Protein AF-A0A8H3W0P3-F1 (afdb_monomer)

pLDDT: mean 70.9, std 20.85, range [24.17, 95.19]

Nearest PDB structures (foldseek):
  8gh6-assembly1_A  TM=4.380E-01  e=1.010E-03  Bombyx mori
  8ibz-assembly1_C  TM=4.970E-01  e=5.406E-03  Bombyx mori
  8c8j-assembly1_A  TM=5.035E-01  e=3.028E-02  Homo sapiens
  8ibx-assembly1_C  TM=4.268E-01  e=3.316E-02  Bombyx mori

Sequence (540 aa):
LDASGLVPFEQLGFRRKATTQALEFIINAIYRNWSVKSICFTVAALDMTGAFNRVVHYHLLCLLVEYGVPIWMIQFIWEFLSRRSTTVRLHGKLSKKFWIKIGVPQGSPLSPILFVSTWSSQVYRRLTRFTSLHGTEFSADKTQIIHLCQSRKAPPIVNVMPNVSGFPTEAKDDAIKTLAKVRQKMYQMRRVCGSTWGPDVLKLRHQYITSVRPIFAYACALWYVVRRTKGTRCKWSPCQALVNKLETEQTQCLKQFFGAYQRVSGDILCKEFFVEKLCVFLAGSHPLNVAYREAKALVWMVADDELQLRIRADPKLAKNPALRRLRRKQLIRDVVKKMSHFKSQDLWQKFVIRYLSQAAAFIENCPAIQGIWGQHNLKIWVDMPKAQSTILLHIRTGFSGLNATLHFMGLAPSHMCPCGKGAHNAKHLFLHCKLLEDARKHLRKALPELTFENLVNHRPRVAADFAIPYFGIPQFQWTTKHVLSPLFDDLQGEEEDGESSSPSWRTKEIFHLLLQAFYRLGLSLRSTVVSNSHDLDLAN

Mean predicted aligned error: 16.12 Å

Radius of gyration: 31.24 Å; Cα contacts (8 Å, |Δi|>4): 516; chains: 1; bounding box: 78×72×78 Å

InterPro domains:
  IPR000477 Reverse transcriptase domain [PF00078] (7-117)
  IPR043502 DNA/RNA polymerase superfamily [SSF56672] (28-127)

Secondary structure (DSSP, 8-state):
-TTTT-S-TT--TTSSS-HHHHHHHHHHHHHHHHHTT-----------TTGGGG--HHHHHHHHHHTT--HHHHHHHHHHHSS-EE--EETTEEPPPEE--S---TT-THHHHHHIIIIIHHHHHHHHHHHHHHTTSS-GGG-----------PPPP-SS----TT--SSHHHHHHHHHHHHHHHHHHHTTT--SSSSS-HHHHHHHIIIIIHHHHHHTTTGGG----SSS-----S--HHHHHHHHHHHHHHHHHHHT--TTS-HHHHHHHTT---HHHHHHHH-SS-SSHHHHHHHHHHHHHHHHHHHHHH-HHHHH-HHHHHHHHHHHHHHHHHHHHHHHHHHHHHHHHHHHHT-TT-SSTT-TTTSS-SSGGGGGGGTT--HHHHHHHHHHHHS--SSHHHHHHTT-SS--B-TTSSSB-SHHHHHHT-GGGHHHHHHHHHH-SS--HHHHHHH-HHHHHHHHHHHS--GGGHHHHHHS----GGGGS-------------SHHHHHHHHHHHHHHTT------------------

Organism: NCBI:txid702518

Structure (mmCIF, N/CA/C/O backbone):
data_AF-A0A8H3W0P3-F1
#
_entry.id   AF-A0A8H3W0P3-F1
#
loop_
_atom_site.group_PDB
_atom_site.id
_atom_site.type_symbol
_atom_site.label_atom_id
_atom_site.label_alt_id
_atom_site.label_comp_id
_atom_site.label_asym_id
_atom_site.label_entity_id
_atom_site.label_seq_id
_atom_site.pdbx_PDB_ins_code
_atom_site.Cartn_x
_atom_site.Cartn_y
_atom_site.Cartn_z
_atom_site.occupancy
_atom_site.B_iso_or_equiv
_atom_site.auth_seq_id
_atom_site.auth_comp_id
_atom_site.auth_asym_id
_atom_site.auth_atom_id
_atom_site.pdbx_PDB_model_num
ATOM 1 N N . LEU A 1 1 ? 22.477 -9.915 -32.423 1.00 56.34 1 LEU A N 1
ATOM 2 C CA . LEU A 1 1 ? 22.654 -8.579 -31.804 1.00 56.34 1 LEU A CA 1
ATOM 3 C C . LEU A 1 1 ? 23.505 -8.659 -30.538 1.00 56.34 1 LEU A C 1
ATOM 5 O O . LEU A 1 1 ? 24.618 -8.161 -30.574 1.00 56.34 1 LEU A O 1
ATOM 9 N N . ASP A 1 2 ? 23.043 -9.308 -29.458 1.00 52.16 2 ASP A N 1
ATOM 10 C CA . ASP A 1 2 ? 23.841 -9.426 -28.218 1.00 52.16 2 ASP A CA 1
ATOM 11 C C . ASP A 1 2 ? 25.056 -10.360 -28.372 1.00 52.16 2 ASP A C 1
ATOM 13 O O . ASP A 1 2 ? 26.161 -9.992 -27.992 1.00 52.16 2 ASP A O 1
ATOM 17 N N . ALA A 1 3 ? 24.871 -11.538 -28.980 1.00 53.22 3 ALA A N 1
ATOM 18 C CA . ALA A 1 3 ? 25.951 -12.506 -29.215 1.00 53.22 3 ALA A CA 1
ATOM 19 C C . ALA A 1 3 ? 26.972 -12.046 -30.273 1.00 53.22 3 ALA A C 1
ATOM 21 O O . ALA A 1 3 ? 28.084 -12.550 -30.315 1.00 53.22 3 ALA A O 1
ATOM 22 N N . SER A 1 4 ? 26.593 -11.081 -31.114 1.00 59.19 4 SER A N 1
ATOM 23 C CA . SER A 1 4 ? 27.417 -10.559 -32.206 1.00 59.19 4 SER A CA 1
ATOM 24 C C . SER A 1 4 ? 28.175 -9.275 -31.834 1.00 59.19 4 SER A C 1
ATOM 26 O O . SER A 1 4 ? 28.761 -8.649 -32.707 1.00 59.19 4 SER A O 1
ATOM 28 N N . GLY A 1 5 ? 28.130 -8.836 -30.565 1.00 60.81 5 GLY A N 1
ATOM 29 C CA . GLY A 1 5 ? 28.875 -7.660 -30.080 1.00 60.81 5 GLY A CA 1
ATOM 30 C C . GLY A 1 5 ? 28.454 -6.313 -30.689 1.00 60.81 5 GLY A C 1
ATOM 31 O O . GLY A 1 5 ? 29.123 -5.305 -30.490 1.00 60.81 5 GLY A O 1
ATOM 32 N N . LEU A 1 6 ? 27.341 -6.273 -31.427 1.00 63.44 6 LEU A N 1
ATOM 33 C CA . LEU A 1 6 ? 26.921 -5.106 -32.217 1.00 63.44 6 LEU A CA 1
ATOM 34 C C . LEU A 1 6 ? 26.381 -3.951 -31.366 1.00 63.44 6 LEU A C 1
ATOM 36 O O . LEU A 1 6 ? 26.361 -2.803 -31.806 1.00 63.44 6 LEU A O 1
ATOM 40 N N . VAL A 1 7 ? 25.921 -4.257 -30.153 1.00 64.62 7 VAL A N 1
ATOM 41 C CA . VAL A 1 7 ? 25.389 -3.279 -29.202 1.00 64.62 7 VAL A CA 1
ATOM 42 C C . VAL A 1 7 ? 26.340 -3.196 -28.004 1.00 64.62 7 VAL A C 1
ATOM 44 O O . VAL A 1 7 ? 26.587 -4.235 -27.382 1.00 64.62 7 VAL A O 1
ATOM 47 N N . PRO A 1 8 ? 26.824 -1.991 -27.635 1.00 65.25 8 PRO A N 1
ATOM 48 C CA . PRO A 1 8 ? 27.752 -1.805 -26.520 1.00 65.25 8 PRO A CA 1
ATOM 49 C C . PRO A 1 8 ? 27.249 -2.431 -25.220 1.00 65.25 8 PRO A C 1
ATOM 51 O O . PRO A 1 8 ? 26.039 -2.499 -24.964 1.00 65.25 8 PRO A O 1
ATOM 54 N N . PHE A 1 9 ? 28.162 -2.881 -24.363 1.00 64.56 9 PHE A N 1
ATOM 55 C CA . PHE A 1 9 ? 27.789 -3.480 -23.082 1.00 64.56 9 PHE A CA 1
ATOM 56 C C . PHE A 1 9 ? 27.084 -2.467 -22.159 1.00 64.56 9 PHE A C 1
ATOM 58 O O . PHE A 1 9 ? 26.163 -2.847 -21.423 1.00 64.56 9 PHE A O 1
ATOM 65 N N . GLU A 1 10 ? 27.458 -1.193 -22.276 1.00 65.06 10 GLU A N 1
ATOM 66 C CA . GLU A 1 10 ? 26.968 -0.028 -21.529 1.00 65.06 10 GLU A CA 1
ATOM 67 C C . GLU A 1 10 ? 25.587 0.456 -22.000 1.00 65.06 10 GLU A C 1
ATOM 69 O O . GLU A 1 10 ? 24.944 1.265 -21.330 1.00 65.06 10 GLU A O 1
ATOM 74 N N . GLN A 1 11 ? 25.079 -0.058 -23.127 1.00 67.88 11 GLN A N 1
ATOM 75 C CA . GLN A 1 11 ? 23.697 0.172 -23.538 1.00 67.88 11 GLN A CA 1
ATOM 76 C C . GLN A 1 11 ? 22.773 -0.703 -22.689 1.00 67.88 11 GLN A C 1
ATOM 78 O O . GLN A 1 11 ? 22.824 -1.934 -22.765 1.00 67.88 11 GLN A O 1
ATOM 83 N N . LEU A 1 12 ? 21.905 -0.066 -21.902 1.00 65.94 12 LEU A N 1
ATOM 84 C CA . LEU A 1 12 ? 21.043 -0.741 -20.922 1.00 65.94 12 LEU A CA 1
ATOM 85 C C . LEU A 1 12 ? 19.550 -0.626 -21.262 1.00 65.94 12 LEU A C 1
ATOM 87 O O . LEU A 1 12 ? 18.774 -1.517 -20.923 1.00 65.94 12 LEU A O 1
ATOM 91 N N . GLY A 1 13 ? 19.147 0.429 -21.977 1.00 65.38 13 GLY A N 1
ATOM 92 C CA . GLY A 1 13 ? 17.766 0.630 -22.420 1.00 65.38 13 GLY A CA 1
ATOM 93 C C . GLY A 1 13 ? 17.318 -0.395 -23.468 1.00 65.38 13 GLY A C 1
ATOM 94 O O . GLY A 1 13 ? 18.082 -0.731 -24.372 1.00 65.38 13 GLY A O 1
ATOM 95 N N . PHE A 1 14 ? 16.067 -0.860 -23.347 1.00 64.75 14 PHE A N 1
ATOM 96 C CA . PHE A 1 14 ? 15.405 -1.829 -24.241 1.00 64.75 14 PHE A CA 1
ATOM 97 C C . PHE A 1 14 ? 16.129 -3.180 -24.401 1.00 64.75 14 PHE A C 1
ATOM 99 O O . PHE A 1 14 ? 15.916 -3.895 -25.378 1.00 64.75 14 PHE A O 1
ATOM 106 N N . ARG A 1 15 ? 16.961 -3.556 -23.422 1.00 68.88 15 ARG A N 1
ATOM 107 C CA . ARG A 1 15 ? 17.619 -4.869 -23.339 1.00 68.88 15 ARG A CA 1
ATOM 108 C C . ARG A 1 15 ? 17.084 -5.672 -22.159 1.00 68.88 15 ARG A C 1
ATOM 110 O O . ARG A 1 15 ? 16.314 -5.177 -21.341 1.00 68.88 15 ARG A O 1
ATOM 117 N N . ARG A 1 16 ? 17.577 -6.905 -22.005 1.00 61.19 16 ARG A N 1
ATOM 118 C CA . ARG A 1 16 ? 17.401 -7.736 -20.795 1.00 61.19 16 ARG A CA 1
ATOM 119 C C . ARG A 1 16 ? 18.202 -7.204 -19.587 1.00 61.19 16 ARG A C 1
ATOM 121 O O . ARG A 1 16 ? 18.734 -7.983 -18.800 1.00 61.19 16 ARG A O 1
ATOM 128 N N . LYS A 1 17 ? 18.331 -5.883 -19.464 1.00 60.41 17 LYS A N 1
ATOM 129 C CA . LYS A 1 17 ? 19.032 -5.171 -18.394 1.00 60.41 17 LYS A CA 1
ATOM 130 C C . LYS A 1 17 ? 18.095 -4.094 -17.843 1.00 60.41 17 LYS A C 1
ATOM 132 O O . LYS A 1 17 ? 17.328 -3.494 -18.590 1.00 60.41 17 LYS A O 1
ATOM 137 N N . ALA A 1 18 ? 18.101 -3.903 -16.528 1.00 57.78 18 ALA A N 1
ATOM 138 C CA . ALA A 1 18 ? 17.155 -3.016 -15.850 1.00 57.78 18 ALA A CA 1
ATOM 139 C C . ALA A 1 18 ? 17.734 -1.607 -15.660 1.00 57.78 18 ALA A C 1
ATOM 141 O O . ALA A 1 18 ? 18.942 -1.444 -15.501 1.00 57.78 18 ALA A O 1
ATOM 142 N N . THR A 1 19 ? 16.875 -0.589 -15.569 1.00 57.88 19 THR A N 1
ATOM 143 C CA . THR A 1 19 ? 17.285 0.794 -15.252 1.00 57.88 19 THR A CA 1
ATOM 144 C C . THR A 1 19 ? 18.040 0.889 -13.923 1.00 57.88 19 THR A C 1
ATOM 146 O O . THR A 1 19 ? 18.930 1.716 -13.767 1.00 57.88 19 THR A O 1
ATOM 149 N N . THR A 1 20 ? 17.747 -0.003 -12.977 1.00 55.75 20 THR A N 1
ATOM 150 C CA . THR A 1 20 ? 18.475 -0.112 -11.707 1.00 55.75 20 THR A CA 1
ATOM 151 C C . THR A 1 20 ? 19.942 -0.500 -11.899 1.00 55.75 20 THR A C 1
ATOM 153 O O . THR A 1 20 ? 20.796 0.009 -11.183 1.00 55.75 20 THR A O 1
ATOM 156 N N . GLN A 1 21 ? 20.254 -1.329 -12.900 1.00 57.97 21 GLN A N 1
ATOM 157 C CA . GLN A 1 21 ? 21.635 -1.667 -13.255 1.00 57.97 21 GLN A CA 1
ATOM 158 C C . GLN A 1 21 ? 22.348 -0.465 -13.879 1.00 57.97 21 GLN A C 1
ATOM 160 O O . GLN A 1 21 ? 23.527 -0.261 -13.630 1.00 57.97 21 GLN A O 1
ATOM 165 N N . ALA A 1 22 ? 21.636 0.371 -14.642 1.00 61.34 22 ALA A N 1
ATOM 166 C CA . ALA A 1 22 ? 22.202 1.611 -15.179 1.00 61.34 22 ALA A CA 1
ATOM 167 C C . ALA A 1 22 ? 22.603 2.592 -14.091 1.00 61.34 22 ALA A C 1
ATOM 169 O O . ALA A 1 22 ? 23.697 3.150 -14.136 1.00 61.34 22 ALA A O 1
ATOM 170 N N . LEU A 1 23 ? 21.746 2.740 -13.082 1.00 58.00 23 LEU A N 1
ATOM 171 C CA . LEU A 1 23 ? 22.077 3.514 -11.895 1.00 58.00 23 LEU A CA 1
ATOM 172 C C . LEU A 1 23 ? 23.299 2.925 -11.183 1.00 58.00 23 LEU A C 1
ATOM 174 O O . LEU A 1 23 ? 24.206 3.671 -10.836 1.00 58.00 23 LEU A O 1
ATOM 178 N N . GLU A 1 24 ? 23.369 1.601 -11.025 1.00 58.00 24 GLU A N 1
ATOM 179 C CA . GLU A 1 24 ? 24.522 0.927 -10.417 1.00 58.00 24 GLU A CA 1
ATOM 180 C C . GLU A 1 24 ? 25.834 1.189 -11.177 1.00 58.00 24 GLU A C 1
ATOM 182 O O . GLU A 1 24 ? 26.846 1.479 -10.540 1.00 58.00 24 GLU A O 1
ATOM 187 N N . PHE A 1 25 ? 25.828 1.158 -12.515 1.00 63.66 25 PHE A N 1
ATOM 188 C CA . PHE A 1 25 ? 27.009 1.495 -13.322 1.00 63.66 25 PHE A CA 1
ATOM 189 C C . PHE A 1 25 ? 27.476 2.936 -13.084 1.00 63.66 25 PHE A C 1
ATOM 191 O O . PHE A 1 25 ? 28.648 3.139 -12.763 1.00 63.66 25 PHE A O 1
ATOM 198 N N . ILE A 1 26 ? 26.562 3.915 -13.153 1.00 63.56 26 ILE A N 1
ATOM 199 C CA . ILE A 1 26 ? 26.897 5.330 -12.913 1.00 63.56 26 ILE A CA 1
ATOM 200 C C . ILE A 1 26 ? 27.453 5.513 -11.492 1.00 63.56 26 ILE A C 1
ATOM 202 O O . ILE A 1 26 ? 28.501 6.127 -11.300 1.00 63.56 26 ILE A O 1
ATOM 206 N N . ILE A 1 27 ? 26.774 4.950 -10.490 1.00 60.16 27 ILE A N 1
ATOM 207 C CA . ILE A 1 27 ? 27.156 5.063 -9.077 1.00 60.16 27 ILE A CA 1
ATOM 208 C C . ILE A 1 27 ? 28.538 4.437 -8.831 1.00 60.16 27 ILE A C 1
ATOM 210 O O . ILE A 1 27 ? 29.383 5.045 -8.174 1.00 60.16 27 ILE A O 1
ATOM 214 N N . ASN A 1 28 ? 28.801 3.245 -9.374 1.00 61.91 28 ASN A N 1
ATOM 215 C CA . ASN A 1 28 ? 30.094 2.576 -9.223 1.00 61.91 28 ASN A CA 1
ATOM 216 C C . ASN A 1 28 ? 31.236 3.372 -9.869 1.00 61.91 28 ASN A C 1
ATOM 218 O O . ASN A 1 28 ? 32.323 3.445 -9.291 1.00 61.91 28 ASN A O 1
ATOM 222 N N . ALA A 1 29 ? 30.999 3.993 -11.028 1.00 62.44 29 ALA A N 1
ATOM 223 C CA . ALA A 1 29 ? 31.977 4.865 -11.676 1.00 62.44 29 ALA A CA 1
ATOM 224 C C . ALA A 1 29 ? 32.306 6.093 -10.813 1.00 62.44 29 ALA A C 1
ATOM 226 O O . ALA A 1 29 ? 33.480 6.405 -10.604 1.00 62.44 29 ALA A O 1
ATOM 227 N N . ILE A 1 30 ? 31.281 6.733 -10.238 1.00 61.00 30 ILE A N 1
ATOM 228 C CA . ILE A 1 30 ? 31.447 7.850 -9.297 1.00 61.00 30 ILE A CA 1
ATOM 229 C C . ILE A 1 30 ? 32.315 7.422 -8.104 1.00 61.00 30 ILE A C 1
ATOM 231 O O . ILE A 1 30 ? 33.280 8.106 -7.759 1.00 61.00 30 ILE A O 1
ATOM 235 N N . TYR A 1 31 ? 32.020 6.270 -7.494 1.00 56.25 31 TYR A N 1
ATOM 236 C CA . TYR A 1 31 ? 32.749 5.787 -6.319 1.00 56.25 31 TYR A CA 1
ATOM 237 C C . TYR A 1 31 ? 34.210 5.450 -6.590 1.00 56.25 31 TYR A C 1
ATOM 239 O O . TYR A 1 31 ? 35.070 5.817 -5.786 1.00 56.25 31 TYR A O 1
ATOM 247 N N . ARG A 1 32 ? 34.501 4.763 -7.702 1.00 60.97 32 ARG A N 1
ATOM 248 C CA . ARG A 1 32 ? 35.883 4.441 -8.086 1.00 60.97 32 ARG A CA 1
ATOM 249 C C . ARG A 1 32 ? 36.713 5.717 -8.186 1.00 60.97 32 ARG A C 1
ATOM 251 O O . ARG A 1 32 ? 37.762 5.805 -7.556 1.00 60.97 32 ARG A O 1
ATOM 258 N N . ASN A 1 33 ? 36.187 6.740 -8.853 1.00 55.22 33 ASN A N 1
ATOM 259 C CA . ASN A 1 33 ? 36.885 8.014 -9.015 1.00 55.22 33 ASN A CA 1
ATOM 260 C C . ASN A 1 33 ? 37.026 8.788 -7.693 1.00 55.22 33 ASN A C 1
ATOM 262 O O . ASN A 1 33 ? 38.101 9.305 -7.393 1.00 55.22 33 ASN A O 1
ATOM 266 N N . TRP A 1 34 ? 35.994 8.800 -6.841 1.00 56.41 34 TRP A N 1
ATOM 267 C CA . TRP A 1 34 ? 36.075 9.431 -5.516 1.00 56.41 34 TRP A CA 1
ATOM 268 C C . TRP A 1 34 ? 37.066 8.751 -4.568 1.00 56.41 34 TRP A C 1
ATOM 270 O O . TRP A 1 34 ? 37.661 9.428 -3.729 1.00 56.41 34 TRP A O 1
ATOM 280 N N . SER A 1 35 ? 37.255 7.434 -4.685 1.00 54.47 35 SER A N 1
ATOM 281 C CA . SER A 1 35 ? 38.181 6.684 -3.828 1.00 54.47 35 SER A CA 1
ATOM 282 C C . SER A 1 35 ? 39.658 7.010 -4.090 1.00 54.47 35 SER A C 1
ATOM 284 O O . SER A 1 35 ? 40.474 6.901 -3.179 1.00 54.47 35 SER A O 1
ATOM 286 N N . VAL A 1 36 ? 39.992 7.493 -5.292 1.00 53.72 36 VAL A N 1
ATOM 287 C CA . VAL A 1 36 ? 41.375 7.727 -5.750 1.00 53.72 36 VAL A CA 1
ATOM 288 C C . VAL A 1 36 ? 41.861 9.169 -5.471 1.00 53.72 36 VAL A C 1
ATOM 290 O O . VAL A 1 36 ? 42.890 9.594 -5.977 1.00 53.72 36 VAL A O 1
ATOM 293 N N . LYS A 1 37 ? 41.160 9.963 -4.640 1.00 48.56 37 LYS A N 1
ATOM 294 C CA . LYS A 1 37 ? 41.485 11.390 -4.360 1.00 48.56 37 LYS A CA 1
ATOM 295 C C . LYS A 1 37 ? 41.646 12.274 -5.620 1.00 48.56 37 LYS A C 1
ATOM 297 O O . LYS A 1 37 ? 42.208 13.362 -5.537 1.00 48.56 37 LYS A O 1
ATOM 302 N N . SER A 1 38 ? 41.125 11.854 -6.773 1.00 42.78 38 SER A N 1
ATOM 303 C CA . SER A 1 38 ? 41.258 12.578 -8.041 1.00 42.78 38 SER A CA 1
ATOM 304 C C . SER A 1 38 ? 39.951 13.290 -8.419 1.00 42.78 38 SER A C 1
ATOM 306 O O . SER A 1 38 ? 38.891 12.673 -8.389 1.00 42.78 38 SER A O 1
ATOM 308 N N . ILE A 1 39 ? 40.098 14.592 -8.703 1.00 52.25 39 ILE A N 1
ATOM 309 C CA . ILE A 1 39 ? 39.358 15.582 -9.525 1.00 52.25 39 ILE A CA 1
ATOM 310 C C . ILE A 1 39 ? 37.851 15.365 -9.815 1.00 52.25 39 ILE A C 1
ATOM 312 O O . ILE A 1 39 ? 37.359 14.264 -10.027 1.00 52.25 39 ILE A O 1
ATOM 316 N N . CYS A 1 40 ? 37.133 16.496 -9.851 1.00 46.03 40 CYS A N 1
ATOM 317 C CA . CYS A 1 40 ? 35.737 16.698 -10.257 1.00 46.03 40 CYS A CA 1
ATOM 318 C C . CYS A 1 40 ? 35.202 15.673 -11.283 1.00 46.03 40 CYS A C 1
ATOM 320 O O . CYS A 1 40 ? 35.793 15.466 -12.340 1.00 46.03 40 CYS A O 1
ATOM 322 N N . PHE A 1 41 ? 34.054 15.060 -10.973 1.00 47.25 41 PHE A N 1
ATOM 323 C CA . PHE A 1 41 ? 33.350 14.132 -11.860 1.00 47.25 41 PHE A CA 1
ATOM 324 C C . PHE A 1 41 ? 32.163 14.850 -12.507 1.00 47.25 41 PHE A C 1
ATOM 326 O O . PHE A 1 41 ? 31.196 15.185 -11.820 1.00 47.25 41 PHE A O 1
ATOM 333 N N . THR A 1 42 ? 32.232 15.061 -13.820 1.00 51.38 42 THR A N 1
ATOM 334 C CA . THR A 1 42 ? 31.176 15.714 -14.603 1.00 51.38 42 THR A CA 1
ATOM 335 C C . THR A 1 42 ? 30.408 14.672 -15.407 1.00 51.38 42 THR A C 1
ATOM 337 O O . THR A 1 42 ? 30.996 13.919 -16.179 1.00 51.38 42 THR A O 1
ATOM 340 N N . VAL A 1 43 ? 29.082 14.645 -15.255 1.00 54.34 43 VAL A N 1
ATOM 341 C CA . VAL A 1 43 ? 28.194 13.819 -16.085 1.00 54.34 43 VAL A CA 1
ATOM 342 C C . VAL A 1 43 ? 27.581 14.689 -17.172 1.00 54.34 43 VAL A C 1
ATOM 344 O O . VAL A 1 43 ? 26.820 15.607 -16.872 1.00 54.34 43 VAL A O 1
ATOM 347 N N . ALA A 1 44 ? 27.865 14.367 -18.432 1.00 54.72 44 ALA A N 1
ATOM 348 C CA . ALA A 1 44 ? 27.149 14.924 -19.573 1.00 54.72 44 ALA A CA 1
ATOM 349 C C . ALA A 1 44 ? 25.998 13.982 -19.951 1.00 54.72 44 ALA A C 1
ATOM 351 O O . ALA A 1 44 ? 26.219 12.886 -20.464 1.00 54.72 44 ALA A O 1
ATOM 352 N N . ALA A 1 45 ? 24.762 14.397 -19.674 1.00 55.69 45 ALA A N 1
ATOM 353 C CA . ALA A 1 45 ? 23.570 13.663 -20.082 1.00 55.69 45 ALA A CA 1
ATOM 354 C C . ALA A 1 45 ? 22.985 14.275 -21.357 1.00 55.69 45 ALA A C 1
ATOM 356 O O . ALA A 1 45 ? 22.657 15.460 -21.397 1.00 55.69 45 ALA A O 1
ATOM 357 N N . LEU A 1 46 ? 22.835 13.446 -22.385 1.00 60.03 46 LEU A N 1
ATOM 358 C CA . LEU A 1 46 ? 22.252 13.824 -23.667 1.00 60.03 46 LEU A CA 1
ATOM 359 C C . LEU A 1 46 ? 20.853 13.214 -23.768 1.00 60.03 46 LEU A C 1
ATOM 361 O O . LEU A 1 46 ? 20.710 11.996 -23.666 1.00 60.03 46 LEU A O 1
ATOM 365 N N . ASP A 1 47 ? 19.836 14.049 -23.985 1.00 56.84 47 ASP A N 1
ATOM 366 C CA . ASP A 1 47 ? 18.474 13.592 -24.269 1.00 56.84 47 ASP A CA 1
ATOM 367 C C . ASP A 1 47 ? 18.072 13.940 -25.703 1.00 56.84 47 ASP A C 1
ATOM 369 O O . ASP A 1 47 ? 18.323 15.038 -26.207 1.00 56.84 47 ASP A O 1
ATOM 373 N N . MET A 1 48 ? 17.416 12.990 -26.364 1.00 60.50 48 MET A N 1
ATOM 374 C CA . MET A 1 48 ? 16.873 13.189 -27.697 1.00 60.50 48 MET A CA 1
ATOM 375 C C . MET A 1 48 ? 15.394 13.516 -27.610 1.00 60.50 48 MET A C 1
ATOM 377 O O . MET A 1 48 ? 14.564 12.678 -27.245 1.00 60.50 48 MET A O 1
ATOM 381 N N . THR A 1 49 ? 15.016 14.689 -28.109 1.00 62.78 49 THR A N 1
ATOM 382 C CA . THR A 1 49 ? 13.599 14.944 -28.361 1.00 62.78 49 THR A CA 1
ATOM 383 C C . THR A 1 49 ? 13.085 13.934 -29.398 1.00 62.78 49 THR A C 1
ATOM 385 O O . THR A 1 49 ? 13.772 13.624 -30.371 1.00 62.78 49 THR A O 1
ATOM 388 N N . GLY A 1 50 ? 11.884 13.382 -29.203 1.00 64.00 50 GLY A N 1
ATOM 389 C CA . GLY A 1 50 ? 11.178 12.574 -30.211 1.00 64.00 50 GLY A CA 1
ATOM 390 C C . GLY A 1 50 ? 12.003 11.473 -30.899 1.00 64.00 50 GLY A C 1
ATOM 391 O O . GLY A 1 50 ? 11.902 11.337 -32.115 1.00 64.00 50 GLY A O 1
ATOM 392 N N . ALA A 1 51 ? 12.818 10.719 -30.152 1.00 67.62 51 ALA A N 1
ATOM 393 C CA . ALA A 1 51 ? 13.850 9.827 -30.694 1.00 67.62 51 ALA A CA 1
ATOM 394 C C . ALA A 1 51 ? 13.350 8.856 -31.787 1.00 67.62 51 ALA A C 1
ATOM 396 O O . ALA A 1 51 ? 13.911 8.803 -32.880 1.00 67.62 51 ALA A O 1
ATOM 397 N N . PHE A 1 52 ? 12.232 8.161 -31.546 1.00 72.69 52 PHE A N 1
ATOM 398 C CA . PHE A 1 52 ? 11.649 7.239 -32.528 1.00 72.69 52 PHE A CA 1
ATOM 399 C C . PHE A 1 52 ? 11.209 7.928 -33.827 1.00 72.69 52 PHE A C 1
ATOM 401 O O . PHE A 1 52 ? 11.260 7.304 -34.879 1.00 72.69 52 PHE A O 1
ATOM 408 N N . ASN A 1 53 ? 10.840 9.210 -33.789 1.00 78.19 53 ASN A N 1
ATOM 409 C CA . ASN A 1 53 ? 10.348 9.948 -34.959 1.00 78.19 53 ASN A CA 1
ATOM 410 C C . ASN A 1 53 ? 11.483 10.458 -35.863 1.00 78.19 53 ASN A C 1
ATOM 412 O O . ASN A 1 53 ? 11.212 10.970 -36.944 1.00 78.19 53 ASN A O 1
ATOM 416 N N . ARG A 1 54 ? 12.745 10.337 -35.428 1.00 75.44 54 ARG A N 1
ATOM 417 C CA . ARG A 1 54 ? 13.925 10.893 -36.112 1.00 75.44 54 ARG A CA 1
ATOM 418 C C . ARG A 1 54 ? 14.827 9.848 -36.771 1.00 75.44 54 ARG A C 1
ATOM 420 O O . ARG A 1 54 ? 15.855 10.199 -37.337 1.00 75.44 54 ARG A O 1
ATOM 427 N N . VAL A 1 55 ? 14.453 8.570 -36.719 1.00 77.69 55 VAL A N 1
ATOM 428 C CA . VAL A 1 55 ? 15.230 7.483 -37.333 1.00 77.69 55 VAL A CA 1
ATOM 429 C C . VAL A 1 55 ? 15.118 7.548 -38.858 1.00 77.69 55 VAL A C 1
ATOM 431 O O . VAL A 1 55 ? 14.043 7.327 -39.413 1.00 77.69 55 VAL A O 1
ATOM 434 N N . VAL A 1 56 ? 16.224 7.829 -39.543 1.00 83.19 56 VAL A N 1
ATOM 435 C CA . VAL A 1 56 ? 16.283 7.851 -41.013 1.00 83.19 56 VAL A CA 1
ATOM 436 C C . VAL A 1 56 ? 16.336 6.415 -41.545 1.00 83.19 56 VAL A C 1
ATOM 438 O O . VAL A 1 56 ? 17.247 5.666 -41.199 1.00 83.19 56 VAL A O 1
ATOM 441 N N . HIS A 1 57 ? 15.370 6.026 -42.387 1.00 85.12 57 HIS A N 1
ATOM 442 C CA . HIS A 1 57 ? 15.227 4.639 -42.864 1.00 85.12 57 HIS A CA 1
ATOM 443 C C . HIS A 1 57 ? 16.418 4.169 -43.697 1.00 85.12 57 HIS A C 1
ATOM 445 O O . HIS A 1 57 ? 16.897 3.064 -43.482 1.00 85.12 57 HIS A O 1
ATOM 451 N N . TYR A 1 58 ? 16.933 5.021 -44.586 1.00 84.19 58 TYR A N 1
ATOM 452 C CA . TYR A 1 58 ? 18.095 4.702 -45.420 1.00 84.19 58 TYR A CA 1
ATOM 453 C C . TYR A 1 58 ? 19.319 4.314 -44.577 1.00 84.19 58 TYR A C 1
ATOM 455 O O . TYR A 1 58 ? 19.847 3.216 -44.717 1.00 84.19 58 TYR A O 1
ATOM 463 N N . HIS A 1 59 ? 19.706 5.165 -43.619 1.00 81.44 59 HIS A N 1
ATOM 464 C CA . HIS A 1 59 ? 20.833 4.884 -42.724 1.00 81.44 59 HIS A CA 1
ATOM 465 C C . HIS A 1 59 ? 20.617 3.623 -41.878 1.00 81.44 59 HIS A C 1
ATOM 467 O O . HIS A 1 59 ? 21.565 2.881 -41.637 1.00 81.44 59 HIS A O 1
ATOM 473 N N . LEU A 1 60 ? 19.379 3.368 -41.438 1.00 82.69 60 LEU A N 1
ATOM 474 C CA . LEU A 1 60 ? 19.031 2.141 -40.720 1.00 82.69 60 LEU A CA 1
ATOM 475 C C . LEU A 1 60 ? 19.278 0.898 -41.581 1.00 82.69 60 LEU A C 1
ATOM 477 O O . LEU A 1 60 ? 19.886 -0.052 -41.097 1.00 82.69 60 LEU A O 1
ATOM 481 N N . LEU A 1 61 ? 18.846 0.903 -42.841 1.00 84.50 61 LEU A N 1
ATOM 482 C CA . LEU A 1 61 ? 19.046 -0.237 -43.733 1.00 84.50 61 LEU A CA 1
ATOM 483 C C . LEU A 1 61 ? 20.525 -0.468 -44.053 1.00 84.50 61 LEU A C 1
ATOM 485 O O . LEU A 1 61 ? 20.972 -1.607 -43.945 1.00 84.50 61 LEU A O 1
ATOM 489 N N . CYS A 1 62 ? 21.292 0.586 -44.357 1.00 83.25 62 CYS A N 1
ATOM 490 C CA . CYS A 1 62 ? 22.737 0.458 -44.589 1.00 83.25 62 CYS A CA 1
ATOM 491 C C . CYS A 1 62 ? 23.444 -0.178 -43.386 1.00 83.25 62 CYS A C 1
ATOM 493 O O . CYS A 1 62 ? 24.261 -1.079 -43.549 1.00 83.25 62 CYS A O 1
ATOM 495 N N . LEU A 1 63 ? 23.066 0.217 -42.167 1.00 79.56 63 LEU A N 1
ATOM 496 C CA . LEU A 1 63 ? 23.629 -0.361 -40.947 1.00 79.56 63 LEU A CA 1
ATOM 497 C C . LEU A 1 63 ? 23.287 -1.838 -40.765 1.00 79.56 63 LEU A C 1
ATOM 499 O O . LEU A 1 63 ? 24.126 -2.611 -40.315 1.00 79.56 63 LEU A O 1
ATOM 503 N N . LEU A 1 64 ? 22.068 -2.249 -41.112 1.00 81.88 64 LEU A N 1
ATOM 504 C CA . LEU A 1 64 ? 21.682 -3.658 -41.044 1.00 81.88 64 LEU A CA 1
ATOM 505 C C . LEU A 1 64 ? 22.467 -4.509 -42.052 1.00 81.88 64 LEU A C 1
ATOM 507 O O . LEU A 1 64 ? 22.843 -5.633 -41.715 1.00 81.88 64 LEU A O 1
ATOM 511 N N . VAL A 1 65 ? 22.763 -3.961 -43.237 1.00 84.25 65 VAL A N 1
ATOM 512 C CA . VAL A 1 65 ? 23.655 -4.593 -44.224 1.00 84.25 65 VAL A CA 1
ATOM 513 C C . VAL A 1 65 ? 25.070 -4.730 -43.657 1.00 84.25 65 VAL A C 1
ATOM 515 O O . VAL A 1 65 ? 25.617 -5.830 -43.661 1.00 84.25 65 VAL A O 1
ATOM 518 N N . GLU A 1 66 ? 25.637 -3.656 -43.092 1.00 80.50 66 GLU A N 1
ATOM 519 C CA . GLU A 1 66 ? 26.962 -3.679 -42.442 1.00 80.50 66 GLU A CA 1
ATOM 520 C C . GLU A 1 66 ? 27.043 -4.697 -41.293 1.00 80.50 66 GLU A C 1
ATOM 522 O O . GLU A 1 66 ? 28.102 -5.253 -41.010 1.00 80.50 66 GLU A O 1
ATOM 527 N N . TYR A 1 67 ? 25.923 -4.959 -40.620 1.00 76.12 67 TYR A N 1
ATOM 528 C CA . TYR A 1 67 ? 25.830 -5.938 -39.539 1.00 76.12 67 TYR A CA 1
ATOM 529 C C . TYR A 1 67 ? 25.662 -7.387 -40.006 1.00 76.12 67 TYR A C 1
ATOM 531 O O . TYR A 1 67 ? 25.549 -8.274 -39.156 1.00 76.12 67 TYR A O 1
ATOM 539 N N . GLY A 1 68 ? 25.640 -7.639 -41.317 1.00 81.25 68 GLY A N 1
ATOM 540 C CA . GLY A 1 68 ? 25.482 -8.981 -41.878 1.00 81.25 68 GLY A CA 1
ATOM 541 C C . GLY A 1 68 ? 24.083 -9.561 -41.667 1.00 81.25 68 GLY A C 1
ATOM 542 O O . GLY A 1 68 ? 23.920 -10.780 -41.610 1.00 81.25 68 GLY A O 1
ATOM 543 N N . VAL A 1 69 ? 23.064 -8.710 -41.502 1.00 83.06 69 VAL A N 1
ATOM 544 C CA . VAL A 1 69 ? 21.674 -9.171 -41.408 1.00 83.06 69 VAL A CA 1
ATOM 545 C C . VAL A 1 69 ? 21.248 -9.733 -42.772 1.00 83.06 69 VAL A C 1
ATOM 547 O O . VAL A 1 69 ? 21.509 -9.096 -43.793 1.00 83.06 69 VAL A O 1
ATOM 550 N N . PRO A 1 70 ? 20.576 -10.899 -42.829 1.00 89.25 70 PRO A N 1
ATOM 551 C CA . PRO A 1 70 ? 20.135 -11.477 -44.094 1.00 89.25 70 PRO A CA 1
ATOM 552 C C . PRO A 1 70 ? 19.258 -10.524 -44.917 1.00 89.25 70 PRO A C 1
ATOM 554 O O . PRO A 1 70 ? 18.364 -9.866 -44.378 1.00 89.25 70 PRO A O 1
ATOM 557 N N . ILE A 1 71 ? 19.461 -10.510 -46.238 1.00 86.75 71 ILE A N 1
ATOM 558 C CA . ILE A 1 71 ? 18.775 -9.605 -47.179 1.00 86.75 71 ILE A CA 1
ATOM 559 C C . ILE A 1 71 ? 17.247 -9.703 -47.071 1.00 86.75 71 ILE A C 1
ATOM 561 O O . ILE A 1 71 ? 16.570 -8.677 -47.059 1.00 86.75 71 ILE A O 1
ATOM 565 N N . TRP A 1 72 ? 16.698 -10.910 -46.907 1.00 88.12 72 TRP A N 1
ATOM 566 C CA . TRP A 1 72 ? 15.252 -11.114 -46.750 1.00 88.12 72 TRP A CA 1
ATOM 567 C C . TRP A 1 72 ? 14.683 -10.381 -45.520 1.00 88.12 72 TRP A C 1
ATOM 569 O O . TRP A 1 72 ? 13.581 -9.838 -45.559 1.00 88.12 72 TRP A O 1
ATOM 579 N N . MET A 1 73 ? 15.449 -10.302 -44.427 1.00 86.12 73 MET A N 1
ATOM 580 C CA . MET A 1 73 ? 15.032 -9.612 -43.204 1.00 86.12 73 MET A CA 1
ATOM 581 C C . MET A 1 73 ? 15.111 -8.093 -43.381 1.00 86.12 73 MET A C 1
ATOM 583 O O . MET A 1 73 ? 14.271 -7.359 -42.863 1.00 86.12 73 MET A O 1
ATOM 587 N N . ILE A 1 74 ? 16.093 -7.616 -44.146 1.00 86.50 74 ILE A N 1
ATOM 588 C CA . ILE A 1 74 ? 16.236 -6.200 -44.503 1.00 86.50 74 ILE A CA 1
ATOM 589 C C . ILE A 1 74 ? 15.071 -5.756 -45.397 1.00 86.50 74 ILE A C 1
ATOM 591 O O . ILE A 1 74 ? 14.492 -4.700 -45.149 1.00 86.50 74 ILE A O 1
ATOM 595 N N . GLN A 1 75 ? 14.675 -6.576 -46.375 1.00 86.50 75 GLN A N 1
ATOM 596 C CA . GLN A 1 75 ? 13.498 -6.332 -47.217 1.00 86.50 75 GLN A CA 1
ATOM 597 C C . GLN A 1 75 ? 12.215 -6.257 -46.383 1.00 86.50 75 GLN A C 1
ATOM 599 O O . GLN A 1 75 ? 11.449 -5.304 -46.519 1.00 86.50 75 GLN A O 1
ATOM 604 N N . PHE A 1 76 ? 12.032 -7.185 -45.441 1.00 89.31 76 PHE A N 1
ATOM 605 C CA . PHE A 1 76 ? 10.909 -7.141 -44.506 1.00 89.31 76 PHE A CA 1
ATOM 606 C C . PHE A 1 76 ? 10.892 -5.847 -43.671 1.00 89.31 76 PHE A C 1
ATOM 608 O O . PHE A 1 76 ? 9.855 -5.199 -43.526 1.00 89.31 76 PHE A O 1
ATOM 615 N N . ILE A 1 77 ? 12.046 -5.426 -43.140 1.00 87.38 77 ILE A N 1
ATOM 616 C CA . ILE A 1 77 ? 12.163 -4.176 -42.371 1.00 87.38 77 ILE A CA 1
ATOM 617 C C . ILE A 1 77 ? 11.875 -2.956 -43.258 1.00 87.38 77 ILE A C 1
ATOM 619 O O . ILE A 1 77 ? 11.230 -2.009 -42.804 1.00 87.38 77 ILE A O 1
ATOM 623 N N . TRP A 1 78 ? 12.315 -2.967 -44.516 1.00 87.44 78 TRP A N 1
ATOM 624 C CA . TRP A 1 78 ? 12.012 -1.908 -45.474 1.00 87.44 78 TRP A CA 1
ATOM 625 C C . TRP A 1 78 ? 10.511 -1.784 -45.723 1.00 87.44 78 TRP A C 1
ATOM 627 O O . TRP A 1 78 ? 9.986 -0.674 -45.628 1.00 87.44 78 TRP A O 1
ATOM 637 N N . GLU A 1 79 ? 9.808 -2.889 -45.972 1.00 85.75 79 GLU A N 1
ATOM 638 C CA . GLU A 1 79 ? 8.351 -2.884 -46.147 1.00 85.75 79 GLU A CA 1
ATOM 639 C C . GLU A 1 79 ? 7.618 -2.439 -44.880 1.00 85.75 79 GLU A C 1
ATOM 641 O O . GLU A 1 79 ? 6.672 -1.657 -44.956 1.00 85.75 79 GLU A O 1
ATOM 646 N N . PHE A 1 80 ? 8.102 -2.858 -43.709 1.00 86.75 80 PHE A N 1
ATOM 647 C CA . PHE A 1 80 ? 7.561 -2.446 -42.415 1.00 86.75 80 PHE A CA 1
ATOM 648 C C . PHE A 1 80 ? 7.673 -0.928 -42.168 1.00 86.75 80 PHE A C 1
ATOM 650 O O . PHE A 1 80 ? 6.809 -0.322 -41.524 1.00 86.75 80 PHE A O 1
ATOM 657 N N . LEU A 1 81 ? 8.746 -0.294 -42.648 1.00 84.00 81 LEU A N 1
ATOM 658 C CA . LEU A 1 81 ? 8.994 1.138 -42.451 1.00 84.00 81 LEU A CA 1
ATOM 659 C C . LEU A 1 81 ? 8.399 2.012 -43.558 1.00 84.00 81 LEU A C 1
ATOM 661 O O . LEU A 1 81 ? 7.984 3.146 -43.270 1.00 84.00 81 LEU A O 1
ATOM 665 N N . SER A 1 82 ? 8.344 1.474 -44.776 1.00 81.06 82 SER A N 1
ATOM 666 C CA . SER A 1 82 ? 7.869 2.128 -45.994 1.00 81.06 82 SER A CA 1
ATOM 667 C C . SER A 1 82 ? 6.345 2.129 -46.100 1.00 81.06 82 SER A C 1
ATOM 669 O O . SER A 1 82 ? 5.644 1.413 -45.396 1.00 81.06 82 SER A O 1
ATOM 671 N N . ARG A 1 83 ? 5.805 2.970 -46.992 1.00 79.88 83 ARG A N 1
ATOM 672 C CA . ARG A 1 83 ? 4.362 3.035 -47.318 1.00 79.88 83 ARG A CA 1
ATOM 673 C C . ARG A 1 83 ? 3.440 3.332 -46.125 1.00 79.88 83 ARG A C 1
ATOM 675 O O . ARG A 1 83 ? 2.252 3.018 -46.150 1.00 79.88 83 ARG A O 1
ATOM 682 N N . ARG A 1 84 ? 3.953 4.010 -45.097 1.00 78.44 84 ARG A N 1
ATOM 683 C CA . ARG A 1 84 ? 3.147 4.442 -43.950 1.00 78.44 84 ARG A CA 1
ATOM 684 C C . ARG A 1 84 ? 2.580 5.833 -44.166 1.00 78.44 84 ARG A C 1
ATOM 686 O O . ARG A 1 84 ? 3.285 6.762 -44.553 1.00 78.44 84 ARG A O 1
ATOM 693 N N . SER A 1 85 ? 1.307 5.986 -43.843 1.00 82.06 85 SER A N 1
ATOM 694 C CA . SER A 1 85 ? 0.586 7.252 -43.926 1.00 82.06 85 SER A CA 1
ATOM 695 C C . SER A 1 85 ? -0.263 7.458 -42.684 1.00 82.06 85 SER A C 1
ATOM 697 O O . SER A 1 85 ? -0.836 6.492 -42.180 1.00 82.06 85 SER A O 1
ATOM 699 N N . THR A 1 86 ? -0.399 8.698 -42.230 1.00 82.69 86 THR A N 1
ATOM 700 C CA . THR A 1 86 ? -1.214 9.044 -41.062 1.00 82.69 86 THR A CA 1
ATOM 701 C C . THR A 1 86 ? -2.159 10.200 -41.340 1.00 82.69 86 THR A C 1
ATOM 703 O O . THR A 1 86 ? -1.929 11.027 -42.222 1.00 82.69 86 THR A O 1
ATOM 706 N N . THR A 1 87 ? -3.222 10.250 -40.546 1.00 84.75 87 THR A N 1
ATOM 707 C CA . THR A 1 87 ? -4.202 11.335 -40.478 1.00 84.75 87 THR A CA 1
ATOM 708 C C . THR A 1 87 ? -4.365 11.732 -39.018 1.00 84.75 87 THR A C 1
ATOM 710 O O . THR A 1 87 ? -4.435 10.865 -38.145 1.00 84.75 87 THR A O 1
ATOM 713 N N . VAL A 1 88 ? -4.442 13.028 -38.736 1.00 84.88 88 VAL A N 1
ATOM 714 C CA . VAL A 1 88 ? -4.667 13.547 -37.382 1.00 84.88 88 VAL A CA 1
ATOM 715 C C . VAL A 1 88 ? -6.143 13.900 -37.238 1.00 84.88 88 VAL A C 1
ATOM 717 O O . VAL A 1 88 ? -6.704 14.561 -38.108 1.00 84.88 88 VAL A O 1
ATOM 720 N N . ARG A 1 89 ? -6.776 13.467 -36.144 1.00 88.75 89 ARG A N 1
ATOM 721 C CA . ARG A 1 89 ? -8.158 13.828 -35.805 1.00 88.75 89 ARG A CA 1
ATOM 722 C C . ARG A 1 89 ? -8.160 14.757 -34.595 1.00 88.75 89 ARG A C 1
ATOM 724 O O . ARG A 1 89 ? -7.763 14.339 -33.509 1.00 88.75 89 ARG A O 1
ATOM 731 N N . LEU A 1 90 ? -8.622 15.990 -34.784 1.00 84.50 90 LEU A N 1
ATOM 732 C CA . LEU A 1 90 ? -8.753 17.014 -33.742 1.00 84.50 90 LEU A CA 1
ATOM 733 C C . LEU A 1 90 ? -10.177 17.578 -33.787 1.00 84.50 90 LEU A C 1
ATOM 735 O O . LEU A 1 90 ? -10.636 17.994 -34.846 1.00 84.50 90 LEU A O 1
ATOM 739 N N . HIS A 1 91 ? -10.883 17.563 -32.651 1.00 82.50 91 HIS A N 1
ATOM 740 C CA . HIS A 1 91 ? -12.266 18.059 -32.526 1.00 82.50 91 HIS A CA 1
ATOM 741 C C . HIS A 1 91 ? -13.226 17.537 -33.617 1.00 82.50 91 HIS A C 1
ATOM 743 O O . HIS A 1 91 ? -13.990 18.294 -34.206 1.00 82.50 91 HIS A O 1
ATOM 749 N N . GLY A 1 92 ? -13.145 16.244 -33.950 1.00 83.31 92 GLY A N 1
ATOM 750 C CA . GLY A 1 92 ? -14.009 15.619 -34.963 1.00 83.31 92 GLY A CA 1
ATOM 751 C C . GLY A 1 92 ? -13.624 15.893 -36.423 1.00 83.31 92 GLY A C 1
ATOM 752 O O . GLY A 1 92 ? -14.154 15.229 -37.308 1.00 83.31 92 GLY A O 1
ATOM 753 N N . LYS A 1 93 ? -12.659 16.781 -36.696 1.00 80.06 93 LYS A N 1
ATOM 754 C CA . LYS A 1 93 ? -12.140 17.033 -38.049 1.00 80.06 93 LYS A CA 1
ATOM 755 C C . LYS A 1 93 ? -10.882 16.203 -38.312 1.00 80.06 93 LYS A C 1
ATOM 757 O O . LYS A 1 93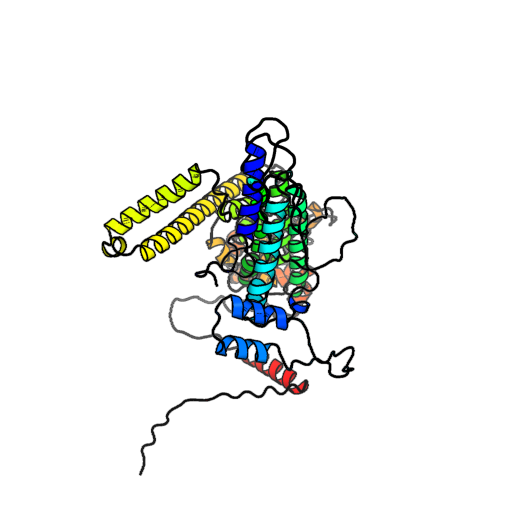 ? -9.991 16.118 -37.464 1.00 80.06 93 LYS A O 1
ATOM 762 N N . LEU A 1 94 ? -10.822 15.580 -39.487 1.00 89.69 94 LEU A N 1
ATOM 763 C CA . LEU A 1 94 ? -9.686 14.788 -39.965 1.00 89.69 94 LEU A CA 1
ATOM 764 C C . LEU A 1 94 ? -8.780 15.640 -40.858 1.00 89.69 94 LEU A C 1
ATOM 766 O O . LEU A 1 94 ? -9.257 16.371 -41.725 1.00 89.69 94 LEU A O 1
ATOM 770 N N . SER A 1 95 ? -7.467 15.533 -40.661 1.00 89.31 95 SER A N 1
ATOM 771 C CA . SER A 1 95 ? -6.482 16.124 -41.566 1.00 89.31 95 SER A CA 1
ATOM 772 C C . SER A 1 95 ? -6.419 15.360 -42.888 1.00 89.31 95 SER A C 1
ATOM 774 O O . SER A 1 95 ? -6.766 14.179 -42.964 1.00 89.31 95 SER A O 1
ATOM 776 N N . LYS A 1 96 ? -5.843 15.996 -43.913 1.00 86.06 96 LYS A N 1
ATOM 777 C CA . LYS A 1 96 ? -5.398 15.282 -45.115 1.00 86.06 96 LYS A CA 1
ATOM 778 C C . LYS A 1 96 ? -4.387 14.192 -44.732 1.00 86.06 96 LYS A C 1
ATOM 780 O O . LYS A 1 96 ? -3.623 14.344 -43.771 1.00 86.06 96 LYS A O 1
ATOM 785 N N . LYS A 1 97 ? -4.410 13.087 -45.477 1.00 86.56 97 LYS A N 1
ATOM 786 C CA . LYS A 1 97 ? -3.484 11.958 -45.333 1.00 86.56 97 LYS A CA 1
ATOM 787 C C . LYS A 1 97 ? -2.081 12.405 -45.744 1.00 86.56 97 LYS A C 1
ATOM 789 O O . LYS A 1 97 ? -1.912 12.931 -46.840 1.00 86.56 97 LYS A O 1
ATOM 794 N N . PHE A 1 98 ? -1.086 12.192 -44.886 1.00 84.19 98 PHE A N 1
ATOM 795 C CA . PHE A 1 98 ? 0.316 12.489 -45.195 1.00 84.19 98 PHE A CA 1
ATOM 796 C C . PHE A 1 98 ? 1.206 11.269 -44.959 1.00 84.19 98 PHE A C 1
ATOM 798 O O . PHE A 1 98 ? 0.917 10.424 -44.111 1.00 84.19 98 PHE A O 1
ATOM 805 N N . TRP A 1 99 ? 2.284 11.170 -45.733 1.00 82.94 99 TRP A N 1
ATOM 806 C CA . TRP A 1 99 ? 3.223 10.051 -45.690 1.00 82.94 99 TRP A CA 1
ATOM 807 C C . TRP A 1 99 ? 4.288 10.244 -44.609 1.00 82.94 99 TRP A C 1
ATOM 809 O O . TRP A 1 99 ? 4.841 11.334 -44.453 1.00 82.94 99 TRP A O 1
ATOM 819 N N . ILE A 1 100 ? 4.615 9.168 -43.895 1.00 80.38 100 ILE A N 1
ATOM 820 C CA . ILE A 1 100 ? 5.682 9.143 -42.895 1.00 80.38 100 ILE A CA 1
ATOM 821 C C . ILE A 1 100 ? 6.971 8.691 -43.576 1.00 80.38 100 ILE A C 1
ATOM 823 O O . ILE A 1 100 ? 7.153 7.508 -43.857 1.00 80.38 100 ILE A O 1
ATOM 827 N N . LYS A 1 101 ? 7.876 9.643 -43.811 1.00 77.94 101 LYS A N 1
ATOM 828 C CA . LYS A 1 101 ? 9.167 9.398 -44.476 1.00 77.94 101 LYS A CA 1
ATOM 829 C C . LYS A 1 101 ? 10.317 9.083 -43.511 1.00 77.94 101 LYS A C 1
ATOM 831 O O . LYS A 1 101 ? 11.363 8.619 -43.940 1.00 77.94 101 LYS A O 1
ATOM 836 N N . ILE A 1 102 ? 10.155 9.381 -42.220 1.00 81.19 102 ILE A N 1
ATOM 837 C CA . ILE A 1 102 ? 11.201 9.259 -41.194 1.00 81.19 102 ILE A CA 1
ATOM 838 C C . ILE A 1 102 ? 10.573 8.703 -39.913 1.00 81.19 102 ILE A C 1
ATOM 840 O O . ILE A 1 102 ? 9.411 8.970 -39.602 1.00 81.19 102 ILE A O 1
ATOM 844 N N . GLY A 1 103 ? 11.349 7.918 -39.172 1.00 79.88 103 GLY A N 1
ATOM 845 C CA . GLY A 1 103 ? 11.010 7.411 -37.852 1.00 79.88 103 GLY A CA 1
ATOM 846 C C . GLY A 1 103 ? 10.451 5.994 -37.857 1.00 79.88 103 GLY A C 1
ATOM 847 O O . GLY A 1 103 ? 9.959 5.501 -38.870 1.00 79.88 103 GLY A O 1
ATOM 848 N N . VAL A 1 104 ? 10.502 5.334 -36.707 1.00 83.44 104 VAL A N 1
ATOM 849 C CA . VAL A 1 104 ? 9.961 3.989 -36.478 1.00 83.44 104 VAL A CA 1
ATOM 850 C C . VAL A 1 104 ? 8.647 4.076 -35.684 1.00 83.44 104 VAL A C 1
ATOM 852 O O . VAL A 1 104 ? 8.481 4.983 -34.865 1.00 83.44 104 VAL A O 1
ATOM 855 N N . PRO A 1 105 ? 7.674 3.178 -35.917 1.00 80.50 105 PRO A N 1
ATOM 856 C CA . PRO A 1 105 ? 6.360 3.264 -35.279 1.00 80.50 105 PRO A CA 1
ATOM 857 C C . PRO A 1 105 ? 6.427 2.988 -33.768 1.00 80.50 105 PRO A C 1
ATOM 859 O O . PRO A 1 105 ? 6.925 1.949 -33.338 1.00 80.50 105 PRO A O 1
ATOM 862 N N . GLN A 1 106 ? 5.890 3.889 -32.944 1.00 75.31 106 GLN A N 1
ATOM 863 C CA . GLN A 1 106 ? 5.786 3.668 -31.497 1.00 75.31 106 GLN A CA 1
ATOM 864 C C . GLN A 1 106 ? 4.699 2.625 -31.199 1.00 75.31 106 GLN A C 1
ATOM 866 O O . GLN A 1 106 ? 3.586 2.735 -31.701 1.00 75.31 106 GLN A O 1
ATOM 871 N N . GLY A 1 107 ? 5.028 1.613 -30.392 1.00 73.19 107 GLY A N 1
ATOM 872 C CA . GLY A 1 107 ? 4.117 0.515 -30.041 1.00 73.19 107 GLY A CA 1
ATOM 873 C C . GLY A 1 107 ? 4.378 -0.803 -30.778 1.00 73.19 107 GLY A C 1
ATOM 874 O O . GLY A 1 107 ? 3.862 -1.829 -30.349 1.00 73.19 107 GLY A O 1
ATOM 875 N N . SER A 1 108 ? 5.222 -0.818 -31.819 1.00 81.88 108 SER A N 1
ATOM 876 C CA . SER A 1 108 ? 5.697 -2.080 -32.403 1.00 81.88 108 SER A CA 1
ATOM 877 C C . SER A 1 108 ? 6.834 -2.682 -31.562 1.00 81.88 108 SER A C 1
ATOM 879 O O . SER A 1 108 ? 7.761 -1.946 -31.206 1.00 81.88 108 SER A O 1
ATOM 881 N N . PRO A 1 109 ? 6.834 -4.004 -31.294 1.00 81.31 109 PRO A N 1
ATOM 882 C CA . PRO A 1 109 ? 7.941 -4.695 -30.626 1.00 81.31 109 PRO A CA 1
ATOM 883 C C . PRO A 1 109 ? 9.292 -4.567 -31.349 1.00 81.31 109 PRO A C 1
ATOM 885 O O . PRO A 1 109 ? 10.338 -4.635 -30.707 1.00 81.31 109 PRO A O 1
ATOM 888 N N . LEU A 1 110 ? 9.281 -4.358 -32.672 1.00 82.38 110 LEU A N 1
ATOM 889 C CA . LEU A 1 110 ? 10.492 -4.259 -33.492 1.00 82.38 110 LEU A CA 1
ATOM 890 C C . LEU A 1 110 ? 11.153 -2.872 -33.398 1.00 82.38 110 LEU A C 1
ATOM 892 O O . LEU A 1 110 ? 12.373 -2.749 -33.493 1.00 82.38 110 LEU A O 1
ATOM 896 N N . SER A 1 111 ? 10.372 -1.820 -33.155 1.00 82.94 111 SER A N 1
ATOM 897 C CA . SER A 1 111 ? 10.860 -0.435 -33.159 1.00 82.94 111 SER A CA 1
ATOM 898 C C . SER A 1 111 ? 11.943 -0.133 -32.114 1.00 82.94 111 SER A C 1
ATOM 900 O O . SER A 1 111 ? 12.923 0.522 -32.476 1.00 82.94 111 SER A O 1
ATOM 902 N N . PRO A 1 112 ? 11.853 -0.604 -30.850 1.00 79.75 112 PRO A N 1
ATOM 903 C CA . PRO A 1 112 ? 12.945 -0.466 -29.885 1.00 79.75 112 PRO A CA 1
ATOM 904 C C . PRO A 1 112 ? 14.244 -1.140 -30.334 1.00 79.75 112 PRO A C 1
ATOM 906 O O . PRO A 1 112 ? 15.322 -0.597 -30.103 1.00 79.75 112 PRO A O 1
ATOM 909 N N . ILE A 1 113 ? 14.147 -2.291 -31.004 1.00 79.88 113 ILE A N 1
ATOM 910 C CA . ILE A 1 113 ? 15.309 -3.052 -31.480 1.00 79.88 113 ILE A CA 1
ATOM 911 C C . ILE A 1 113 ? 15.996 -2.289 -32.614 1.00 79.88 113 ILE A C 1
ATOM 913 O O . ILE A 1 113 ? 17.203 -2.061 -32.551 1.00 79.88 113 ILE A O 1
ATOM 917 N N . LEU A 1 114 ? 15.221 -1.822 -33.600 1.00 79.81 114 LEU A N 1
ATOM 918 C CA . LEU A 1 114 ? 15.739 -1.024 -34.716 1.00 79.81 114 LEU A CA 1
ATOM 919 C C . LEU A 1 114 ? 16.380 0.275 -34.216 1.00 79.81 114 LEU A C 1
ATOM 921 O O . LEU A 1 114 ? 17.480 0.623 -34.647 1.00 79.81 114 LEU A O 1
ATOM 925 N N . PHE A 1 115 ? 15.745 0.948 -33.252 1.00 77.75 115 PHE A N 1
ATOM 926 C CA . PHE A 1 115 ? 16.282 2.164 -32.644 1.00 77.75 115 PHE A CA 1
ATOM 927 C C . PHE A 1 115 ? 17.622 1.915 -31.939 1.00 77.75 115 PHE A C 1
ATOM 929 O O . PHE A 1 115 ? 18.596 2.605 -32.224 1.00 77.75 115 PHE A O 1
ATOM 936 N N . VAL A 1 116 ? 17.710 0.908 -31.063 1.00 74.25 116 VAL A N 1
ATOM 937 C CA . VAL A 1 116 ? 18.962 0.603 -30.347 1.00 74.25 116 VAL A CA 1
ATOM 938 C C . VAL A 1 116 ? 20.060 0.147 -31.308 1.00 74.25 116 VAL A C 1
ATOM 940 O O . VAL A 1 116 ? 21.211 0.545 -31.146 1.00 74.25 116 VAL A O 1
ATOM 943 N N . SER A 1 117 ? 19.720 -0.647 -32.327 1.00 70.06 117 SER A N 1
ATOM 944 C CA . SER A 1 117 ? 20.699 -1.137 -33.305 1.00 70.06 117 SER A CA 1
ATOM 945 C C . SER A 1 117 ? 21.323 -0.029 -34.155 1.00 70.06 117 SER A C 1
ATOM 947 O O . SER A 1 117 ? 22.463 -0.169 -34.578 1.00 70.06 117 SER A O 1
ATOM 949 N N . THR A 1 118 ? 20.611 1.077 -34.379 1.00 68.00 118 THR A N 1
ATOM 950 C CA . THR A 1 118 ? 21.081 2.177 -35.234 1.00 68.00 118 THR A CA 1
ATOM 951 C C . THR A 1 118 ? 21.665 3.329 -34.459 1.00 68.00 118 THR A C 1
ATOM 953 O O . THR A 1 118 ? 22.732 3.831 -34.796 1.00 68.00 118 THR A O 1
ATOM 956 N N . TRP A 1 119 ? 20.948 3.773 -33.434 1.00 66.94 119 TRP A N 1
ATOM 957 C CA . TRP A 1 119 ? 21.311 4.965 -32.698 1.00 66.94 119 TRP A CA 1
ATOM 958 C C . TRP A 1 119 ? 22.430 4.678 -31.703 1.00 66.94 119 TRP A C 1
ATOM 960 O O . TRP A 1 119 ? 23.478 5.321 -31.750 1.00 66.94 119 TRP A O 1
ATOM 970 N N . SER A 1 120 ? 22.235 3.692 -30.821 1.00 63.28 120 SER A N 1
ATOM 971 C CA . SER A 1 120 ? 23.173 3.435 -29.725 1.00 63.28 120 SER A CA 1
ATOM 972 C C . SER A 1 120 ? 24.546 3.010 -30.224 1.00 63.28 120 SER A C 1
ATOM 974 O O . SER A 1 120 ? 25.542 3.451 -29.668 1.00 63.28 120 SER A O 1
ATOM 976 N N . SER A 1 121 ? 24.622 2.197 -31.277 1.00 64.69 121 SER A N 1
ATOM 977 C CA . SER A 1 121 ? 25.893 1.759 -31.865 1.00 64.69 121 SER A CA 1
ATOM 978 C C . SER A 1 121 ? 26.654 2.916 -32.524 1.00 64.69 121 SER A C 1
ATOM 980 O O . SER A 1 121 ? 27.850 3.068 -32.288 1.00 64.69 121 SER A O 1
ATOM 982 N N . GLN A 1 122 ? 25.977 3.765 -33.304 1.00 68.44 122 GLN A N 1
ATOM 983 C CA . GLN A 1 122 ? 26.595 4.886 -34.017 1.00 68.44 122 GLN A CA 1
ATOM 984 C C . GLN A 1 122 ? 27.029 6.004 -33.080 1.00 68.44 122 GLN A C 1
ATOM 986 O O . GLN A 1 122 ? 28.157 6.486 -33.172 1.00 68.44 122 GLN A O 1
ATOM 991 N N . VAL A 1 123 ? 26.154 6.405 -32.158 1.00 66.50 123 VAL A N 1
ATOM 992 C CA . VAL A 1 123 ? 26.479 7.445 -31.180 1.00 66.50 123 VAL A CA 1
ATOM 993 C C . VAL A 1 123 ? 27.582 6.972 -30.253 1.00 66.50 123 VAL A C 1
ATOM 995 O O . VAL A 1 123 ? 28.534 7.715 -30.051 1.00 66.50 123 VAL A O 1
ATOM 998 N N . TYR A 1 124 ? 27.516 5.733 -29.759 1.00 65.56 124 TYR A N 1
ATOM 999 C CA . TYR A 1 124 ? 28.597 5.185 -28.948 1.00 65.56 124 TYR A CA 1
ATOM 1000 C C . TYR A 1 124 ? 29.909 5.149 -29.734 1.00 65.56 124 TYR A C 1
ATOM 1002 O O . TYR A 1 124 ? 30.876 5.732 -29.276 1.00 65.56 124 TYR A O 1
ATOM 1010 N N . ARG A 1 125 ? 29.948 4.591 -30.954 1.00 68.12 125 ARG A N 1
ATOM 1011 C CA . ARG A 1 125 ? 31.174 4.558 -31.779 1.00 68.12 125 ARG A CA 1
ATOM 1012 C C . ARG A 1 125 ? 31.745 5.951 -32.049 1.00 68.12 125 ARG A C 1
ATOM 1014 O O . ARG A 1 125 ? 32.956 6.132 -31.966 1.00 68.12 125 ARG A O 1
ATOM 1021 N N . ARG A 1 126 ? 30.897 6.936 -32.363 1.00 70.56 126 ARG A N 1
ATOM 1022 C CA . ARG A 1 126 ? 31.330 8.323 -32.604 1.00 70.56 126 ARG A CA 1
ATOM 1023 C C . ARG A 1 126 ? 31.849 8.987 -31.336 1.00 70.56 126 ARG A C 1
ATOM 1025 O O . ARG A 1 126 ? 32.884 9.638 -31.397 1.00 70.56 126 ARG A O 1
ATOM 1032 N N . LEU A 1 127 ? 31.169 8.800 -30.208 1.00 65.06 127 LEU A N 1
ATOM 1033 C CA . LEU A 1 127 ? 31.607 9.338 -28.924 1.00 65.06 127 LEU A CA 1
ATOM 1034 C C . LEU A 1 127 ? 32.888 8.652 -28.439 1.00 65.06 127 LEU A C 1
ATOM 1036 O O . LEU A 1 127 ? 33.803 9.355 -28.041 1.00 65.06 127 LEU A O 1
ATOM 1040 N N . THR A 1 128 ? 33.010 7.326 -28.556 1.00 64.38 128 THR A N 1
ATOM 1041 C CA . THR A 1 128 ? 34.241 6.584 -28.239 1.00 64.38 128 THR A CA 1
ATOM 1042 C C . THR A 1 128 ? 35.400 7.054 -29.113 1.00 64.38 128 THR A C 1
ATOM 1044 O O . THR A 1 128 ? 36.481 7.327 -28.604 1.00 64.38 128 THR A O 1
ATOM 1047 N N . ARG A 1 129 ? 35.180 7.232 -30.422 1.00 67.25 129 ARG A N 1
ATOM 1048 C CA . ARG A 1 129 ? 36.205 7.759 -31.334 1.00 67.25 129 ARG A CA 1
ATOM 1049 C C . ARG A 1 129 ? 36.600 9.194 -30.979 1.00 67.25 129 ARG A C 1
ATOM 1051 O O . ARG A 1 129 ? 37.785 9.498 -30.970 1.00 67.25 129 ARG A O 1
ATOM 1058 N N . PHE A 1 130 ? 35.634 10.049 -30.645 1.00 64.62 130 PHE A N 1
ATOM 1059 C CA . PHE A 1 130 ? 35.893 11.407 -30.165 1.00 64.62 130 PHE A CA 1
ATOM 1060 C C . PHE A 1 130 ? 36.713 11.392 -28.868 1.00 64.62 130 PHE A C 1
ATOM 1062 O O . PHE A 1 130 ? 37.716 12.092 -28.777 1.00 64.62 130 PHE A O 1
ATOM 1069 N N . THR A 1 131 ? 36.362 10.540 -27.899 1.00 59.97 131 THR A N 1
ATOM 1070 C CA . THR A 1 131 ? 37.131 10.391 -26.655 1.00 59.97 131 THR A CA 1
ATOM 1071 C C . THR A 1 131 ? 38.511 9.789 -26.885 1.00 59.97 131 THR A C 1
ATOM 1073 O O . THR A 1 131 ? 39.435 10.154 -26.185 1.00 59.97 131 THR A O 1
ATOM 1076 N N . SER A 1 132 ? 38.710 8.906 -27.863 1.00 58.31 132 SER A N 1
ATOM 1077 C CA . SER A 1 132 ? 40.046 8.375 -28.167 1.00 58.31 132 SER A CA 1
ATOM 1078 C C . SER A 1 132 ? 40.939 9.400 -28.872 1.00 58.31 132 SER A C 1
ATOM 1080 O O . SER A 1 132 ? 42.147 9.378 -28.674 1.00 58.31 132 SER A O 1
ATOM 1082 N N . LEU A 1 133 ? 40.358 10.298 -29.676 1.00 59.31 133 LEU A N 1
ATOM 1083 C CA . LEU A 1 133 ? 41.092 11.329 -30.422 1.00 59.31 133 LEU A CA 1
ATOM 1084 C C . LEU A 1 133 ? 41.362 12.598 -29.600 1.00 59.31 133 LEU A C 1
ATOM 1086 O O . LEU A 1 133 ? 42.376 13.250 -29.813 1.00 59.31 133 LEU A O 1
ATOM 1090 N N . HIS A 1 134 ? 40.476 12.937 -28.661 1.00 54.94 134 HIS A N 1
ATOM 1091 C CA . HIS A 1 134 ? 40.576 14.140 -27.822 1.00 54.94 134 HIS A CA 1
ATOM 1092 C C . HIS A 1 134 ? 40.798 13.830 -26.325 1.00 54.94 134 HIS A C 1
ATOM 1094 O O . HIS A 1 134 ? 40.860 14.737 -25.500 1.00 54.94 134 HIS A O 1
ATOM 1100 N N . GLY A 1 135 ? 40.906 12.553 -25.939 1.00 43.69 135 GLY A N 1
ATOM 1101 C CA . GLY A 1 135 ? 40.974 12.102 -24.538 1.00 43.69 135 GLY A CA 1
ATOM 1102 C C . GLY A 1 135 ? 42.357 12.106 -23.894 1.00 43.69 135 GLY A C 1
ATOM 1103 O O . GLY A 1 135 ? 42.498 11.630 -22.769 1.00 43.69 135 GLY A O 1
ATOM 1104 N N . THR A 1 136 ? 43.380 12.658 -24.543 1.00 37.50 136 THR A N 1
ATOM 1105 C CA . THR A 1 136 ? 44.647 12.964 -23.861 1.00 37.50 136 THR A CA 1
ATOM 1106 C C . THR A 1 136 ? 44.491 14.107 -22.845 1.00 37.50 136 THR A C 1
ATOM 1108 O O . THR A 1 136 ? 45.205 14.110 -21.848 1.00 37.50 136 THR A O 1
ATOM 1111 N N . GLU A 1 137 ? 43.483 14.982 -22.983 1.00 39.44 137 GLU A N 1
ATOM 1112 C CA . GLU A 1 137 ? 43.058 15.923 -21.921 1.00 39.44 137 GLU A CA 1
ATOM 1113 C C . GLU A 1 137 ? 41.893 15.390 -21.057 1.00 39.44 137 GLU A C 1
ATOM 1115 O O . GLU A 1 137 ? 41.654 15.860 -19.945 1.00 39.44 137 GLU A O 1
ATOM 1120 N N . PHE A 1 138 ? 41.192 14.353 -21.526 1.00 37.53 138 PHE A N 1
ATOM 1121 C CA . PHE A 1 138 ? 40.073 13.694 -20.845 1.00 37.53 138 PHE A CA 1
ATOM 1122 C C . PHE A 1 138 ? 40.313 12.182 -20.756 1.00 37.53 138 PHE A C 1
ATOM 1124 O O . PHE A 1 138 ? 39.879 11.422 -21.615 1.00 37.53 138 PHE A O 1
ATOM 1131 N N . SER A 1 139 ? 40.996 11.748 -19.693 1.00 30.14 139 SER A N 1
ATOM 1132 C CA . SER A 1 139 ? 41.352 10.345 -19.422 1.00 30.14 139 SER A CA 1
ATOM 1133 C C . SER A 1 139 ? 40.237 9.349 -19.798 1.00 30.14 139 SER A C 1
ATOM 1135 O O . SER A 1 139 ? 39.146 9.350 -19.215 1.00 30.14 139 SER A O 1
ATOM 1137 N N . ALA A 1 140 ? 40.536 8.485 -20.772 1.00 30.50 140 ALA A N 1
ATOM 1138 C CA . ALA A 1 140 ? 39.630 7.470 -21.313 1.00 30.50 140 ALA A CA 1
ATOM 1139 C C . ALA A 1 140 ? 39.172 6.439 -20.259 1.00 30.50 140 ALA A C 1
ATOM 1141 O O . ALA A 1 140 ? 38.059 5.926 -20.336 1.00 30.50 140 ALA A O 1
ATOM 1142 N N . ASP A 1 141 ? 39.965 6.221 -19.206 1.00 34.62 141 ASP A N 1
ATOM 1143 C CA . ASP A 1 141 ? 39.604 5.355 -18.073 1.00 34.62 141 ASP A CA 1
ATOM 1144 C C . ASP A 1 141 ? 38.488 5.950 -17.187 1.00 34.62 141 ASP A C 1
ATOM 1146 O O . ASP A 1 141 ? 37.906 5.257 -16.346 1.00 34.62 141 ASP A O 1
ATOM 1150 N N . LYS A 1 142 ? 38.177 7.244 -17.359 1.00 33.06 142 LYS A N 1
ATOM 1151 C CA . LYS A 1 142 ? 37.249 8.014 -16.511 1.00 33.06 142 LYS A CA 1
ATOM 1152 C C . LYS A 1 142 ? 35.919 8.350 -17.190 1.00 33.06 142 LYS A C 1
ATOM 1154 O O . LYS A 1 142 ? 35.018 8.858 -16.521 1.00 33.06 142 LYS A O 1
ATOM 1159 N N . THR A 1 143 ? 35.761 8.064 -18.481 1.00 36.03 143 THR A N 1
ATOM 1160 C CA . THR A 1 143 ? 34.573 8.432 -19.267 1.00 36.03 143 THR A CA 1
ATOM 1161 C C . THR A 1 143 ? 33.697 7.210 -19.556 1.00 36.03 143 THR A C 1
ATOM 1163 O O . THR A 1 143 ? 33.983 6.395 -20.423 1.00 36.03 143 THR A O 1
ATOM 1166 N N . GLN A 1 144 ? 32.584 7.078 -18.824 1.00 41.28 144 GLN A N 1
ATOM 1167 C CA . GLN A 1 144 ? 31.550 6.075 -19.106 1.00 41.28 144 GLN A CA 1
ATOM 1168 C C . GLN A 1 144 ? 30.333 6.745 -19.746 1.00 41.28 144 GLN A C 1
ATOM 1170 O O . GLN A 1 144 ? 29.694 7.603 -19.138 1.00 41.28 144 GLN A O 1
ATOM 1175 N N . ILE A 1 145 ? 29.998 6.341 -20.973 1.00 42.88 145 ILE A N 1
ATOM 1176 C CA . ILE A 1 145 ? 28.822 6.834 -21.697 1.00 42.88 145 ILE A CA 1
ATOM 1177 C C . ILE A 1 145 ? 27.630 5.957 -21.323 1.00 42.88 145 ILE A C 1
ATOM 1179 O O . ILE A 1 145 ? 27.592 4.772 -21.654 1.00 42.88 145 ILE A O 1
ATOM 1183 N N . ILE A 1 146 ? 26.644 6.537 -20.640 1.00 42.72 146 ILE A N 1
ATOM 1184 C CA . ILE A 1 146 ? 25.454 5.815 -20.184 1.00 42.72 146 ILE A CA 1
ATOM 1185 C C . ILE A 1 146 ? 24.221 6.487 -20.782 1.00 42.72 146 ILE A C 1
ATOM 1187 O O . ILE A 1 146 ? 23.901 7.631 -20.473 1.00 42.72 146 ILE A O 1
ATOM 1191 N N . HIS A 1 147 ? 23.534 5.770 -21.671 1.00 39.03 147 HIS A N 1
ATOM 1192 C CA . HIS A 1 147 ? 22.367 6.276 -22.389 1.00 39.03 147 HIS A CA 1
ATOM 1193 C C . HIS A 1 147 ? 21.065 5.860 -21.687 1.00 39.03 147 HIS A C 1
ATOM 1195 O O . HIS A 1 147 ? 20.716 4.675 -21.637 1.00 39.03 147 HIS A O 1
ATOM 1201 N N . LEU A 1 148 ? 20.320 6.843 -21.174 1.00 34.22 148 LEU A N 1
ATOM 1202 C CA . LEU A 1 148 ? 19.017 6.672 -20.528 1.00 34.22 148 LEU A CA 1
ATOM 1203 C C . LEU A 1 148 ? 17.984 7.563 -21.230 1.00 34.22 148 LEU A C 1
ATOM 1205 O O . LEU A 1 148 ? 18.054 8.780 -21.127 1.00 34.22 148 LEU A O 1
ATOM 1209 N N . CYS A 1 149 ? 17.006 6.978 -21.927 1.00 31.23 149 CYS A N 1
ATOM 1210 C CA . CYS A 1 149 ? 15.904 7.757 -22.500 1.00 31.23 149 CYS A CA 1
ATOM 1211 C C . CYS A 1 149 ? 14.836 8.055 -21.441 1.00 31.23 149 CYS A C 1
ATOM 1213 O O . CYS A 1 149 ? 14.230 7.121 -20.906 1.00 31.23 149 CYS A O 1
ATOM 1215 N N . GLN A 1 150 ? 14.504 9.331 -21.226 1.00 33.41 150 GLN A N 1
ATOM 1216 C CA . GLN A 1 150 ? 13.219 9.717 -20.638 1.00 33.41 150 GLN A CA 1
ATOM 1217 C C . GLN A 1 150 ? 12.690 11.020 -21.256 1.00 33.41 150 GLN A C 1
ATOM 1219 O O . GLN A 1 150 ? 13.431 11.953 -21.502 1.00 33.41 150 GLN A O 1
ATOM 1224 N N . SER A 1 151 ? 11.378 11.077 -21.501 1.00 31.86 151 SER A N 1
ATOM 1225 C CA . SER A 1 151 ? 10.707 12.156 -22.236 1.00 31.86 151 SER A CA 1
ATOM 1226 C C . SER A 1 151 ? 10.280 13.366 -21.375 1.00 31.86 151 SER A C 1
ATOM 1228 O O . SER A 1 151 ? 9.644 13.190 -20.336 1.00 31.86 151 SER A O 1
ATOM 1230 N N . ARG A 1 152 ? 10.416 14.556 -22.000 1.00 31.61 152 ARG A N 1
ATOM 1231 C CA . ARG A 1 152 ? 9.806 15.904 -21.784 1.00 31.61 152 ARG A CA 1
ATOM 1232 C C . ARG A 1 152 ? 10.549 16.897 -20.866 1.00 31.61 152 ARG A C 1
ATOM 1234 O O . ARG A 1 152 ? 10.257 16.971 -19.678 1.00 31.61 152 ARG A O 1
ATOM 1241 N N . LYS A 1 153 ? 11.319 17.818 -21.461 1.00 32.34 153 LYS A N 1
ATOM 1242 C CA . LYS A 1 153 ? 11.005 19.229 -21.830 1.00 32.34 153 LYS A CA 1
ATOM 1243 C C . LYS A 1 153 ? 12.253 19.816 -22.531 1.00 32.34 153 LYS A C 1
ATOM 1245 O O . LYS A 1 153 ? 13.351 19.340 -22.283 1.00 32.34 153 LYS A O 1
ATOM 1250 N N . ALA A 1 154 ? 12.077 20.769 -23.449 1.00 33.00 154 ALA A N 1
ATOM 1251 C CA . ALA A 1 154 ? 13.157 21.329 -24.279 1.00 33.00 154 ALA A CA 1
ATOM 1252 C C . ALA A 1 154 ? 14.230 22.071 -23.446 1.00 33.00 154 ALA A C 1
ATOM 1254 O O . ALA A 1 154 ? 13.850 22.715 -22.465 1.00 33.00 154 ALA A O 1
ATOM 1255 N N . PRO A 1 155 ? 15.526 22.032 -23.818 1.00 32.09 155 PRO A N 1
ATOM 1256 C CA . PRO A 1 155 ? 16.555 22.793 -23.119 1.00 32.09 155 PRO A CA 1
ATOM 1257 C C . PRO A 1 155 ? 16.759 24.176 -23.764 1.00 32.09 155 PRO A C 1
ATOM 1259 O O . PRO A 1 155 ? 16.737 24.279 -24.992 1.00 32.09 155 PRO A O 1
ATOM 1262 N N . PRO A 1 156 ? 17.041 25.232 -22.984 1.00 33.53 156 PRO A N 1
ATOM 1263 C CA . PRO A 1 156 ? 17.935 26.284 -23.425 1.00 33.53 156 PRO A CA 1
ATOM 1264 C C . PRO A 1 156 ? 19.388 25.866 -23.148 1.00 33.53 156 PRO A C 1
ATOM 1266 O O . PRO A 1 156 ? 19.693 25.196 -22.159 1.00 33.53 156 PRO A O 1
ATOM 1269 N N . ILE A 1 157 ? 20.280 26.256 -24.050 1.00 39.72 157 ILE A N 1
ATOM 1270 C CA . ILE A 1 157 ? 21.731 26.140 -23.904 1.00 39.72 157 ILE A CA 1
ATOM 1271 C C . ILE A 1 157 ? 22.168 27.122 -22.812 1.00 39.72 157 ILE A C 1
ATOM 1273 O O . ILE A 1 157 ? 22.011 28.322 -23.010 1.00 39.72 157 ILE A O 1
ATOM 1277 N N . VAL A 1 158 ? 22.717 26.641 -21.690 1.00 26.95 158 VAL A N 1
ATOM 1278 C CA . VAL A 1 158 ? 23.467 27.456 -20.712 1.00 26.95 158 VAL A CA 1
ATOM 1279 C C . VAL A 1 158 ? 24.516 26.576 -20.018 1.00 26.95 158 VAL A C 1
ATOM 1281 O O . VAL A 1 158 ? 24.227 25.437 -19.661 1.00 26.95 158 VAL A O 1
ATOM 1284 N N . ASN A 1 159 ? 25.713 27.133 -19.799 1.00 28.84 159 ASN A N 1
ATOM 1285 C CA . ASN A 1 159 ? 26.866 26.604 -19.046 1.00 28.84 159 ASN A CA 1
ATOM 1286 C C . ASN A 1 159 ? 26.604 26.376 -17.538 1.00 28.84 159 ASN A C 1
ATOM 1288 O O . ASN A 1 159 ? 27.444 26.652 -16.686 1.00 28.84 159 ASN A O 1
ATOM 1292 N N . VAL A 1 160 ? 25.435 25.854 -17.185 1.00 28.52 160 VAL A N 1
ATOM 1293 C CA . VAL A 1 160 ? 25.077 25.433 -15.832 1.00 28.52 160 VAL A CA 1
ATOM 1294 C C . VAL A 1 160 ? 24.540 24.018 -15.949 1.00 28.52 160 VAL A C 1
ATOM 1296 O O . VAL A 1 160 ? 23.684 23.747 -16.786 1.00 28.52 160 VAL A O 1
ATOM 1299 N N . MET A 1 161 ? 25.080 23.126 -15.117 1.00 26.83 161 MET A N 1
ATOM 1300 C CA . MET A 1 161 ? 24.690 21.726 -14.952 1.00 26.83 161 MET A CA 1
ATOM 1301 C C . MET A 1 161 ? 23.205 21.489 -15.304 1.00 26.83 161 MET A C 1
ATOM 1303 O O . MET A 1 161 ? 22.325 21.876 -14.527 1.00 26.83 161 MET A O 1
ATOM 1307 N N . PRO A 1 162 ? 22.890 20.877 -16.464 1.00 26.95 162 PRO A N 1
ATOM 1308 C CA . PRO A 1 162 ? 21.514 20.587 -16.821 1.00 26.95 162 PRO A CA 1
ATOM 1309 C C . PRO A 1 162 ? 20.971 19.566 -15.826 1.00 26.95 162 PRO A C 1
ATOM 1311 O O . PRO A 1 162 ? 21.529 18.482 -15.655 1.00 26.95 162 PRO A O 1
ATOM 1314 N N . ASN A 1 163 ? 19.887 19.928 -15.144 1.00 31.98 163 ASN A N 1
ATOM 1315 C CA . ASN A 1 163 ? 19.172 19.065 -14.213 1.00 31.98 163 ASN A CA 1
ATOM 1316 C C . ASN A 1 163 ? 18.627 17.862 -14.994 1.00 31.98 163 ASN A C 1
ATOM 1318 O O . ASN A 1 163 ? 17.547 17.921 -15.584 1.00 31.98 163 ASN A O 1
ATOM 1322 N N . VAL A 1 164 ? 19.389 16.769 -15.025 1.00 33.59 164 VAL A N 1
ATOM 1323 C CA . VAL A 1 164 ? 18.924 15.492 -15.557 1.00 33.59 164 VAL A CA 1
ATOM 1324 C C . VAL A 1 164 ? 17.683 15.122 -14.758 1.00 33.59 164 VAL A C 1
ATOM 1326 O O . VAL A 1 164 ? 17.725 14.952 -13.533 1.00 33.59 164 VAL A O 1
ATOM 1329 N N . SER A 1 165 ? 16.535 15.020 -15.420 1.00 36.62 165 SER A N 1
ATOM 1330 C CA . SER A 1 165 ? 15.322 14.529 -14.780 1.00 36.62 165 SER A CA 1
ATOM 1331 C C . SER A 1 165 ? 15.549 13.081 -14.331 1.00 36.62 165 SER A C 1
ATOM 1333 O O . SER A 1 165 ? 15.347 12.149 -15.098 1.00 36.62 165 SER A O 1
ATOM 1335 N N . GLY A 1 166 ? 15.997 12.904 -13.086 1.00 38.78 166 GLY A N 1
ATOM 1336 C CA . GLY A 1 166 ? 16.233 11.599 -12.467 1.00 38.78 166 GLY A CA 1
ATOM 1337 C C . GLY A 1 166 ? 17.649 11.354 -11.944 1.00 38.78 166 GLY A C 1
ATOM 1338 O O . GLY A 1 166 ? 17.901 10.244 -11.495 1.00 38.78 166 GLY A O 1
ATOM 1339 N N . PHE A 1 167 ? 18.553 12.340 -11.989 1.00 34.44 167 PHE A N 1
ATOM 1340 C CA . PHE A 1 167 ? 19.811 12.279 -11.244 1.00 34.44 167 PHE A CA 1
ATOM 1341 C C . PHE A 1 167 ? 19.869 13.461 -10.274 1.00 34.44 167 PHE A C 1
ATOM 1343 O O . PHE A 1 167 ? 19.819 14.608 -10.722 1.00 34.44 167 PHE A O 1
ATOM 1350 N N . PRO A 1 168 ? 19.909 13.229 -8.960 1.00 39.72 168 PRO A N 1
ATOM 1351 C CA . PRO A 1 168 ? 19.990 14.286 -7.987 1.00 39.72 168 PRO A CA 1
ATOM 1352 C C . PRO A 1 168 ? 21.460 14.463 -7.590 1.00 39.72 168 PRO A C 1
ATOM 1354 O O . PRO A 1 168 ? 22.208 13.504 -7.392 1.00 39.72 168 PRO A O 1
ATOM 1357 N N . THR A 1 169 ? 21.890 15.706 -7.450 1.00 40.19 169 THR A N 1
ATOM 1358 C CA . THR A 1 169 ? 23.197 16.034 -6.868 1.00 40.19 169 THR A CA 1
ATOM 1359 C C . THR A 1 169 ? 23.271 15.661 -5.385 1.00 40.19 169 THR A C 1
ATOM 1361 O O . THR A 1 169 ? 24.359 15.447 -4.855 1.00 40.19 169 THR A O 1
ATOM 1364 N N . GLU A 1 170 ? 22.115 15.488 -4.732 1.00 46.53 170 GLU A N 1
ATOM 1365 C CA . GLU A 1 170 ? 21.978 15.014 -3.356 1.00 46.53 170 GLU A CA 1
ATOM 1366 C C . GLU A 1 170 ? 20.826 14.008 -3.217 1.00 46.53 170 GLU A C 1
ATOM 1368 O O . GLU A 1 170 ? 19.743 14.223 -3.748 1.00 46.53 170 GLU A O 1
ATOM 1373 N N . ALA A 1 171 ? 20.968 12.958 -2.399 1.00 49.12 171 ALA A N 1
ATOM 1374 C CA . ALA A 1 171 ? 19.905 11.965 -2.144 1.00 49.12 171 ALA A CA 1
ATOM 1375 C C . ALA A 1 171 ? 18.525 12.560 -1.743 1.00 49.12 171 ALA A C 1
ATOM 1377 O O . ALA A 1 171 ? 17.504 11.870 -1.810 1.00 49.12 171 ALA A O 1
ATOM 1378 N N . LYS A 1 172 ? 18.477 13.837 -1.334 1.00 54.19 172 LYS A N 1
ATOM 1379 C CA . LYS A 1 172 ? 17.257 14.594 -1.025 1.00 54.19 172 LYS A CA 1
ATOM 1380 C C . LYS A 1 172 ? 16.409 14.942 -2.259 1.00 54.19 172 LYS A C 1
ATOM 1382 O O . LYS A 1 172 ? 15.186 14.845 -2.159 1.00 54.19 172 LYS A O 1
ATOM 1387 N N . ASP A 1 173 ? 16.997 15.290 -3.404 1.00 58.53 173 ASP A N 1
ATOM 1388 C CA . ASP A 1 173 ? 16.213 15.788 -4.553 1.00 58.53 173 ASP A CA 1
ATOM 1389 C C . ASP A 1 173 ? 15.457 14.666 -5.277 1.00 58.53 173 ASP A C 1
ATOM 1391 O O . ASP A 1 173 ? 14.336 14.853 -5.759 1.00 58.53 173 ASP A O 1
ATOM 1395 N N . ASP A 1 174 ? 16.003 13.450 -5.276 1.00 64.06 174 ASP A N 1
ATOM 1396 C CA . ASP A 1 174 ? 15.299 12.282 -5.816 1.00 64.06 174 ASP A CA 1
ATOM 1397 C C . ASP A 1 174 ? 14.171 11.795 -4.937 1.00 64.06 174 ASP A C 1
ATOM 1399 O O . ASP A 1 174 ? 13.166 11.285 -5.442 1.00 64.06 174 ASP A O 1
ATOM 1403 N N . ALA A 1 175 ? 14.320 11.937 -3.623 1.00 66.19 175 ALA A N 1
ATOM 1404 C CA . ALA A 1 175 ? 13.224 11.665 -2.719 1.00 66.19 175 ALA A CA 1
ATOM 1405 C C . ALA A 1 175 ? 12.033 12.560 -3.067 1.00 66.19 175 ALA A C 1
ATOM 1407 O O . ALA A 1 175 ? 10.921 12.061 -3.199 1.00 66.19 175 ALA A O 1
ATOM 1408 N N . ILE A 1 176 ? 12.265 13.850 -3.331 1.00 72.62 176 ILE A N 1
ATOM 1409 C CA . ILE A 1 176 ? 11.212 14.791 -3.737 1.00 72.62 176 ILE A CA 1
ATOM 1410 C C . ILE A 1 176 ? 10.561 14.353 -5.058 1.00 72.62 176 ILE A C 1
ATOM 1412 O O .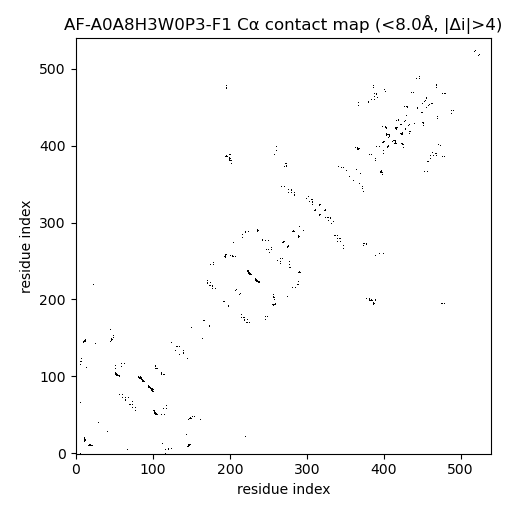 ILE A 1 176 ? 9.334 14.265 -5.132 1.00 72.62 176 ILE A O 1
ATOM 1416 N N . LYS A 1 177 ? 11.351 14.004 -6.083 1.00 75.31 177 LYS A N 1
ATOM 1417 C CA . LYS A 1 177 ? 10.824 13.517 -7.376 1.00 75.31 177 LYS A CA 1
ATOM 1418 C C . LYS A 1 177 ? 10.025 12.215 -7.221 1.00 75.31 177 LYS A C 1
ATOM 1420 O O . LYS A 1 177 ? 8.969 12.050 -7.835 1.00 75.31 177 LYS A O 1
ATOM 1425 N N . THR A 1 178 ? 10.504 11.293 -6.389 1.00 80.00 178 THR A N 1
ATOM 1426 C CA . THR A 1 178 ? 9.826 10.018 -6.108 1.00 80.00 178 THR A CA 1
ATOM 1427 C C . THR A 1 178 ? 8.508 10.256 -5.382 1.00 80.00 178 THR A C 1
ATOM 1429 O O . THR A 1 178 ? 7.475 9.729 -5.793 1.00 80.00 178 THR A O 1
ATOM 1432 N N . LEU A 1 179 ? 8.513 11.118 -4.367 1.00 84.25 179 LEU A N 1
ATOM 1433 C CA . LEU A 1 179 ? 7.311 11.505 -3.637 1.00 84.25 179 LEU A CA 1
ATOM 1434 C C . LEU A 1 179 ? 6.302 12.229 -4.534 1.00 84.25 179 LEU A C 1
ATOM 1436 O O . LEU A 1 179 ? 5.107 11.966 -4.430 1.00 84.25 179 LEU A O 1
ATOM 1440 N N . ALA A 1 180 ? 6.748 13.061 -5.477 1.00 85.00 180 ALA A N 1
ATOM 1441 C CA . ALA A 1 180 ? 5.862 13.671 -6.467 1.00 85.00 180 ALA A CA 1
ATOM 1442 C C . ALA A 1 180 ? 5.157 12.613 -7.338 1.00 85.00 180 ALA A C 1
ATOM 1444 O O . ALA A 1 180 ? 3.943 12.687 -7.535 1.00 85.00 180 ALA A O 1
ATOM 1445 N N . LYS A 1 181 ? 5.883 11.581 -7.794 1.00 86.44 181 LYS A N 1
ATOM 1446 C CA . LYS A 1 181 ? 5.295 10.451 -8.540 1.00 86.44 181 LYS A CA 1
ATOM 1447 C C . LYS A 1 181 ? 4.311 9.650 -7.688 1.00 86.44 181 LYS A C 1
ATOM 1449 O O . LYS A 1 181 ? 3.243 9.286 -8.180 1.00 86.44 181 LYS A O 1
ATOM 1454 N N . VAL A 1 182 ? 4.640 9.401 -6.418 1.00 88.19 182 VAL A N 1
ATOM 1455 C CA . VAL A 1 182 ? 3.727 8.742 -5.470 1.00 88.19 182 VAL A CA 1
ATOM 1456 C C . VAL A 1 182 ? 2.454 9.567 -5.318 1.00 88.19 182 VAL A C 1
ATOM 1458 O O . VAL A 1 182 ? 1.367 9.039 -5.525 1.00 88.19 182 VAL A O 1
ATOM 1461 N N . ARG A 1 183 ? 2.562 10.869 -5.047 1.00 89.94 183 ARG A N 1
ATOM 1462 C CA . ARG A 1 183 ? 1.405 11.765 -4.898 1.00 89.94 183 ARG A CA 1
ATOM 1463 C C . ARG A 1 183 ? 0.552 11.823 -6.166 1.00 89.94 183 ARG A C 1
ATOM 1465 O O . ARG A 1 183 ? -0.672 11.763 -6.074 1.00 89.94 183 ARG A O 1
ATOM 1472 N N . GLN A 1 184 ? 1.170 11.848 -7.348 1.00 90.25 184 GLN A N 1
ATOM 1473 C CA . GLN A 1 184 ? 0.450 11.764 -8.621 1.00 90.25 184 GLN A CA 1
ATOM 1474 C C . GLN A 1 184 ? -0.301 10.432 -8.763 1.00 90.25 184 GLN A C 1
ATOM 1476 O O . GLN A 1 184 ? -1.469 10.419 -9.159 1.00 90.25 184 GLN A O 1
ATOM 1481 N N . LYS A 1 185 ? 0.334 9.310 -8.402 1.00 89.94 185 LYS A N 1
ATOM 1482 C CA . LYS A 1 185 ? -0.324 8.000 -8.392 1.00 89.94 185 LYS A CA 1
ATOM 1483 C C . LYS A 1 185 ? -1.494 7.988 -7.407 1.00 89.94 185 LYS A C 1
ATOM 1485 O O . LYS A 1 185 ? -2.584 7.569 -7.776 1.00 89.94 185 LYS A O 1
ATOM 1490 N N . MET A 1 186 ? -1.307 8.516 -6.201 1.00 90.62 186 MET A N 1
ATOM 1491 C CA . MET A 1 186 ? -2.350 8.624 -5.177 1.00 90.62 186 MET A CA 1
ATOM 1492 C C . MET A 1 186 ? -3.529 9.489 -5.621 1.00 90.62 186 MET A C 1
ATOM 1494 O O . MET A 1 186 ? -4.673 9.148 -5.324 1.00 90.62 186 MET A O 1
ATOM 1498 N N . TYR A 1 187 ? -3.276 10.568 -6.365 1.00 90.62 187 TYR A N 1
ATOM 1499 C CA . TYR A 1 187 ? -4.324 11.394 -6.962 1.00 90.62 187 TYR A CA 1
ATOM 1500 C C . TYR A 1 187 ? -5.175 10.595 -7.959 1.00 90.62 187 TYR A C 1
ATOM 1502 O O . TYR A 1 187 ? -6.400 10.665 -7.914 1.00 90.62 187 TYR A O 1
ATOM 1510 N N . GLN A 1 188 ? -4.550 9.771 -8.806 1.00 88.94 188 GLN A N 1
ATOM 1511 C CA . GLN A 1 188 ? -5.281 8.870 -9.707 1.00 88.94 188 GLN A CA 1
ATOM 1512 C C . GLN A 1 188 ? -6.099 7.831 -8.928 1.00 88.94 188 GLN A C 1
ATOM 1514 O O . GLN A 1 188 ? -7.235 7.543 -9.297 1.00 88.94 188 GLN A O 1
ATOM 1519 N N . MET A 1 189 ? -5.553 7.300 -7.830 1.00 87.81 189 MET A N 1
ATOM 1520 C CA . MET A 1 189 ? -6.233 6.296 -7.002 1.00 87.81 189 MET A CA 1
ATOM 1521 C C . MET A 1 189 ? -7.492 6.838 -6.306 1.00 87.81 189 MET A C 1
ATOM 1523 O O . MET A 1 189 ? -8.414 6.063 -6.073 1.00 87.81 189 MET A O 1
ATOM 1527 N N . ARG A 1 190 ? -7.606 8.156 -6.059 1.00 88.44 190 ARG A N 1
ATOM 1528 C CA . ARG A 1 190 ? -8.846 8.772 -5.524 1.00 88.44 190 ARG A CA 1
ATOM 1529 C C . ARG A 1 190 ? -10.069 8.552 -6.414 1.00 88.44 190 ARG A C 1
ATOM 1531 O O . ARG A 1 190 ? -11.190 8.651 -5.939 1.00 88.44 190 ARG A O 1
ATOM 1538 N N . ARG A 1 191 ? -9.860 8.271 -7.703 1.00 87.12 191 ARG A N 1
ATOM 1539 C CA . ARG A 1 191 ? -10.941 7.970 -8.653 1.00 87.12 191 ARG A CA 1
ATOM 1540 C C . ARG A 1 191 ? -11.408 6.516 -8.590 1.00 87.12 191 ARG A C 1
ATOM 1542 O O . ARG A 1 191 ? -12.428 6.196 -9.181 1.00 87.12 191 ARG A O 1
ATOM 1549 N N . VAL A 1 192 ? -10.654 5.645 -7.920 1.00 85.50 192 VAL A N 1
ATOM 1550 C CA . VAL A 1 192 ? -10.923 4.200 -7.835 1.00 85.50 192 VAL A CA 1
ATOM 1551 C C . VAL A 1 192 ? -11.452 3.813 -6.456 1.00 85.50 192 VAL A C 1
ATOM 1553 O O . VAL A 1 192 ? -12.223 2.866 -6.335 1.00 85.50 192 VAL A O 1
ATOM 1556 N N . CYS A 1 193 ? -11.050 4.541 -5.415 1.00 87.19 193 CYS A N 1
ATOM 1557 C CA . CYS A 1 193 ? -11.527 4.316 -4.061 1.00 87.19 193 CYS A CA 1
ATOM 1558 C C . CYS A 1 193 ? -11.745 5.633 -3.314 1.00 87.19 193 CYS A C 1
ATOM 1560 O O . CYS A 1 193 ? -10.893 6.530 -3.334 1.00 87.19 193 CYS A O 1
ATOM 1562 N N . GLY A 1 194 ? -12.867 5.703 -2.606 1.00 86.50 194 GLY A N 1
ATOM 1563 C CA . GLY A 1 194 ? -13.164 6.724 -1.615 1.00 86.50 194 GLY A CA 1
ATOM 1564 C C . GLY A 1 194 ? -13.077 6.178 -0.194 1.00 86.50 194 GLY A C 1
ATOM 1565 O O . GLY A 1 194 ? -12.577 5.081 0.065 1.00 86.50 194 GLY A O 1
ATOM 1566 N N . SER A 1 195 ? -13.585 6.963 0.752 1.00 83.56 195 SER A N 1
ATOM 1567 C CA . SER A 1 195 ? -13.597 6.576 2.160 1.00 83.56 195 SER A CA 1
ATOM 1568 C C . SER A 1 195 ? -14.635 5.485 2.455 1.00 83.56 195 SER A C 1
ATOM 1570 O O . SER A 1 195 ? -14.355 4.599 3.255 1.00 83.56 195 SER A O 1
ATOM 1572 N N . THR A 1 196 ? -15.789 5.489 1.781 1.00 85.56 196 THR A N 1
ATOM 1573 C CA . THR A 1 196 ? -16.886 4.516 1.981 1.00 85.56 196 THR A CA 1
ATOM 1574 C C . THR A 1 196 ? -17.193 3.643 0.765 1.00 85.56 196 THR A C 1
ATOM 1576 O O . THR A 1 196 ? -17.868 2.629 0.901 1.00 85.56 196 THR A O 1
ATOM 1579 N N . TRP A 1 197 ? -16.661 3.975 -0.411 1.00 87.94 197 TRP A N 1
ATOM 1580 C CA . TRP A 1 197 ? -16.884 3.240 -1.658 1.00 87.94 197 TRP A CA 1
ATOM 1581 C C . TRP A 1 197 ? -15.559 2.801 -2.284 1.00 87.94 197 TRP A C 1
ATOM 1583 O O . TRP A 1 197 ? -14.521 3.440 -2.095 1.00 87.94 197 TRP A O 1
ATOM 1593 N N . GLY A 1 198 ? -15.592 1.708 -3.039 1.00 88.62 198 GLY A N 1
ATOM 1594 C CA . GLY A 1 198 ? -14.418 1.133 -3.687 1.00 88.62 198 GLY A CA 1
ATOM 1595 C C . GLY A 1 198 ? -14.289 -0.370 -3.429 1.00 88.62 198 GLY A C 1
ATOM 1596 O O . GLY A 1 198 ? -15.225 -0.988 -2.920 1.00 88.62 198 GLY A O 1
ATOM 1597 N N . PRO A 1 199 ? -13.139 -0.959 -3.793 1.00 90.12 199 PRO A N 1
ATOM 1598 C CA . PRO A 1 199 ? -12.886 -2.377 -3.589 1.00 90.12 199 PRO A CA 1
ATOM 1599 C C . PRO A 1 199 ? -12.735 -2.737 -2.105 1.00 90.12 199 PRO A C 1
ATOM 1601 O O . PRO A 1 199 ? -12.524 -1.869 -1.253 1.00 90.12 199 PRO A O 1
ATOM 1604 N N . ASP A 1 200 ? -12.801 -4.038 -1.820 1.00 89.69 200 ASP A N 1
ATOM 1605 C CA . ASP A 1 200 ? -12.485 -4.592 -0.503 1.00 89.69 200 ASP A CA 1
ATOM 1606 C C . ASP A 1 200 ? -11.043 -4.259 -0.059 1.00 89.69 200 ASP A C 1
ATOM 1608 O O . ASP A 1 200 ? -10.166 -3.873 -0.846 1.00 89.69 200 ASP A O 1
ATOM 1612 N N . VAL A 1 201 ? -10.792 -4.398 1.243 1.00 91.38 201 VAL A N 1
ATOM 1613 C CA . VAL A 1 201 ? -9.496 -4.091 1.870 1.00 91.38 201 VAL A CA 1
ATOM 1614 C C . VAL A 1 201 ? -8.359 -4.922 1.276 1.00 91.38 201 VAL A C 1
ATOM 1616 O O . VAL A 1 201 ? -7.253 -4.405 1.102 1.00 91.38 201 VAL A O 1
ATOM 1619 N N . LEU A 1 202 ? -8.603 -6.189 0.937 1.00 92.62 202 LEU A N 1
ATOM 1620 C CA . LEU A 1 202 ? -7.570 -7.094 0.430 1.00 92.62 202 LEU A CA 1
ATOM 1621 C C . LEU A 1 202 ? -7.112 -6.695 -0.981 1.00 92.62 202 LEU A C 1
ATOM 1623 O O . LEU A 1 202 ? -5.905 -6.642 -1.248 1.00 92.62 202 LEU A O 1
ATOM 1627 N N . LYS A 1 203 ? -8.044 -6.320 -1.859 1.00 92.88 203 LYS A N 1
ATOM 1628 C CA . LYS A 1 203 ? -7.782 -5.769 -3.194 1.00 92.88 203 LYS A CA 1
ATOM 1629 C C . LYS A 1 203 ? -7.115 -4.403 -3.103 1.00 92.88 203 LYS A C 1
ATOM 1631 O O . LYS A 1 203 ? -6.139 -4.167 -3.815 1.00 92.88 203 LYS A O 1
ATOM 1636 N N . LEU A 1 204 ? -7.555 -3.531 -2.192 1.00 91.81 204 LEU A N 1
ATOM 1637 C CA . LEU A 1 204 ? -6.907 -2.235 -1.942 1.00 91.81 204 LEU A CA 1
ATOM 1638 C C . LEU A 1 204 ? -5.457 -2.402 -1.479 1.00 91.81 204 LEU A C 1
ATOM 1640 O O . LEU A 1 204 ? -4.547 -1.753 -2.006 1.00 91.81 204 LEU A O 1
ATOM 1644 N N . ARG A 1 205 ? -5.216 -3.320 -0.540 1.00 94.00 205 ARG A N 1
ATOM 1645 C CA . ARG A 1 205 ? -3.874 -3.699 -0.089 1.00 94.00 205 ARG A CA 1
ATOM 1646 C C . ARG A 1 205 ? -3.031 -4.207 -1.256 1.00 94.00 205 ARG A C 1
ATOM 1648 O O . ARG A 1 205 ? -1.894 -3.764 -1.429 1.00 94.00 205 ARG A O 1
ATOM 1655 N N . HIS A 1 206 ? -3.576 -5.112 -2.064 1.00 92.81 206 HIS A N 1
ATOM 1656 C CA . HIS A 1 206 ? -2.892 -5.639 -3.240 1.00 92.81 206 HIS A CA 1
ATOM 1657 C C . HIS A 1 206 ? -2.535 -4.523 -4.235 1.00 92.81 206 HIS A C 1
ATOM 1659 O O . HIS A 1 206 ? -1.402 -4.455 -4.712 1.00 92.81 206 HIS A O 1
ATOM 1665 N N . GLN A 1 207 ? -3.447 -3.583 -4.480 1.00 91.56 207 GLN A N 1
ATOM 1666 C CA . GLN A 1 207 ? -3.225 -2.431 -5.351 1.00 91.56 207 GLN A CA 1
ATOM 1667 C C . GLN A 1 207 ? -2.146 -1.484 -4.808 1.00 91.56 207 GLN A C 1
ATOM 1669 O O . GLN A 1 207 ? -1.305 -1.009 -5.576 1.00 91.56 207 GLN A O 1
ATOM 1674 N N . TYR A 1 208 ? -2.098 -1.243 -3.495 1.00 92.75 208 TYR A N 1
ATOM 1675 C CA . TYR A 1 208 ? -1.007 -0.487 -2.874 1.00 92.75 208 TYR A CA 1
ATOM 1676 C C . TYR A 1 208 ? 0.349 -1.181 -3.092 1.00 92.75 208 TYR A C 1
ATOM 1678 O O . TYR A 1 208 ? 1.305 -0.550 -3.556 1.00 92.75 208 TYR A O 1
ATOM 1686 N N . ILE A 1 209 ? 0.425 -2.486 -2.810 1.00 91.19 209 ILE A N 1
ATOM 1687 C CA . ILE A 1 209 ? 1.658 -3.282 -2.933 1.00 91.19 209 ILE A CA 1
ATOM 1688 C C . ILE A 1 209 ? 2.150 -3.346 -4.383 1.00 91.19 209 ILE A C 1
ATOM 1690 O O . ILE A 1 209 ? 3.354 -3.283 -4.617 1.00 91.19 209 ILE A O 1
ATOM 1694 N N . THR A 1 210 ? 1.246 -3.454 -5.352 1.00 89.50 210 THR A N 1
ATOM 1695 C CA . THR A 1 210 ? 1.604 -3.648 -6.767 1.00 89.50 210 THR A CA 1
ATOM 1696 C C . THR A 1 210 ? 1.811 -2.349 -7.535 1.00 89.50 210 THR A C 1
ATOM 1698 O O . THR A 1 210 ? 2.561 -2.341 -8.505 1.00 89.50 210 THR A O 1
ATOM 1701 N N . SER A 1 211 ? 1.174 -1.245 -7.131 1.00 88.50 211 SER A N 1
ATOM 1702 C CA . SER A 1 211 ? 1.162 -0.017 -7.940 1.00 88.50 211 SER A CA 1
ATOM 1703 C C . SER A 1 211 ? 1.792 1.205 -7.274 1.00 88.50 211 SER A C 1
ATOM 1705 O O . SER A 1 211 ? 2.287 2.080 -7.984 1.00 88.50 211 SER A O 1
ATOM 1707 N N . VAL A 1 212 ? 1.798 1.276 -5.939 1.00 90.69 212 VAL A N 1
ATOM 1708 C CA . VAL A 1 212 ? 2.348 2.418 -5.187 1.00 90.69 212 VAL A CA 1
ATOM 1709 C C . VAL A 1 212 ? 3.708 2.062 -4.594 1.00 90.69 212 VAL A C 1
ATOM 1711 O O . VAL A 1 212 ? 4.681 2.789 -4.791 1.00 90.69 212 VAL A O 1
ATOM 1714 N N . ARG A 1 213 ? 3.809 0.914 -3.916 1.00 88.69 213 ARG A N 1
ATOM 1715 C CA . ARG A 1 213 ? 5.050 0.453 -3.277 1.00 88.69 213 ARG A CA 1
ATOM 1716 C C . ARG A 1 213 ? 6.253 0.361 -4.239 1.00 88.69 213 ARG A C 1
ATOM 1718 O O . ARG A 1 213 ? 7.336 0.782 -3.834 1.00 88.69 213 ARG A O 1
ATOM 1725 N N . PRO A 1 214 ? 6.117 -0.079 -5.507 1.00 85.75 214 PRO A N 1
ATOM 1726 C CA . PRO A 1 214 ? 7.252 -0.118 -6.430 1.00 85.75 214 PRO A CA 1
ATOM 1727 C C . PRO A 1 214 ? 7.796 1.269 -6.783 1.00 85.75 214 PRO A C 1
ATOM 1729 O O . PRO A 1 214 ? 8.983 1.402 -7.061 1.00 85.75 214 PRO A O 1
ATOM 1732 N N . ILE A 1 215 ? 6.961 2.316 -6.726 1.00 85.19 215 ILE A N 1
ATOM 1733 C CA . ILE A 1 215 ? 7.405 3.698 -6.956 1.00 85.19 215 ILE A CA 1
ATOM 1734 C C . ILE A 1 215 ? 8.367 4.117 -5.842 1.00 85.19 215 ILE A C 1
ATOM 1736 O O . ILE A 1 215 ? 9.416 4.686 -6.132 1.00 85.19 215 ILE A O 1
ATOM 1740 N N . PHE A 1 216 ? 8.061 3.768 -4.588 1.00 82.94 216 PHE A N 1
ATOM 1741 C CA . PHE A 1 216 ? 8.974 3.989 -3.467 1.00 82.94 216 PHE A CA 1
ATOM 1742 C C . PHE A 1 216 ? 10.290 3.212 -3.618 1.00 82.94 216 PHE A C 1
ATOM 1744 O O . PHE A 1 216 ? 11.340 3.724 -3.246 1.00 82.94 216 PHE A O 1
ATOM 1751 N N . ALA A 1 217 ? 10.260 2.001 -4.180 1.00 77.44 217 ALA A N 1
ATOM 1752 C CA . ALA A 1 217 ? 11.472 1.220 -4.435 1.00 77.44 217 ALA A CA 1
ATOM 1753 C C . ALA A 1 217 ? 12.281 1.698 -5.651 1.00 77.44 217 ALA A C 1
ATOM 1755 O O . ALA A 1 217 ? 13.429 1.301 -5.792 1.00 77.44 217 ALA A O 1
ATOM 1756 N N . TYR A 1 218 ? 11.741 2.541 -6.532 1.00 71.06 218 TYR A N 1
ATOM 1757 C CA . TYR A 1 218 ? 12.416 2.871 -7.792 1.00 71.06 218 TYR A CA 1
ATOM 1758 C C . TYR A 1 218 ? 13.794 3.532 -7.593 1.00 71.06 218 TYR A C 1
ATOM 1760 O O . TYR A 1 218 ? 14.742 3.196 -8.297 1.00 71.06 218 TYR A O 1
ATOM 1768 N N . ALA A 1 219 ? 13.914 4.442 -6.619 1.00 61.72 219 ALA A N 1
ATOM 1769 C CA . ALA A 1 219 ? 15.143 5.194 -6.334 1.00 61.72 219 ALA A CA 1
ATOM 1770 C C . ALA A 1 219 ? 15.898 4.688 -5.091 1.00 61.72 219 ALA A C 1
ATOM 1772 O O . ALA A 1 219 ? 16.798 5.362 -4.588 1.00 61.72 219 ALA A O 1
ATOM 1773 N N . CYS A 1 220 ? 15.565 3.490 -4.595 1.00 65.75 220 CYS A N 1
ATOM 1774 C CA . CYS A 1 220 ? 16.120 2.968 -3.348 1.00 65.75 220 CYS A CA 1
ATOM 1775 C C . CYS A 1 220 ? 17.656 2.896 -3.345 1.00 65.75 220 CYS A C 1
ATOM 1777 O O . CYS A 1 220 ? 18.256 3.062 -2.293 1.00 65.75 220 CYS A O 1
ATOM 1779 N N . ALA A 1 221 ? 18.297 2.708 -4.504 1.00 59.81 221 ALA A N 1
ATOM 1780 C CA . ALA A 1 221 ? 19.757 2.619 -4.631 1.00 59.81 221 ALA A CA 1
ATOM 1781 C C . ALA A 1 221 ? 20.499 3.903 -4.331 1.00 59.81 221 ALA A C 1
ATOM 1783 O O . ALA A 1 221 ? 21.567 3.877 -3.722 1.00 59.81 221 ALA A O 1
ATOM 1784 N N . LEU A 1 222 ? 19.908 5.024 -4.710 1.00 60.69 222 LEU A N 1
ATOM 1785 C CA . LEU A 1 222 ? 20.531 6.328 -4.562 1.00 60.69 222 LEU A CA 1
ATOM 1786 C C . LEU A 1 222 ? 20.472 6.798 -3.105 1.00 60.69 222 LEU A C 1
ATOM 1788 O O . LEU A 1 222 ? 21.332 7.542 -2.648 1.00 60.69 222 LEU A O 1
ATOM 1792 N N . TRP A 1 223 ? 19.499 6.315 -2.331 1.00 64.88 223 TRP A N 1
ATOM 1793 C CA . TRP A 1 223 ? 19.283 6.765 -0.955 1.00 64.88 223 TRP A CA 1
ATOM 1794 C C . TRP A 1 223 ? 20.279 6.2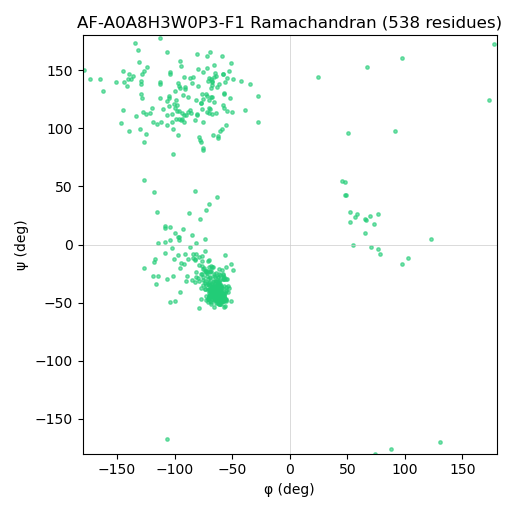16 0.063 1.00 64.88 223 TRP A C 1
ATOM 1796 O O . TRP A 1 223 ? 20.405 6.791 1.141 1.00 64.88 223 TRP A O 1
ATOM 1806 N N . TYR A 1 224 ? 20.994 5.141 -0.261 1.00 59.53 224 TYR A N 1
ATOM 1807 C CA . TYR A 1 224 ? 22.023 4.559 0.610 1.00 59.53 224 TYR A CA 1
ATOM 1808 C C . TYR A 1 224 ? 23.436 5.046 0.257 1.00 59.53 224 TYR A C 1
ATOM 1810 O O . TYR A 1 224 ? 24.414 4.615 0.865 1.00 59.53 224 TYR A O 1
ATOM 1818 N N . VAL A 1 225 ? 23.536 5.961 -0.711 1.00 52.06 225 VAL A N 1
ATOM 1819 C CA . VAL A 1 225 ? 24.768 6.598 -1.172 1.00 52.06 225 VAL A CA 1
ATOM 1820 C C . VAL A 1 225 ? 24.832 7.990 -0.545 1.00 52.06 225 VAL A C 1
ATOM 1822 O O . VAL A 1 225 ? 24.171 8.920 -1.000 1.00 52.06 225 VAL A O 1
ATOM 1825 N N . VAL A 1 226 ? 25.599 8.148 0.538 1.00 50.88 226 VAL A N 1
ATOM 1826 C CA . VAL A 1 226 ? 25.819 9.459 1.174 1.00 50.88 226 VAL A CA 1
ATOM 1827 C C . VAL A 1 226 ? 27.316 9.718 1.322 1.00 50.88 226 VAL A C 1
ATOM 1829 O O . VAL A 1 226 ? 28.001 9.048 2.097 1.00 50.88 226 VAL A O 1
ATOM 1832 N N . ARG A 1 227 ? 27.818 10.732 0.607 1.00 41.91 227 ARG A N 1
ATOM 1833 C CA . ARG A 1 227 ? 29.153 11.305 0.820 1.00 41.91 227 ARG A CA 1
ATOM 1834 C C . ARG A 1 227 ? 29.115 12.179 2.075 1.00 41.91 227 ARG A C 1
ATOM 1836 O O . ARG A 1 227 ? 28.308 13.101 2.154 1.00 41.91 227 ARG A O 1
ATOM 1843 N N . ARG A 1 228 ? 29.998 11.933 3.047 1.00 44.88 228 ARG A N 1
ATOM 1844 C CA . ARG A 1 228 ? 30.306 12.928 4.085 1.00 44.88 228 ARG A CA 1
ATOM 1845 C C . ARG A 1 228 ? 31.481 13.780 3.626 1.00 44.88 228 ARG A C 1
ATOM 1847 O O . ARG A 1 228 ? 32.485 13.265 3.151 1.00 44.88 228 ARG A O 1
ATOM 1854 N N . THR A 1 229 ? 31.352 15.090 3.784 1.00 42.84 229 THR A N 1
ATOM 1855 C CA . THR A 1 229 ? 32.322 16.105 3.351 1.00 42.84 229 THR A CA 1
ATOM 1856 C C . THR A 1 229 ? 33.594 16.187 4.199 1.00 42.84 229 THR A C 1
ATOM 1858 O O . THR A 1 229 ? 34.431 17.032 3.917 1.00 42.84 229 THR A O 1
ATOM 1861 N N . LYS A 1 230 ? 33.812 15.316 5.192 1.00 40.03 230 LYS A N 1
ATOM 1862 C CA . LYS A 1 230 ? 35.061 15.288 5.974 1.00 40.03 230 LYS A CA 1
ATOM 1863 C C . LYS A 1 230 ? 35.419 13.858 6.391 1.00 40.03 230 LYS A C 1
ATOM 1865 O O . LYS A 1 230 ? 34.768 13.298 7.271 1.00 40.03 230 LYS A O 1
ATOM 1870 N N . GLY A 1 231 ? 36.416 13.270 5.722 1.00 44.34 231 GLY A N 1
ATOM 1871 C CA . GLY A 1 231 ? 37.289 12.179 6.200 1.00 44.34 231 GLY A CA 1
ATOM 1872 C C . GLY A 1 231 ? 36.692 10.863 6.725 1.00 44.34 231 GLY A C 1
ATOM 1873 O O . GLY A 1 231 ? 37.454 9.986 7.111 1.00 44.34 231 GLY A O 1
ATOM 1874 N N . THR A 1 232 ? 35.373 10.674 6.765 1.00 44.00 232 THR A N 1
ATOM 1875 C CA . THR A 1 232 ? 34.741 9.519 7.425 1.00 44.00 232 THR A CA 1
ATOM 1876 C C . THR A 1 232 ? 34.059 8.585 6.427 1.00 44.00 232 THR A C 1
ATOM 1878 O O . THR A 1 232 ? 33.442 9.028 5.458 1.00 44.00 232 THR A O 1
ATOM 1881 N N . ARG A 1 233 ? 34.210 7.273 6.679 1.00 48.25 233 ARG A N 1
ATOM 1882 C CA . ARG A 1 233 ? 33.719 6.140 5.870 1.00 48.25 233 ARG A CA 1
ATOM 1883 C C . ARG A 1 233 ? 32.289 6.363 5.356 1.00 48.25 233 ARG A C 1
ATOM 1885 O O . ARG A 1 233 ? 31.427 6.847 6.090 1.00 48.25 233 ARG A O 1
ATOM 1892 N N . CYS A 1 234 ? 32.034 5.944 4.114 1.00 49.62 234 CYS A N 1
ATOM 1893 C CA . CYS A 1 234 ? 30.696 5.923 3.516 1.00 49.62 234 CYS A CA 1
ATOM 1894 C C . CYS A 1 234 ? 29.714 5.187 4.444 1.00 49.62 234 CYS A C 1
ATOM 1896 O O . CYS A 1 234 ? 29.975 4.050 4.845 1.00 49.62 234 CYS A O 1
ATOM 1898 N N . LYS A 1 235 ? 28.595 5.831 4.799 1.00 46.94 235 LYS A N 1
ATOM 1899 C CA . LYS A 1 235 ? 27.549 5.212 5.620 1.00 46.94 235 LYS A CA 1
ATOM 1900 C C 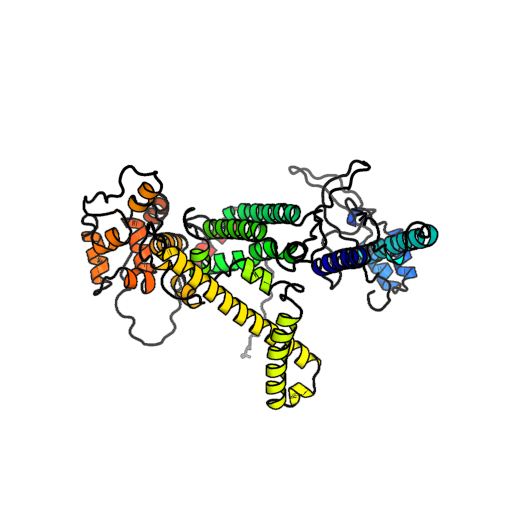. LYS A 1 235 ? 26.518 4.560 4.699 1.00 46.94 235 LYS A C 1
ATOM 1902 O O . LYS A 1 235 ? 25.775 5.258 4.020 1.00 46.94 235 LYS A O 1
ATOM 1907 N N . TRP A 1 236 ? 26.460 3.232 4.715 1.00 54.94 236 TRP A N 1
ATOM 1908 C CA . TRP A 1 236 ? 25.576 2.398 3.885 1.00 54.94 236 TRP A CA 1
ATOM 1909 C C . TRP A 1 236 ? 24.160 2.278 4.468 1.00 54.94 236 TRP A C 1
ATOM 1911 O O . TRP A 1 236 ? 23.606 1.191 4.602 1.00 54.94 236 TRP A O 1
ATOM 1921 N N . SER A 1 237 ? 23.584 3.401 4.891 1.00 56.53 237 SER A N 1
ATOM 1922 C CA . SER A 1 237 ? 22.227 3.470 5.440 1.00 56.53 237 SER A CA 1
ATOM 1923 C C . SER A 1 237 ? 21.552 4.739 4.936 1.00 56.53 237 SER A C 1
ATOM 1925 O O . SER A 1 237 ? 22.223 5.778 4.910 1.00 56.53 237 SER A O 1
ATOM 1927 N N . PRO A 1 238 ? 20.246 4.720 4.627 1.00 64.19 238 PRO A N 1
ATOM 1928 C CA . PRO A 1 238 ? 19.566 5.930 4.229 1.00 64.19 238 PRO A CA 1
ATOM 1929 C C . PRO A 1 238 ? 19.543 6.911 5.400 1.00 64.19 238 PRO A C 1
ATOM 1931 O O . PRO A 1 238 ? 19.505 6.522 6.570 1.00 64.19 238 PRO A O 1
ATOM 1934 N N . CYS A 1 239 ? 19.590 8.206 5.093 1.00 69.81 239 CYS A N 1
ATOM 1935 C CA . CYS A 1 239 ? 19.458 9.237 6.117 1.00 69.81 239 CYS A CA 1
ATOM 1936 C C . CYS A 1 239 ? 18.131 9.042 6.871 1.00 69.81 239 CYS A C 1
ATOM 1938 O O . CYS A 1 239 ? 17.078 8.949 6.240 1.00 69.81 239 CYS A O 1
ATOM 1940 N N . GLN A 1 240 ? 18.154 9.028 8.208 1.00 75.62 240 GLN A N 1
ATOM 1941 C CA . GLN A 1 240 ? 16.939 8.821 9.008 1.00 75.62 240 GLN A CA 1
ATOM 1942 C C . GLN A 1 240 ? 15.856 9.864 8.689 1.00 75.62 240 GLN A C 1
ATOM 1944 O O . GLN A 1 240 ? 14.679 9.532 8.620 1.00 75.62 240 GLN A O 1
ATOM 1949 N N . ALA A 1 241 ? 16.248 11.111 8.403 1.00 78.62 241 ALA A N 1
ATOM 1950 C CA . ALA A 1 241 ? 15.315 12.159 7.993 1.00 78.62 241 ALA A CA 1
ATOM 1951 C C . ALA A 1 241 ? 14.594 11.828 6.673 1.00 78.62 241 ALA A C 1
ATOM 1953 O O . ALA A 1 241 ? 13.421 12.158 6.507 1.00 78.62 241 ALA A O 1
ATOM 1954 N N . LEU A 1 242 ? 15.277 11.161 5.738 1.00 79.38 242 LEU A N 1
ATOM 1955 C CA . LEU A 1 242 ? 14.675 10.690 4.494 1.00 79.38 242 LEU A CA 1
ATOM 1956 C C . LEU A 1 242 ? 13.720 9.521 4.757 1.00 79.38 242 LEU A C 1
ATOM 1958 O O . LEU A 1 242 ? 12.589 9.554 4.282 1.00 79.38 242 LEU A O 1
ATOM 1962 N N . VAL A 1 243 ? 14.140 8.532 5.551 1.00 80.69 243 VAL A N 1
ATOM 1963 C CA . VAL A 1 243 ? 13.279 7.402 5.940 1.00 80.69 243 VAL A CA 1
ATOM 1964 C C . VAL A 1 243 ? 11.990 7.908 6.585 1.00 80.69 243 VAL A C 1
ATOM 1966 O O . VAL A 1 243 ? 10.908 7.539 6.142 1.00 80.69 243 VAL A O 1
ATOM 1969 N N . ASN A 1 244 ? 12.094 8.840 7.534 1.00 85.50 244 ASN A N 1
ATOM 1970 C CA . ASN A 1 244 ? 10.938 9.432 8.206 1.00 85.50 244 ASN A CA 1
ATOM 1971 C C . ASN A 1 244 ? 9.994 10.141 7.218 1.00 85.50 244 ASN A C 1
ATOM 1973 O O . ASN A 1 244 ? 8.775 9.992 7.313 1.00 85.50 244 ASN A O 1
ATOM 1977 N N . LYS A 1 245 ? 10.532 10.884 6.236 1.00 87.31 245 LYS A N 1
ATOM 1978 C CA . LYS A 1 245 ? 9.721 11.521 5.181 1.00 87.31 245 LYS A CA 1
ATOM 1979 C C . LYS A 1 245 ? 8.982 10.489 4.332 1.00 87.31 245 LYS A C 1
ATOM 1981 O O . LYS A 1 245 ? 7.792 10.646 4.075 1.00 87.31 245 LYS A O 1
ATOM 1986 N N . LEU A 1 246 ? 9.666 9.427 3.915 1.00 87.50 246 LEU A N 1
ATOM 1987 C CA . LEU A 1 246 ? 9.059 8.378 3.100 1.00 87.50 246 LEU A CA 1
ATOM 1988 C C . LEU A 1 246 ? 7.993 7.589 3.878 1.00 87.50 246 LEU A C 1
ATOM 1990 O O . LEU A 1 246 ? 6.937 7.285 3.328 1.00 87.50 246 LEU A O 1
ATOM 1994 N N . GLU A 1 247 ? 8.232 7.295 5.156 1.00 90.06 247 GLU A N 1
ATOM 1995 C CA . GLU A 1 247 ? 7.260 6.623 6.028 1.00 90.06 247 GLU A CA 1
ATOM 1996 C C . GLU A 1 247 ? 6.037 7.499 6.328 1.00 90.06 247 GLU A C 1
ATOM 1998 O O . GLU A 1 247 ? 4.911 6.998 6.394 1.00 90.06 247 GLU A O 1
ATOM 2003 N N . THR A 1 248 ? 6.228 8.816 6.437 1.00 92.12 248 THR A N 1
ATOM 2004 C CA . THR A 1 248 ? 5.120 9.777 6.550 1.00 92.12 248 THR A CA 1
ATOM 2005 C C . THR A 1 248 ? 4.224 9.707 5.313 1.00 92.12 248 THR A C 1
ATOM 2007 O O . THR A 1 248 ? 3.001 9.623 5.423 1.00 92.12 248 THR A O 1
ATOM 2010 N N . GLU A 1 249 ? 4.821 9.656 4.124 1.00 91.75 249 GLU A N 1
ATOM 2011 C CA . GLU A 1 249 ? 4.087 9.559 2.858 1.00 91.75 249 GLU A CA 1
ATOM 2012 C C . GLU A 1 249 ? 3.432 8.184 2.679 1.00 91.75 249 GLU A C 1
ATOM 2014 O O . GLU A 1 249 ? 2.279 8.110 2.255 1.00 91.75 249 GLU A O 1
ATOM 2019 N N . GLN A 1 250 ? 4.097 7.094 3.081 1.00 94.25 250 GLN A N 1
ATOM 2020 C CA . GLN A 1 250 ? 3.472 5.768 3.167 1.00 94.25 250 GLN A CA 1
ATOM 2021 C C . GLN A 1 250 ? 2.230 5.816 4.063 1.00 94.25 250 GLN A C 1
ATOM 2023 O O . GLN A 1 250 ? 1.172 5.334 3.663 1.00 94.25 250 GLN A O 1
ATOM 2028 N N . THR A 1 251 ? 2.337 6.430 5.241 1.00 94.94 251 THR A N 1
ATOM 2029 C CA . THR A 1 251 ? 1.222 6.562 6.186 1.00 9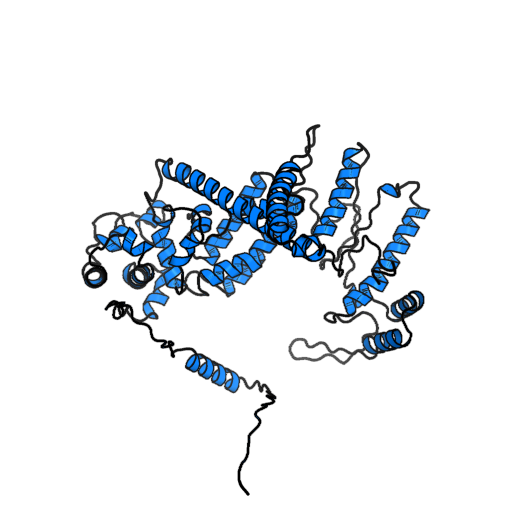4.94 251 THR A CA 1
ATOM 2030 C C . THR A 1 251 ? 0.052 7.315 5.556 1.00 94.94 251 THR A C 1
ATOM 2032 O O . THR A 1 251 ? -1.088 6.867 5.656 1.00 94.94 251 THR A O 1
ATOM 2035 N N . GLN A 1 252 ? 0.321 8.416 4.850 1.00 93.56 252 GLN A N 1
ATOM 2036 C CA . GLN A 1 252 ? -0.706 9.160 4.114 1.00 93.56 252 GLN A CA 1
ATOM 2037 C C . GLN A 1 252 ? -1.361 8.318 3.012 1.00 93.56 252 GLN A C 1
ATOM 2039 O O . GLN A 1 252 ? -2.583 8.347 2.849 1.00 93.56 252 GLN A O 1
ATOM 2044 N N . CYS A 1 253 ? -0.576 7.507 2.299 1.00 93.75 253 CYS A N 1
ATOM 2045 C CA . CYS A 1 253 ? -1.110 6.599 1.290 1.00 93.75 253 CYS A CA 1
ATOM 2046 C C . CYS A 1 253 ? -2.069 5.568 1.901 1.00 93.75 253 CYS A C 1
ATOM 2048 O O . CYS A 1 253 ? -3.179 5.386 1.399 1.00 93.75 253 CYS A O 1
ATOM 2050 N N . LEU A 1 254 ? -1.660 4.920 2.997 1.00 94.38 254 LEU A N 1
ATOM 2051 C CA . LEU A 1 254 ? -2.471 3.911 3.684 1.00 94.38 254 LEU A CA 1
ATOM 2052 C C . LEU A 1 254 ? -3.752 4.528 4.259 1.00 94.38 254 LEU A C 1
ATOM 2054 O O . LEU A 1 254 ? -4.828 3.959 4.087 1.00 94.38 254 LEU A O 1
ATOM 2058 N N . LYS A 1 255 ? -3.668 5.724 4.854 1.00 94.44 255 LYS A N 1
ATOM 2059 C CA . LYS A 1 255 ? -4.845 6.467 5.332 1.00 94.44 255 LYS A CA 1
ATOM 2060 C C . LYS A 1 255 ? -5.860 6.699 4.221 1.00 94.44 255 LYS A C 1
ATOM 2062 O O . LYS A 1 255 ? -7.037 6.410 4.410 1.00 94.44 255 LYS A O 1
ATOM 2067 N N . GLN A 1 256 ? -5.405 7.149 3.050 1.00 91.62 256 GLN A N 1
ATOM 2068 C CA . GLN A 1 256 ? -6.289 7.393 1.912 1.00 91.62 256 GLN A CA 1
ATOM 2069 C C . GLN A 1 256 ? -6.918 6.097 1.374 1.00 91.62 256 GLN A C 1
ATOM 2071 O O . GLN A 1 256 ? -8.117 6.073 1.122 1.00 91.62 256 GLN A O 1
ATOM 2076 N N . PHE A 1 257 ? -6.131 5.029 1.204 1.00 90.62 257 PHE A N 1
ATOM 2077 C CA . PHE A 1 257 ? -6.634 3.751 0.681 1.00 90.62 257 PHE A CA 1
ATOM 2078 C C . PHE A 1 257 ? -7.660 3.128 1.622 1.00 90.62 257 PHE A C 1
ATOM 2080 O O . PHE A 1 257 ? -8.727 2.700 1.187 1.00 90.62 257 PHE A O 1
ATOM 2087 N N . PHE A 1 258 ? -7.359 3.082 2.918 1.00 92.00 258 PHE A N 1
ATOM 2088 C CA . PHE A 1 258 ? -8.191 2.380 3.891 1.00 92.00 258 PHE A CA 1
ATOM 2089 C C . PHE A 1 258 ? -9.272 3.260 4.525 1.00 92.00 258 PHE A C 1
ATOM 2091 O O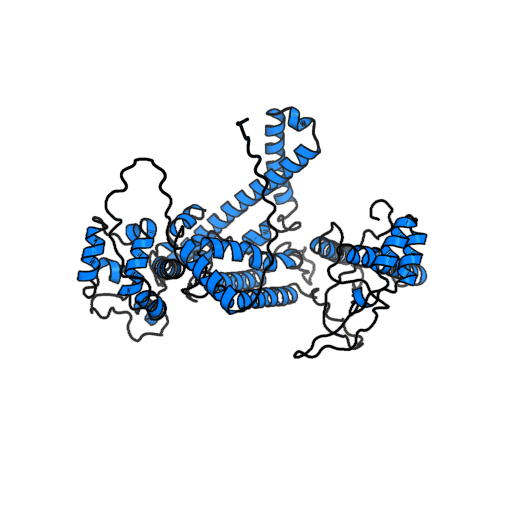 . PHE A 1 258 ? -10.181 2.721 5.140 1.00 92.00 258 PHE A O 1
ATOM 2098 N N . GLY A 1 259 ? -9.261 4.574 4.284 1.00 90.81 259 GLY A N 1
ATOM 2099 C CA . GLY A 1 259 ? -10.250 5.505 4.834 1.00 90.81 259 GLY A CA 1
ATOM 2100 C C . GLY A 1 259 ? -10.007 5.838 6.308 1.00 90.81 259 GLY A C 1
ATOM 2101 O O . GLY A 1 259 ? -10.950 6.161 7.025 1.00 90.81 259 GLY A O 1
ATOM 2102 N N . ALA A 1 260 ? -8.761 5.738 6.777 1.00 92.50 260 ALA A N 1
ATOM 2103 C CA . ALA A 1 260 ? -8.402 6.007 8.167 1.00 92.50 260 ALA A CA 1
ATOM 2104 C C . ALA A 1 260 ? -8.275 7.512 8.453 1.00 92.50 260 ALA A C 1
ATOM 2106 O O . ALA A 1 260 ? -7.879 8.296 7.586 1.00 92.50 260 ALA A O 1
ATOM 2107 N N . TYR A 1 261 ? -8.535 7.910 9.699 1.00 90.44 261 TYR A N 1
ATOM 2108 C CA . TYR A 1 261 ? -8.362 9.293 10.143 1.00 90.44 261 TYR A CA 1
ATOM 2109 C C . TYR A 1 261 ? -6.896 9.748 10.130 1.00 90.44 261 TYR A C 1
ATOM 2111 O O . TYR A 1 261 ? -5.955 8.971 10.307 1.00 90.44 261 TYR A O 1
ATOM 2119 N N . GLN A 1 262 ? -6.700 11.062 9.993 1.00 89.44 262 GLN A N 1
ATOM 2120 C CA . GLN A 1 262 ? -5.375 11.677 9.896 1.00 89.44 262 GLN A CA 1
ATOM 2121 C C . GLN A 1 262 ? -4.512 11.522 11.154 1.00 89.44 262 GLN A C 1
ATOM 2123 O O . GLN A 1 262 ? -3.289 11.516 11.033 1.00 89.44 262 GLN A O 1
ATOM 2128 N N . ARG A 1 263 ? -5.103 11.329 12.338 1.00 88.69 263 ARG A N 1
ATOM 2129 C CA . ARG A 1 263 ? -4.347 11.079 13.579 1.00 88.69 263 ARG A CA 1
ATOM 2130 C C . ARG A 1 263 ? -3.938 9.619 13.794 1.00 88.69 263 ARG A C 1
ATOM 2132 O O . ARG A 1 263 ? -3.089 9.363 14.639 1.00 88.69 263 ARG A O 1
ATOM 2139 N N . VAL A 1 264 ? -4.474 8.672 13.018 1.00 90.25 264 VAL A N 1
ATOM 2140 C CA . VAL A 1 264 ? -4.118 7.251 13.164 1.00 90.25 264 VAL A CA 1
ATOM 2141 C C . VAL A 1 264 ? -2.628 7.049 12.863 1.00 90.25 264 VAL A C 1
ATOM 2143 O O . VAL A 1 264 ? -2.103 7.594 11.886 1.00 90.25 264 VAL A O 1
ATOM 2146 N N . SER A 1 265 ? -1.933 6.272 13.695 1.00 91.00 265 SER A N 1
ATOM 2147 C CA . SER A 1 265 ? -0.518 5.956 13.483 1.00 91.00 265 SER A CA 1
ATOM 2148 C C . SER A 1 265 ? -0.322 5.070 12.250 1.00 91.00 265 SER A C 1
ATOM 2150 O O . SER A 1 265 ? -1.081 4.127 12.020 1.00 91.00 265 SER A O 1
ATOM 2152 N N . GLY A 1 266 ? 0.736 5.340 11.480 1.00 92.19 266 GLY A N 1
ATOM 2153 C CA . GLY A 1 266 ? 1.144 4.482 10.368 1.00 92.19 266 GLY A CA 1
ATOM 2154 C C . GLY A 1 266 ? 1.497 3.065 10.817 1.00 92.19 266 GLY A C 1
ATOM 2155 O O . GLY A 1 266 ? 1.163 2.119 10.115 1.00 92.19 266 GLY A O 1
ATOM 2156 N N . ASP A 1 267 ? 2.089 2.906 12.005 1.00 92.75 267 ASP A N 1
ATOM 2157 C CA . ASP A 1 267 ? 2.416 1.603 12.600 1.00 92.75 267 ASP A CA 1
ATOM 2158 C C . ASP A 1 267 ? 1.186 0.703 12.753 1.00 92.75 267 ASP A C 1
ATOM 2160 O O . ASP A 1 267 ? 1.224 -0.465 12.367 1.00 92.75 267 ASP A O 1
ATOM 2164 N N . ILE A 1 268 ? 0.079 1.268 13.247 1.00 93.38 268 ILE A N 1
ATOM 2165 C CA . ILE A 1 268 ? -1.180 0.540 13.439 1.00 93.38 268 ILE A CA 1
ATOM 2166 C C . ILE A 1 268 ? -1.736 0.090 12.086 1.00 93.38 268 ILE A C 1
ATOM 2168 O O . ILE A 1 268 ? -2.087 -1.074 11.920 1.00 93.38 268 ILE A O 1
ATOM 2172 N N . LEU A 1 269 ? -1.755 0.981 11.087 1.00 95.00 269 LEU A N 1
ATOM 2173 C CA . LEU A 1 269 ? -2.227 0.644 9.737 1.00 95.00 269 LEU A CA 1
ATOM 2174 C C . LEU A 1 269 ? -1.344 -0.422 9.077 1.00 95.00 269 LEU A C 1
ATOM 2176 O O . LEU A 1 269 ? -1.850 -1.350 8.450 1.00 95.00 269 LEU A O 1
ATOM 2180 N N . CYS A 1 270 ? -0.026 -0.311 9.233 1.00 95.19 270 CYS A N 1
ATOM 2181 C CA . CYS A 1 270 ? 0.917 -1.317 8.764 1.00 95.19 270 CYS A CA 1
ATOM 2182 C C . CYS A 1 270 ? 0.602 -2.689 9.381 1.00 95.19 270 CYS A C 1
ATOM 2184 O O . CYS A 1 270 ? 0.567 -3.675 8.643 1.00 95.19 270 CYS A O 1
ATOM 2186 N N . LYS A 1 271 ? 0.316 -2.756 10.691 1.00 94.69 271 LYS A N 1
ATOM 2187 C CA . LYS A 1 271 ? -0.009 -4.008 11.397 1.00 94.69 271 LYS A CA 1
ATOM 2188 C C . LYS A 1 271 ? -1.351 -4.585 10.974 1.00 94.69 271 LYS A C 1
ATOM 2190 O O . LYS A 1 271 ? -1.409 -5.761 10.613 1.00 94.69 271 LYS A O 1
ATOM 2195 N N . GLU A 1 272 ? -2.400 -3.768 10.970 1.00 93.25 272 GLU A N 1
ATOM 2196 C CA . GLU A 1 272 ? -3.765 -4.195 10.640 1.00 93.25 272 GLU A CA 1
ATOM 2197 C C . GLU A 1 272 ? -3.861 -4.740 9.211 1.00 93.25 272 GLU A C 1
ATOM 2199 O O . GLU A 1 272 ? -4.504 -5.760 8.974 1.00 93.25 272 GLU A O 1
ATOM 2204 N N . PHE A 1 273 ? -3.154 -4.116 8.263 1.00 94.62 273 PHE A N 1
ATOM 2205 C CA . PHE A 1 273 ? -3.177 -4.521 6.856 1.00 94.62 273 PHE A CA 1
ATOM 2206 C C . PHE A 1 273 ? -1.978 -5.371 6.437 1.00 94.62 273 PHE A C 1
ATOM 2208 O O . PHE A 1 273 ? -1.793 -5.611 5.242 1.00 94.62 273 PHE A O 1
ATOM 2215 N N . PHE A 1 274 ? -1.148 -5.829 7.378 1.00 94.50 274 PHE A N 1
ATOM 2216 C CA . PHE A 1 274 ? 0.053 -6.621 7.099 1.00 94.50 274 PHE A CA 1
ATOM 2217 C C . PHE A 1 274 ? 0.883 -6.024 5.938 1.00 94.50 274 PHE A C 1
ATOM 2219 O O . PHE A 1 274 ? 1.132 -6.649 4.894 1.00 94.50 274 PHE A O 1
ATOM 2226 N N . VAL A 1 275 ? 1.229 -4.744 6.088 1.00 93.75 275 VAL A N 1
ATOM 2227 C CA . VAL A 1 275 ? 1.998 -3.929 5.142 1.00 93.75 275 VAL A CA 1
ATOM 2228 C C . VAL A 1 275 ? 3.275 -3.473 5.831 1.00 93.75 275 VAL A C 1
ATOM 2230 O O . VAL A 1 275 ? 3.243 -2.575 6.657 1.00 93.75 275 VAL A O 1
ATOM 2233 N N . GLU A 1 276 ? 4.410 -4.070 5.471 1.00 91.06 276 GLU A N 1
ATOM 2234 C CA . GLU A 1 276 ? 5.708 -3.713 6.054 1.00 91.06 276 GLU A CA 1
ATOM 2235 C C . GLU A 1 276 ? 5.999 -2.211 5.930 1.00 91.06 276 GLU A C 1
ATOM 2237 O O . GLU A 1 276 ? 5.696 -1.567 4.911 1.00 91.06 276 GLU A O 1
ATOM 2242 N N . LYS A 1 277 ? 6.645 -1.665 6.964 1.00 90.44 277 LYS A N 1
ATOM 2243 C CA . LYS A 1 277 ? 7.200 -0.316 6.904 1.00 90.44 277 LYS A CA 1
ATOM 2244 C C . LYS A 1 277 ? 8.190 -0.195 5.761 1.00 90.44 277 LYS A C 1
ATOM 2246 O O . LYS A 1 277 ? 8.936 -1.130 5.453 1.00 90.44 277 LYS A O 1
ATOM 2251 N N . LEU A 1 278 ? 8.233 0.991 5.167 1.00 87.56 278 LEU A N 1
ATOM 2252 C CA . LEU A 1 278 ? 9.086 1.228 4.018 1.00 87.56 278 LEU A CA 1
ATOM 2253 C C . LEU A 1 278 ? 10.573 1.023 4.345 1.00 87.56 278 LEU A C 1
ATOM 2255 O O . LEU A 1 278 ? 11.290 0.503 3.500 1.00 87.56 278 LEU A O 1
ATOM 2259 N N . CYS A 1 279 ? 11.037 1.328 5.561 1.00 82.31 279 CYS A N 1
ATOM 2260 C CA . CYS A 1 279 ? 12.418 1.036 5.959 1.00 82.31 279 CYS A CA 1
ATOM 2261 C C . CYS A 1 279 ? 12.767 -0.464 5.889 1.00 82.31 279 CYS A C 1
ATOM 2263 O O . CYS A 1 279 ? 13.831 -0.820 5.385 1.00 82.31 279 CYS A O 1
ATOM 2265 N N . VAL A 1 280 ? 11.858 -1.340 6.332 1.00 83.94 280 VAL A N 1
ATOM 2266 C CA . VAL A 1 280 ? 12.033 -2.800 6.294 1.00 83.94 280 VAL A CA 1
ATOM 2267 C C . VAL A 1 280 ? 11.972 -3.293 4.852 1.00 83.94 280 VAL A C 1
ATOM 2269 O O . VAL A 1 280 ? 12.837 -4.043 4.402 1.00 83.94 280 VAL A O 1
ATOM 2272 N N . PHE A 1 281 ? 10.989 -2.805 4.095 1.00 83.19 281 PHE A N 1
ATOM 2273 C CA . PHE A 1 281 ? 10.816 -3.170 2.695 1.00 83.19 281 PHE A CA 1
ATOM 2274 C C . PHE A 1 281 ? 12.002 -2.738 1.820 1.00 83.19 281 PHE A C 1
ATOM 2276 O O . PHE A 1 281 ? 12.473 -3.525 1.001 1.00 83.19 281 PHE A O 1
ATOM 2283 N N . LEU A 1 282 ? 12.508 -1.512 1.984 1.00 76.69 282 LEU A N 1
ATOM 2284 C CA . LEU A 1 282 ? 13.653 -1.003 1.222 1.00 76.69 282 LEU A CA 1
ATOM 2285 C C . LEU A 1 282 ? 14.943 -1.738 1.582 1.00 76.69 282 LEU A C 1
ATOM 2287 O O . LEU A 1 282 ? 15.741 -2.005 0.687 1.00 76.69 282 LEU A O 1
ATOM 2291 N N . ALA A 1 283 ? 15.114 -2.126 2.850 1.00 69.50 283 ALA A N 1
ATOM 2292 C CA . ALA A 1 283 ? 16.213 -2.995 3.254 1.00 69.50 283 ALA A CA 1
ATOM 2293 C C . ALA A 1 283 ? 16.121 -4.376 2.576 1.00 69.50 283 ALA A C 1
ATOM 2295 O O . ALA A 1 283 ? 17.119 -4.882 2.082 1.00 69.50 283 ALA A O 1
ATOM 2296 N N . GLY A 1 284 ? 14.928 -4.969 2.467 1.00 64.44 284 GLY A N 1
ATOM 2297 C CA . GLY A 1 284 ? 14.753 -6.263 1.792 1.00 64.44 284 GLY A CA 1
ATOM 2298 C C . GLY A 1 284 ? 14.805 -6.213 0.256 1.00 64.44 284 GLY A C 1
ATOM 2299 O O . GLY A 1 284 ? 15.164 -7.202 -0.380 1.00 64.44 284 GLY A O 1
ATOM 2300 N N . SER A 1 285 ? 14.442 -5.082 -0.357 1.00 60.91 285 SER A N 1
ATOM 2301 C CA . SER A 1 285 ? 14.255 -4.957 -1.817 1.00 60.91 285 SER A CA 1
ATOM 2302 C C . SER A 1 285 ? 15.517 -4.579 -2.588 1.00 60.91 285 SER A C 1
ATOM 2304 O O . SER A 1 285 ? 15.529 -4.620 -3.819 1.00 60.91 285 SER A O 1
ATOM 2306 N N . HIS A 1 286 ? 16.573 -4.161 -1.896 1.00 55.56 286 HIS A N 1
ATOM 2307 C CA . HIS A 1 286 ? 17.723 -3.556 -2.543 1.00 55.56 286 HIS A CA 1
ATOM 2308 C C . HIS A 1 286 ? 18.779 -4.589 -2.988 1.00 55.56 286 HIS A C 1
ATOM 2310 O O . HIS A 1 286 ? 19.319 -5.298 -2.138 1.00 55.56 286 HIS A O 1
ATOM 2316 N N . PRO A 1 287 ? 19.216 -4.601 -4.264 1.00 46.34 287 PRO A N 1
ATOM 2317 C CA . PRO A 1 287 ? 20.324 -5.455 -4.726 1.00 46.34 287 PRO A CA 1
ATOM 2318 C C . PRO A 1 287 ? 21.668 -5.186 -4.013 1.00 46.34 287 PRO A C 1
ATOM 2320 O O . PRO A 1 287 ? 22.449 -6.103 -3.777 1.00 46.34 287 PRO A O 1
ATOM 2323 N N . LEU A 1 288 ? 21.912 -3.922 -3.649 1.00 42.41 288 LEU A N 1
ATOM 2324 C CA . LEU A 1 288 ? 23.062 -3.407 -2.874 1.00 42.41 288 LEU A CA 1
ATOM 2325 C C . LEU A 1 288 ? 22.820 -3.214 -1.350 1.00 42.41 288 LEU A C 1
ATOM 2327 O O . LEU A 1 288 ? 23.788 -2.948 -0.658 1.00 42.41 288 LEU A O 1
ATOM 2331 N N . ASN A 1 289 ? 21.585 -3.329 -0.816 1.00 41.38 289 ASN A N 1
ATOM 2332 C CA . ASN A 1 289 ? 21.285 -3.179 0.632 1.00 41.38 289 ASN A CA 1
ATOM 2333 C C . ASN A 1 289 ? 20.726 -4.450 1.236 1.00 41.38 289 ASN A C 1
ATOM 2335 O O . ASN A 1 289 ? 19.902 -4.444 2.140 1.00 41.38 289 ASN A O 1
ATOM 2339 N N . VAL A 1 290 ? 21.383 -5.536 0.881 1.00 42.75 290 VAL A N 1
ATOM 2340 C CA . VAL A 1 290 ? 22.026 -6.218 1.984 1.00 42.75 290 VAL A CA 1
ATOM 2341 C C . VAL A 1 290 ? 22.833 -5.185 2.785 1.00 42.75 290 VAL A C 1
ATOM 2343 O O . VAL A 1 290 ? 23.798 -4.623 2.275 1.00 42.75 290 VAL A O 1
ATOM 2346 N N . ALA A 1 291 ? 22.447 -4.917 4.024 1.00 39.50 291 ALA A N 1
ATOM 2347 C CA . ALA A 1 291 ? 23.357 -4.283 4.957 1.00 39.50 291 ALA A CA 1
ATOM 2348 C C . ALA A 1 291 ? 24.637 -5.135 5.039 1.00 39.50 291 ALA A C 1
ATOM 2350 O O . ALA A 1 291 ? 24.652 -6.184 5.675 1.00 39.50 291 ALA A O 1
ATOM 2351 N N . TYR A 1 292 ? 25.686 -4.651 4.369 1.00 42.94 292 TYR A N 1
ATOM 2352 C CA . TYR A 1 292 ? 27.068 -5.111 4.443 1.00 42.94 292 TYR A CA 1
ATOM 2353 C C . TYR A 1 292 ? 27.313 -6.525 3.890 1.00 42.94 292 TYR A C 1
ATOM 2355 O O . TYR A 1 292 ? 26.448 -7.393 3.898 1.00 42.94 292 TYR A O 1
ATOM 2363 N N . ARG A 1 293 ? 28.524 -6.816 3.412 1.00 42.22 293 ARG A N 1
ATOM 2364 C CA . ARG A 1 293 ? 28.911 -8.182 3.010 1.00 42.22 293 ARG A CA 1
ATOM 2365 C C . ARG A 1 293 ? 28.585 -9.237 4.078 1.00 42.22 293 ARG A C 1
ATOM 2367 O O . ARG A 1 293 ? 28.410 -10.382 3.704 1.00 42.22 293 ARG A O 1
ATOM 2374 N N . GLU A 1 294 ? 28.431 -8.841 5.341 1.00 41.03 294 GLU A N 1
ATOM 2375 C CA . GLU A 1 294 ? 28.042 -9.664 6.489 1.00 41.03 294 GLU A CA 1
ATOM 2376 C C . GLU A 1 294 ? 26.602 -10.177 6.444 1.00 41.03 294 GLU A C 1
ATOM 2378 O O . GLU A 1 294 ? 26.425 -11.382 6.539 1.00 41.03 294 GLU A O 1
ATOM 2383 N N . ALA A 1 295 ? 25.563 -9.355 6.227 1.00 46.50 295 ALA A N 1
ATOM 2384 C CA . ALA A 1 295 ? 24.213 -9.922 6.107 1.00 46.50 295 ALA A CA 1
ATOM 2385 C C . ALA A 1 295 ? 24.043 -10.673 4.777 1.00 46.50 295 ALA A C 1
ATOM 2387 O O . ALA A 1 295 ? 23.217 -11.574 4.685 1.00 46.50 295 ALA A O 1
ATOM 2388 N N . LYS A 1 296 ? 24.855 -10.367 3.748 1.00 54.25 296 LYS A N 1
ATOM 2389 C CA . LYS A 1 296 ? 24.863 -11.128 2.487 1.00 54.25 296 LYS A CA 1
ATOM 2390 C C . LYS A 1 296 ? 25.525 -12.460 2.746 1.00 54.25 296 LYS A C 1
ATOM 2392 O O . LYS A 1 296 ? 24.959 -13.457 2.346 1.00 54.25 296 LYS A O 1
ATOM 2397 N N . ALA A 1 297 ? 26.674 -12.469 3.413 1.00 60.56 297 ALA A N 1
ATOM 2398 C CA . ALA A 1 297 ? 27.362 -13.675 3.830 1.00 60.56 297 ALA A CA 1
ATOM 2399 C C . ALA A 1 297 ? 26.442 -14.506 4.712 1.00 60.56 297 ALA A C 1
ATOM 2401 O O . ALA A 1 297 ? 26.221 -15.642 4.363 1.00 60.56 297 ALA A O 1
ATOM 2402 N N . LEU A 1 298 ? 25.784 -13.940 5.723 1.00 62.50 298 LEU A N 1
ATOM 2403 C CA . LEU A 1 298 ? 24.837 -14.657 6.580 1.00 62.50 298 LEU A CA 1
ATOM 2404 C C . LEU A 1 298 ? 23.632 -15.199 5.805 1.00 62.50 298 LEU A C 1
ATOM 2406 O O . LEU A 1 298 ? 23.341 -16.382 5.897 1.00 62.50 298 LEU A O 1
ATOM 2410 N N . VAL A 1 299 ? 22.946 -14.383 4.998 1.00 65.44 299 VAL A N 1
ATOM 2411 C CA . VAL A 1 299 ? 21.799 -14.849 4.193 1.00 65.44 299 VAL A CA 1
ATOM 2412 C C . VAL A 1 299 ? 22.239 -15.896 3.174 1.00 65.44 299 VAL A C 1
ATOM 2414 O O . VAL A 1 299 ? 21.519 -16.863 2.946 1.00 65.44 299 VAL A O 1
ATOM 2417 N N . TRP A 1 300 ? 23.406 -15.715 2.553 1.00 69.12 300 TRP A N 1
ATOM 2418 C CA . TRP A 1 300 ? 23.963 -16.678 1.610 1.00 69.12 300 TRP A CA 1
ATOM 2419 C C . TRP A 1 300 ? 24.448 -17.938 2.301 1.00 69.12 300 TRP A C 1
ATOM 2421 O O . TRP A 1 300 ? 24.224 -18.986 1.729 1.00 69.12 300 TRP A O 1
ATOM 2431 N N . MET A 1 301 ? 25.060 -17.853 3.480 1.00 73.00 301 MET A N 1
ATOM 2432 C CA . MET A 1 301 ? 25.528 -18.977 4.289 1.00 73.00 301 MET A CA 1
ATOM 2433 C C . MET A 1 301 ? 24.331 -19.784 4.754 1.00 73.00 301 MET A C 1
ATOM 2435 O O . MET A 1 301 ? 24.230 -20.936 4.384 1.00 73.00 301 MET A O 1
ATOM 2439 N N . VAL A 1 302 ? 23.345 -19.159 5.403 1.00 75.19 302 VAL A N 1
ATOM 2440 C CA . VAL A 1 302 ? 22.111 -19.835 5.834 1.00 75.19 302 VAL A CA 1
ATOM 2441 C C . VAL A 1 302 ? 21.382 -20.468 4.645 1.00 75.19 302 VAL A C 1
ATOM 2443 O O . VAL A 1 302 ? 20.917 -21.600 4.730 1.00 75.19 302 VAL A O 1
ATOM 2446 N N . ALA A 1 303 ? 21.285 -19.762 3.513 1.00 77.56 303 ALA A N 1
ATOM 2447 C CA . ALA A 1 303 ? 20.679 -20.325 2.309 1.00 77.56 303 ALA A CA 1
ATOM 2448 C C . ALA A 1 303 ? 21.550 -21.401 1.639 1.00 77.56 303 ALA A C 1
ATOM 2450 O O . ALA A 1 303 ? 20.999 -22.236 0.925 1.00 77.56 303 ALA A O 1
ATOM 2451 N N . ASP A 1 304 ? 22.875 -21.365 1.801 1.00 79.94 304 ASP A N 1
ATOM 2452 C CA . ASP A 1 304 ? 23.787 -22.384 1.284 1.00 79.94 304 ASP A CA 1
ATOM 2453 C C . ASP A 1 304 ? 23.754 -23.626 2.159 1.00 79.94 304 ASP A C 1
ATOM 2455 O O . ASP A 1 304 ? 23.548 -24.699 1.619 1.00 79.94 304 ASP A O 1
ATOM 2459 N N . ASP A 1 305 ? 23.827 -23.489 3.479 1.00 81.25 305 ASP A N 1
ATOM 2460 C CA . ASP A 1 305 ? 23.701 -24.579 4.447 1.00 81.25 305 ASP A CA 1
ATOM 2461 C C . ASP A 1 305 ? 22.382 -25.334 4.236 1.00 81.25 305 ASP A C 1
ATOM 2463 O O . ASP A 1 305 ? 22.371 -26.552 4.054 1.00 81.25 305 ASP A O 1
ATOM 2467 N N . GLU A 1 306 ? 21.267 -24.606 4.125 1.00 80.94 306 GLU A N 1
ATOM 2468 C CA . GLU A 1 306 ? 19.949 -25.171 3.807 1.00 80.94 306 GLU A CA 1
ATOM 2469 C C . GLU A 1 306 ? 19.924 -25.846 2.420 1.00 80.94 306 GLU A C 1
ATOM 2471 O O . GLU A 1 306 ? 19.281 -26.880 2.222 1.00 80.94 306 GLU A O 1
ATOM 2476 N N . LEU A 1 307 ? 20.639 -25.290 1.438 1.00 80.75 307 LEU A N 1
ATOM 2477 C CA . LEU A 1 307 ? 20.780 -25.900 0.116 1.00 80.75 307 LEU A CA 1
ATOM 2478 C C . LEU A 1 307 ? 21.627 -27.178 0.172 1.00 80.75 307 LEU A C 1
ATOM 2480 O O . LEU A 1 307 ? 21.270 -28.145 -0.497 1.00 80.75 307 LEU A O 1
ATOM 2484 N N . GLN A 1 308 ? 22.699 -27.212 0.968 1.00 82.25 308 GLN A N 1
ATOM 2485 C CA . GLN A 1 308 ? 23.546 -28.390 1.165 1.00 82.25 308 GLN A CA 1
ATOM 2486 C C . GLN A 1 308 ? 22.766 -29.512 1.848 1.00 82.25 308 GLN A C 1
ATOM 2488 O O . GLN A 1 308 ? 22.836 -30.656 1.401 1.00 82.25 308 GLN A O 1
ATOM 2493 N N . LEU A 1 309 ? 21.960 -29.199 2.867 1.00 84.25 309 LEU A N 1
ATOM 2494 C CA . LEU A 1 309 ? 21.067 -30.173 3.505 1.00 84.25 309 LEU A CA 1
ATOM 2495 C C . LEU A 1 309 ? 20.091 -30.790 2.492 1.00 84.25 309 LEU A C 1
ATOM 2497 O O . LEU A 1 309 ? 19.917 -32.007 2.458 1.00 84.25 309 LEU A O 1
ATOM 2501 N N . ARG A 1 310 ? 19.516 -29.979 1.597 1.00 81.62 310 ARG A N 1
ATOM 2502 C CA . ARG A 1 310 ? 18.624 -30.480 0.535 1.00 81.62 310 ARG A CA 1
ATOM 2503 C C . ARG A 1 310 ? 19.344 -31.278 -0.546 1.00 81.62 310 ARG A C 1
ATOM 2505 O O . ARG A 1 310 ? 18.757 -32.212 -1.076 1.00 81.62 310 ARG A O 1
ATOM 2512 N N . ILE A 1 311 ? 20.589 -30.934 -0.874 1.00 81.94 311 ILE A N 1
ATOM 2513 C CA . ILE A 1 311 ? 21.427 -31.721 -1.793 1.00 81.94 311 ILE A CA 1
ATOM 2514 C C . ILE A 1 311 ? 21.738 -33.096 -1.189 1.00 81.94 311 ILE A C 1
ATOM 2516 O O . ILE A 1 311 ? 21.708 -34.089 -1.910 1.00 81.94 311 ILE A O 1
ATOM 2520 N N . ARG A 1 312 ? 21.992 -33.166 0.125 1.00 83.06 312 ARG A N 1
ATOM 2521 C CA . ARG A 1 312 ? 22.173 -34.441 0.841 1.00 83.06 312 ARG A CA 1
ATOM 2522 C C . ARG A 1 312 ? 20.896 -35.289 0.834 1.00 83.06 312 ARG A C 1
ATOM 2524 O O . ARG A 1 312 ? 20.994 -36.504 0.741 1.00 83.06 312 ARG A O 1
ATOM 2531 N N . ALA A 1 313 ? 19.722 -34.656 0.897 1.00 82.44 313 ALA A N 1
ATOM 2532 C CA . ALA A 1 313 ? 18.426 -35.337 0.865 1.00 82.44 313 ALA A CA 1
ATOM 2533 C C . ALA A 1 313 ? 17.971 -35.766 -0.549 1.00 82.44 313 ALA A C 1
ATOM 2535 O O . ALA A 1 313 ? 17.290 -36.778 -0.683 1.00 82.44 313 ALA A O 1
ATOM 2536 N N . ASP A 1 314 ? 18.331 -35.021 -1.603 1.00 80.31 314 ASP A N 1
ATOM 2537 C CA . ASP A 1 314 ? 18.001 -35.337 -3.003 1.00 80.31 314 ASP A CA 1
ATOM 2538 C C . ASP A 1 314 ? 19.251 -35.278 -3.913 1.00 80.31 314 ASP A C 1
ATOM 2540 O O . ASP A 1 314 ? 19.631 -34.202 -4.403 1.00 80.31 314 ASP A O 1
ATOM 2544 N N . PRO A 1 315 ? 19.861 -36.437 -4.232 1.00 72.75 315 PRO A N 1
ATOM 2545 C CA . PRO A 1 315 ? 21.045 -36.525 -5.087 1.00 72.75 315 PRO A CA 1
ATOM 2546 C C . PRO A 1 315 ? 20.829 -36.014 -6.520 1.00 72.75 315 PRO A C 1
ATOM 2548 O O . PRO A 1 315 ? 21.795 -35.659 -7.206 1.00 72.75 315 PRO A O 1
ATOM 2551 N N . LYS A 1 316 ? 19.580 -35.943 -7.009 1.00 71.81 316 LYS A N 1
ATOM 2552 C CA . LYS A 1 316 ? 19.278 -35.412 -8.352 1.00 71.81 316 LYS A CA 1
ATOM 2553 C C . LYS A 1 316 ? 19.530 -33.904 -8.420 1.00 71.81 316 LYS A C 1
ATOM 2555 O O . LYS A 1 316 ? 19.898 -33.388 -9.479 1.00 71.81 316 LYS A O 1
ATOM 2560 N N . LEU A 1 317 ? 19.412 -33.202 -7.290 1.00 67.81 317 LEU A N 1
ATOM 2561 C CA . LEU A 1 317 ? 19.658 -31.764 -7.185 1.00 67.81 317 LEU A CA 1
ATOM 2562 C C . LEU A 1 317 ? 21.147 -31.409 -7.348 1.00 67.81 317 LEU A C 1
ATOM 2564 O O . LEU A 1 317 ? 21.468 -30.334 -7.862 1.00 67.81 317 LEU A O 1
ATOM 2568 N N . ALA A 1 318 ? 22.052 -32.323 -6.976 1.00 69.81 318 ALA A N 1
ATOM 2569 C CA . ALA A 1 318 ? 23.497 -32.156 -7.150 1.00 69.81 318 ALA A CA 1
ATOM 2570 C C . ALA A 1 318 ? 23.899 -32.091 -8.634 1.00 69.81 318 ALA A C 1
ATOM 2572 O O . ALA A 1 318 ? 24.777 -31.313 -9.013 1.00 69.81 318 ALA A O 1
ATOM 2573 N N . LYS A 1 319 ? 23.224 -32.883 -9.478 1.00 76.62 319 LYS A N 1
ATOM 2574 C CA . LYS A 1 319 ? 23.582 -33.086 -10.890 1.00 76.62 319 LYS A CA 1
ATOM 2575 C C . LYS A 1 319 ? 23.149 -31.940 -11.814 1.00 76.62 319 LYS A C 1
ATOM 2577 O O . LYS A 1 319 ? 23.686 -31.826 -12.910 1.00 76.62 319 LYS A O 1
ATOM 2582 N N . ASN A 1 320 ? 22.217 -31.069 -11.400 1.00 82.31 320 ASN A N 1
ATOM 2583 C CA . ASN A 1 320 ? 21.676 -30.002 -12.254 1.00 82.31 320 ASN A CA 1
ATOM 2584 C C . ASN A 1 320 ? 22.024 -28.575 -11.748 1.00 82.31 320 ASN A C 1
ATOM 2586 O O . ASN A 1 320 ? 21.384 -28.055 -10.823 1.00 82.31 320 ASN A O 1
ATOM 2590 N N . PRO A 1 321 ? 22.989 -27.872 -12.383 1.00 79.38 321 PRO A N 1
ATOM 2591 C CA . PRO A 1 321 ? 23.414 -26.530 -11.975 1.00 79.38 321 PRO A CA 1
ATOM 2592 C C . PRO A 1 321 ? 22.316 -25.458 -12.051 1.00 79.38 321 PRO A C 1
ATOM 2594 O O . PRO A 1 321 ? 22.287 -24.545 -11.217 1.00 79.38 321 PRO A O 1
ATOM 2597 N N . ALA A 1 322 ? 21.406 -25.553 -13.025 1.00 77.69 322 ALA A N 1
ATOM 2598 C CA . ALA A 1 322 ? 20.330 -24.580 -13.209 1.00 77.69 322 ALA A CA 1
ATOM 2599 C C . ALA A 1 322 ? 19.288 -24.682 -12.085 1.00 77.69 322 ALA A C 1
ATOM 2601 O O . ALA A 1 322 ? 18.900 -23.665 -11.498 1.00 77.69 322 ALA A O 1
ATOM 2602 N N . LEU A 1 323 ? 18.907 -25.911 -11.728 1.00 78.12 323 LEU A N 1
ATOM 2603 C CA . LEU A 1 323 ? 17.991 -26.212 -10.623 1.00 78.12 323 LEU A CA 1
ATOM 2604 C C . LEU A 1 323 ? 18.552 -25.738 -9.277 1.00 78.12 323 LEU A C 1
ATOM 2606 O O . LEU A 1 323 ? 17.850 -25.066 -8.519 1.00 78.12 323 LEU A O 1
ATOM 2610 N N . ARG A 1 324 ? 19.846 -25.965 -9.025 1.00 77.25 324 ARG A N 1
ATOM 2611 C CA . ARG A 1 324 ? 20.551 -25.448 -7.840 1.00 77.25 324 ARG A CA 1
ATOM 2612 C C . ARG A 1 324 ? 20.499 -23.920 -7.753 1.00 77.25 324 ARG A C 1
ATOM 2614 O O . ARG A 1 324 ? 20.194 -23.367 -6.696 1.00 77.25 324 ARG A O 1
ATOM 2621 N N . ARG A 1 325 ? 20.730 -23.215 -8.868 1.00 75.69 325 ARG A N 1
ATOM 2622 C CA . ARG A 1 325 ? 20.650 -21.742 -8.914 1.00 75.69 325 ARG A CA 1
ATOM 2623 C C . ARG A 1 325 ? 19.235 -21.234 -8.628 1.00 75.69 325 ARG A C 1
ATOM 2625 O O . ARG A 1 325 ? 19.084 -20.229 -7.932 1.00 75.69 325 ARG A O 1
ATOM 2632 N N . LEU A 1 326 ? 18.210 -21.905 -9.154 1.00 78.62 326 LEU A N 1
ATOM 2633 C CA . LEU A 1 326 ? 16.806 -21.569 -8.898 1.00 78.62 326 LEU A CA 1
ATOM 2634 C C . LEU A 1 326 ? 16.431 -21.785 -7.426 1.00 78.62 326 LEU A C 1
ATOM 2636 O O . LEU A 1 326 ? 15.883 -20.872 -6.805 1.00 78.62 326 LEU A O 1
ATOM 2640 N N . ARG A 1 327 ? 16.795 -22.938 -6.851 1.00 79.12 327 ARG A N 1
ATOM 2641 C CA . ARG A 1 327 ? 16.556 -23.258 -5.435 1.00 79.12 327 ARG A CA 1
ATOM 2642 C C . ARG A 1 327 ? 17.268 -22.286 -4.501 1.00 79.12 327 ARG A C 1
ATOM 2644 O O . ARG A 1 327 ? 16.627 -21.737 -3.613 1.00 79.12 327 ARG A O 1
ATOM 2651 N N . ARG A 1 328 ? 18.537 -21.958 -4.762 1.00 77.50 328 ARG A N 1
ATOM 2652 C CA . ARG A 1 328 ? 19.277 -20.950 -3.983 1.00 77.50 328 ARG A CA 1
ATOM 2653 C C . ARG A 1 328 ? 18.580 -19.588 -3.995 1.00 77.50 328 ARG A C 1
ATOM 2655 O O . ARG A 1 328 ? 18.411 -18.966 -2.955 1.00 77.50 328 ARG A O 1
ATOM 2662 N N . LYS A 1 329 ? 18.106 -19.137 -5.164 1.00 75.06 329 LYS A N 1
ATOM 2663 C CA . LYS A 1 329 ? 17.320 -17.893 -5.279 1.00 75.06 329 LYS A CA 1
ATOM 2664 C C . LYS A 1 329 ? 15.991 -17.952 -4.522 1.00 75.06 329 LYS A C 1
ATOM 2666 O O . LYS A 1 329 ? 15.485 -16.908 -4.119 1.00 75.06 329 LYS A O 1
ATOM 2671 N N . GLN A 1 330 ? 15.374 -19.124 -4.401 1.00 78.56 330 GLN A N 1
ATOM 2672 C CA . GLN A 1 330 ? 14.163 -19.304 -3.600 1.00 78.56 330 GLN A CA 1
ATOM 2673 C C . GLN A 1 330 ? 14.486 -19.209 -2.105 1.00 78.56 330 GLN A C 1
ATOM 2675 O O . GLN A 1 330 ? 13.903 -18.369 -1.431 1.00 78.56 330 GLN A O 1
ATOM 2680 N N . LEU A 1 331 ? 15.500 -19.938 -1.636 1.00 77.69 331 LEU A N 1
ATOM 2681 C CA . LEU A 1 331 ? 15.941 -19.915 -0.239 1.00 77.69 331 LEU A CA 1
ATOM 2682 C C . LEU A 1 331 ? 16.355 -18.516 0.223 1.00 77.69 331 LEU A C 1
ATOM 2684 O O . LEU A 1 331 ? 15.915 -18.064 1.273 1.00 77.69 331 LEU A O 1
ATOM 2688 N N . ILE A 1 332 ? 17.114 -17.781 -0.595 1.00 74.06 332 ILE A N 1
ATOM 2689 C CA . ILE A 1 332 ? 17.469 -16.385 -0.298 1.00 74.06 332 ILE A CA 1
ATOM 2690 C C . ILE A 1 332 ? 16.208 -15.529 -0.108 1.00 74.06 332 ILE A C 1
ATOM 2692 O O . ILE A 1 332 ? 16.133 -14.745 0.835 1.00 74.06 332 ILE A O 1
ATOM 2696 N N . ARG A 1 333 ? 15.196 -15.683 -0.975 1.00 76.19 333 ARG A N 1
ATOM 2697 C CA . ARG A 1 333 ? 13.926 -14.947 -0.842 1.00 76.19 333 ARG A CA 1
ATOM 2698 C C . ARG A 1 333 ? 13.185 -15.327 0.439 1.00 76.19 333 ARG A C 1
ATOM 2700 O O . ARG A 1 333 ? 12.655 -14.440 1.105 1.00 76.19 333 ARG A O 1
ATOM 2707 N N . ASP A 1 334 ? 13.179 -16.605 0.798 1.00 79.00 334 ASP A N 1
ATOM 2708 C CA . ASP A 1 334 ? 12.508 -17.099 2.002 1.00 79.00 334 ASP A CA 1
ATOM 2709 C C . ASP A 1 334 ? 13.193 -16.599 3.282 1.00 79.00 334 ASP A C 1
ATOM 2711 O O . ASP A 1 334 ? 12.516 -16.131 4.199 1.00 79.00 334 ASP A O 1
ATOM 2715 N N . VAL A 1 335 ? 14.530 -16.609 3.327 1.00 79.31 335 VAL A N 1
ATOM 2716 C CA . VAL A 1 335 ? 15.313 -16.056 4.445 1.00 79.31 335 VAL A CA 1
ATOM 2717 C C . VAL A 1 335 ? 15.060 -14.555 4.589 1.00 79.31 335 VAL A C 1
ATOM 2719 O O . VAL A 1 335 ? 14.738 -14.093 5.683 1.00 79.31 335 VAL A O 1
ATOM 2722 N N . VAL A 1 336 ? 15.109 -13.792 3.491 1.00 76.81 336 VAL A N 1
ATOM 2723 C CA . VAL A 1 336 ? 14.815 -12.346 3.511 1.00 76.81 336 VAL A CA 1
ATOM 2724 C C . VAL A 1 336 ? 13.393 -12.077 4.010 1.00 76.81 336 VAL A C 1
ATOM 2726 O O . VAL A 1 336 ? 13.184 -11.174 4.821 1.00 76.81 336 VAL A O 1
ATOM 2729 N N . LYS A 1 337 ? 12.412 -12.888 3.594 1.00 81.06 337 LYS A N 1
ATOM 2730 C CA . LYS A 1 337 ? 11.024 -12.781 4.064 1.00 81.06 337 LYS A CA 1
ATOM 2731 C C . LYS A 1 337 ? 10.907 -13.048 5.570 1.00 81.06 337 LYS A C 1
ATOM 2733 O O . LYS A 1 337 ? 10.223 -12.293 6.260 1.00 81.06 337 LYS A O 1
ATOM 2738 N N . LYS A 1 338 ? 11.595 -14.071 6.093 1.00 82.56 338 LYS A N 1
ATOM 2739 C CA . LYS A 1 338 ? 11.645 -14.369 7.538 1.00 82.56 338 LYS A CA 1
ATOM 2740 C C . LYS A 1 338 ? 12.290 -13.227 8.329 1.00 82.56 338 LYS A C 1
ATOM 2742 O O . LYS A 1 338 ? 11.730 -12.793 9.333 1.00 82.56 338 LYS A O 1
ATOM 2747 N N . MET A 1 339 ? 13.413 -12.691 7.851 1.00 81.88 339 MET A N 1
ATOM 2748 C CA . MET A 1 339 ? 14.081 -11.547 8.483 1.00 81.88 339 MET A CA 1
ATOM 2749 C C . MET A 1 339 ? 13.197 -10.295 8.486 1.00 81.88 339 MET A C 1
ATOM 2751 O O . MET A 1 339 ? 13.092 -9.624 9.511 1.00 81.88 339 MET A O 1
ATOM 2755 N N . SER A 1 340 ? 12.518 -10.002 7.371 1.00 83.00 340 SER A N 1
ATOM 2756 C CA . SER A 1 340 ? 11.561 -8.893 7.276 1.00 83.00 340 SER A CA 1
ATOM 2757 C C . SER A 1 340 ? 10.416 -9.040 8.281 1.00 83.00 340 SER A C 1
ATOM 2759 O O . SER A 1 340 ? 10.053 -8.080 8.967 1.00 83.00 340 SER A O 1
ATOM 2761 N N . HIS A 1 341 ? 9.889 -10.260 8.426 1.00 87.88 341 HIS A N 1
ATOM 2762 C CA . HIS A 1 341 ? 8.842 -10.567 9.396 1.00 87.88 341 HIS A CA 1
ATOM 2763 C C . HIS A 1 341 ? 9.316 -10.320 10.832 1.00 87.88 341 HIS A C 1
ATOM 2765 O O . HIS A 1 341 ? 8.663 -9.586 11.572 1.00 87.88 341 HIS A O 1
ATOM 2771 N N . PHE A 1 342 ? 10.475 -10.872 11.207 1.00 86.75 342 PHE A N 1
ATOM 2772 C CA . PHE A 1 342 ? 11.064 -10.663 12.532 1.00 86.75 342 PHE A CA 1
ATOM 2773 C C . PHE A 1 342 ? 11.309 -9.177 12.804 1.00 86.75 342 PHE A C 1
ATOM 2775 O O . PHE A 1 342 ? 10.955 -8.664 13.865 1.00 86.75 342 PHE A O 1
ATOM 2782 N N . LYS A 1 343 ? 11.843 -8.448 11.816 1.00 86.94 343 LYS A N 1
ATOM 2783 C CA . LYS A 1 343 ? 12.103 -7.018 11.968 1.00 86.94 343 LYS A CA 1
ATOM 2784 C C . LYS A 1 343 ? 10.823 -6.200 12.123 1.00 86.94 343 LYS A C 1
ATOM 2786 O O . LYS A 1 343 ? 10.799 -5.255 12.907 1.00 86.94 343 LYS A O 1
ATOM 2791 N N . SER A 1 344 ? 9.768 -6.559 11.398 1.00 90.62 344 SER A N 1
ATOM 2792 C CA . SER A 1 344 ? 8.457 -5.915 11.518 1.00 90.62 344 SER A CA 1
ATOM 2793 C C . SER A 1 344 ? 7.826 -6.174 12.889 1.00 90.62 344 SER A C 1
ATOM 2795 O O . SER A 1 344 ? 7.291 -5.244 13.485 1.00 90.62 344 SER A O 1
ATOM 2797 N N . GLN A 1 345 ? 7.963 -7.392 13.425 1.00 93.38 345 GLN A N 1
ATOM 2798 C CA . GLN A 1 345 ? 7.532 -7.733 14.784 1.00 93.38 345 GLN A CA 1
ATOM 2799 C C . GLN A 1 345 ? 8.310 -6.945 15.855 1.00 93.38 345 GLN A C 1
ATOM 2801 O O . GLN A 1 345 ? 7.692 -6.373 16.749 1.00 93.38 345 GLN A O 1
ATOM 2806 N N . ASP A 1 346 ? 9.641 -6.851 15.743 1.00 91.62 346 ASP A N 1
ATOM 2807 C CA . ASP A 1 346 ? 10.497 -6.050 16.642 1.00 91.62 346 ASP A CA 1
ATOM 2808 C C . ASP A 1 346 ? 10.087 -4.566 16.644 1.00 91.62 346 ASP A C 1
ATOM 2810 O O . ASP A 1 346 ? 9.940 -3.937 17.694 1.00 91.62 346 ASP A O 1
ATOM 2814 N N . LEU A 1 347 ? 9.858 -3.995 15.456 1.00 91.44 347 LEU A N 1
ATOM 2815 C CA . LEU A 1 347 ? 9.395 -2.612 15.324 1.00 91.44 347 LEU A CA 1
ATOM 2816 C C . LEU A 1 347 ? 7.997 -2.413 15.920 1.00 91.44 347 LEU A C 1
ATOM 2818 O O . LEU A 1 347 ? 7.772 -1.394 16.573 1.00 91.44 347 LEU A O 1
ATOM 2822 N N . TRP A 1 348 ? 7.089 -3.373 15.729 1.00 93.94 348 TRP A N 1
ATOM 2823 C CA . TRP A 1 348 ? 5.750 -3.341 16.317 1.00 93.94 348 TRP A CA 1
ATOM 2824 C C . TRP A 1 348 ? 5.807 -3.343 17.846 1.00 93.94 348 TRP A C 1
ATOM 2826 O O . TRP A 1 348 ? 5.226 -2.463 18.473 1.00 93.94 348 TRP A O 1
ATOM 2836 N N . GLN A 1 349 ? 6.575 -4.248 18.455 1.00 92.75 349 GLN A N 1
ATOM 2837 C CA . GLN A 1 349 ? 6.725 -4.310 19.914 1.00 92.75 349 GLN A CA 1
ATOM 2838 C C . GLN A 1 349 ? 7.297 -3.006 20.486 1.00 92.75 349 GLN A C 1
ATOM 2840 O O . GLN A 1 349 ? 6.762 -2.459 21.450 1.00 92.75 349 GLN A O 1
ATOM 2845 N N . LYS A 1 350 ? 8.331 -2.447 19.844 1.00 92.25 350 LYS A N 1
ATOM 2846 C CA . LYS A 1 350 ? 8.900 -1.141 20.223 1.00 92.25 350 LYS A CA 1
ATOM 2847 C C . LYS A 1 350 ? 7.887 -0.005 20.117 1.00 92.25 350 LYS A C 1
ATOM 2849 O O . LYS A 1 350 ? 7.902 0.904 20.947 1.00 92.25 350 LYS A O 1
ATOM 2854 N N . PHE A 1 351 ? 7.035 -0.033 19.094 1.00 91.62 351 PHE A N 1
ATOM 2855 C CA . PHE A 1 351 ? 5.951 0.931 18.941 1.00 91.62 351 PHE A CA 1
ATOM 2856 C C . PHE A 1 351 ? 4.919 0.788 20.063 1.00 91.62 351 PHE A C 1
ATOM 2858 O O . PHE A 1 351 ? 4.588 1.797 20.680 1.00 91.62 351 PHE A O 1
ATOM 2865 N N . VAL A 1 352 ? 4.466 -0.432 20.366 1.00 89.44 352 VAL A N 1
ATOM 2866 C CA . VAL A 1 352 ? 3.475 -0.700 21.422 1.00 89.44 352 VAL A CA 1
ATOM 2867 C C . VAL A 1 352 ? 3.980 -0.213 22.780 1.00 89.44 352 VAL A C 1
ATOM 2869 O O . VAL A 1 352 ? 3.278 0.545 23.442 1.00 89.44 352 VAL A O 1
ATOM 2872 N N . ILE A 1 353 ? 5.220 -0.551 23.155 1.00 89.12 353 ILE A N 1
ATOM 2873 C CA . ILE A 1 353 ? 5.834 -0.093 24.415 1.00 89.12 353 ILE A CA 1
ATOM 2874 C C . ILE A 1 353 ? 5.839 1.437 24.483 1.00 89.12 353 ILE A C 1
ATOM 2876 O O . ILE A 1 353 ? 5.393 2.021 25.468 1.00 89.12 353 ILE A O 1
ATOM 2880 N N . ARG A 1 354 ? 6.290 2.103 23.411 1.00 89.12 354 ARG A N 1
ATOM 2881 C CA . ARG A 1 354 ? 6.325 3.570 23.357 1.00 89.12 354 ARG A CA 1
ATOM 2882 C C . ARG A 1 354 ? 4.930 4.180 23.447 1.00 89.12 354 ARG A C 1
ATOM 2884 O O . ARG A 1 354 ? 4.762 5.179 24.135 1.00 89.12 354 ARG A O 1
ATOM 2891 N N . TYR A 1 355 ? 3.958 3.605 22.748 1.00 85.12 355 TYR A N 1
ATOM 2892 C CA . TYR A 1 355 ? 2.586 4.096 22.723 1.00 85.12 355 TYR A CA 1
ATOM 2893 C C . TYR A 1 355 ? 1.931 3.992 24.104 1.00 85.12 355 TYR A C 1
ATOM 2895 O O . TYR A 1 355 ? 1.361 4.971 24.571 1.00 85.12 355 TYR A O 1
ATOM 2903 N N . LEU A 1 356 ? 2.071 2.847 24.780 1.00 83.88 356 LEU A N 1
ATOM 2904 C CA . LEU A 1 356 ? 1.502 2.621 26.113 1.00 83.88 356 LEU A CA 1
ATOM 2905 C C . LEU A 1 356 ? 2.225 3.414 27.211 1.00 83.88 356 LEU A C 1
ATOM 2907 O O . LEU A 1 356 ? 1.602 3.807 28.187 1.00 83.88 356 LEU A O 1
ATOM 2911 N N . SER A 1 357 ? 3.523 3.694 27.045 1.00 82.25 357 SER A N 1
ATOM 2912 C CA . SER A 1 357 ? 4.291 4.505 28.006 1.00 82.25 357 SER A CA 1
ATOM 2913 C C . SER A 1 357 ? 3.919 5.994 28.015 1.00 82.25 357 SER A C 1
ATOM 2915 O O . SER A 1 357 ? 4.321 6.728 28.916 1.00 82.25 357 SER A O 1
ATOM 2917 N N . GLN A 1 358 ? 3.181 6.476 27.012 1.00 78.62 358 GLN A N 1
ATOM 2918 C CA . GLN A 1 358 ? 2.742 7.867 26.967 1.00 78.62 358 GLN A CA 1
ATOM 2919 C C . GLN A 1 358 ? 1.517 8.041 27.870 1.00 78.62 358 GLN A C 1
ATOM 2921 O O . GLN A 1 358 ? 0.434 7.573 27.535 1.00 78.62 358 GLN A O 1
ATOM 2926 N N . ALA A 1 359 ? 1.674 8.784 28.973 1.00 50.56 359 ALA A N 1
ATOM 2927 C CA . ALA A 1 359 ? 0.625 9.081 29.963 1.00 50.56 359 ALA A CA 1
ATOM 2928 C C . ALA A 1 359 ? -0.647 9.756 29.389 1.00 50.56 359 ALA A C 1
ATOM 2930 O O . ALA A 1 359 ? -1.645 9.887 30.085 1.00 50.56 359 ALA A O 1
ATOM 2931 N N . ALA A 1 360 ? -0.618 10.175 28.119 1.00 54.94 360 ALA A N 1
ATOM 2932 C CA . ALA A 1 360 ? -1.725 10.775 27.378 1.00 54.94 360 ALA A CA 1
ATOM 2933 C C . ALA A 1 360 ? -2.186 9.909 26.187 1.00 54.94 360 ALA A C 1
ATOM 2935 O O . ALA A 1 360 ? -2.657 10.446 25.179 1.00 54.94 360 ALA A O 1
ATOM 2936 N N . ALA A 1 361 ? -2.009 8.583 26.246 1.00 58.72 361 ALA A N 1
ATOM 2937 C CA . ALA A 1 361 ? -2.537 7.676 25.231 1.00 58.72 361 ALA A CA 1
ATOM 2938 C C . ALA A 1 361 ? -4.064 7.836 25.152 1.00 58.72 361 ALA A C 1
ATOM 2940 O O . ALA A 1 361 ? -4.813 7.306 25.961 1.00 58.72 361 ALA A O 1
ATOM 2941 N N . PHE A 1 362 ? -4.518 8.610 24.161 1.00 62.66 362 PHE A N 1
ATOM 2942 C CA . PHE A 1 362 ? -5.914 9.030 24.023 1.00 62.66 362 PHE A CA 1
ATOM 2943 C C . PHE A 1 362 ? -6.910 7.861 24.004 1.00 62.66 362 PHE A C 1
ATOM 2945 O O . PHE A 1 362 ? -8.056 8.014 24.418 1.00 62.66 362 PHE A O 1
ATOM 2952 N N . ILE A 1 363 ? -6.483 6.696 23.513 1.00 66.00 363 ILE A N 1
ATOM 2953 C CA . ILE A 1 363 ? -7.290 5.480 23.522 1.00 66.00 363 ILE A CA 1
ATOM 2954 C C . ILE A 1 363 ? -6.481 4.392 24.222 1.00 66.00 363 ILE A C 1
ATOM 2956 O O . ILE A 1 363 ? -5.659 3.714 23.600 1.00 66.00 363 ILE A O 1
ATOM 2960 N N . GLU A 1 364 ? -6.715 4.228 25.521 1.00 62.53 364 GLU A N 1
ATOM 2961 C CA . GLU A 1 364 ? -6.242 3.059 26.260 1.00 62.53 364 GLU A CA 1
ATOM 2962 C C . GLU A 1 364 ? -6.790 1.779 25.605 1.00 62.53 364 GLU A C 1
ATOM 2964 O O . GLU A 1 364 ? -7.987 1.669 25.332 1.00 62.53 364 GLU A O 1
ATOM 2969 N N . ASN A 1 365 ? -5.900 0.819 25.324 1.00 68.81 365 ASN A N 1
ATOM 2970 C CA . ASN A 1 365 ? -6.226 -0.525 24.829 1.00 68.81 365 ASN A CA 1
ATOM 2971 C C . ASN A 1 365 ? -7.215 -0.579 23.645 1.00 68.81 365 ASN A C 1
ATOM 2973 O O . ASN A 1 365 ? -8.212 -1.300 23.679 1.00 68.81 365 ASN A O 1
ATOM 2977 N N . CYS A 1 366 ? -6.937 0.143 22.551 1.00 81.19 366 CYS A N 1
ATOM 2978 C CA . CYS A 1 366 ? -7.706 -0.070 21.321 1.00 81.19 366 CYS A CA 1
ATOM 2979 C C . CYS A 1 366 ? -7.449 -1.480 20.729 1.00 81.19 366 CYS A C 1
ATOM 2981 O O . CYS A 1 366 ? -6.302 -1.947 20.749 1.00 81.19 366 CYS A O 1
ATOM 2983 N N . PRO A 1 367 ? -8.460 -2.142 20.126 1.00 87.12 367 PRO A N 1
ATOM 2984 C CA . PRO A 1 367 ? -8.305 -3.486 19.556 1.00 87.12 367 PRO A CA 1
ATOM 2985 C C . PRO A 1 367 ? -7.204 -3.594 18.492 1.00 87.12 367 PRO A C 1
ATOM 2987 O O . PRO A 1 367 ? -6.605 -4.652 18.308 1.00 87.12 367 PRO A O 1
ATOM 2990 N N . ALA A 1 368 ? -6.899 -2.501 17.784 1.00 87.62 368 ALA A N 1
ATOM 2991 C CA . ALA A 1 368 ? -5.857 -2.508 16.762 1.00 87.62 368 ALA A CA 1
ATOM 2992 C C . ALA A 1 368 ? -4.427 -2.585 17.333 1.00 87.62 368 ALA A C 1
ATOM 2994 O O . ALA A 1 368 ? -3.519 -3.052 16.641 1.00 87.62 368 ALA A O 1
ATOM 2995 N N . ILE A 1 369 ? -4.211 -2.155 18.582 1.00 87.69 369 ILE A N 1
ATOM 2996 C CA . ILE A 1 369 ? -2.902 -2.223 19.261 1.00 87.69 369 ILE A CA 1
ATOM 2997 C C . ILE A 1 369 ? -2.636 -3.615 19.841 1.00 87.69 369 ILE A C 1
ATOM 2999 O O . ILE A 1 369 ? -1.482 -4.008 19.999 1.00 87.69 369 ILE A O 1
ATOM 3003 N N . GLN A 1 370 ? -3.685 -4.383 20.113 1.00 85.75 370 GLN A N 1
ATOM 3004 C CA . GLN A 1 370 ? -3.554 -5.738 20.630 1.00 85.75 370 GLN A CA 1
ATOM 3005 C C . GLN A 1 370 ? -3.038 -6.708 19.554 1.00 85.75 370 GLN A C 1
ATOM 3007 O O . GLN A 1 370 ? -3.274 -6.543 18.351 1.00 85.75 370 GLN A O 1
ATOM 3012 N N . GLY A 1 371 ? -2.345 -7.754 20.003 1.00 86.44 371 GLY A N 1
ATOM 3013 C CA . GLY A 1 371 ? -1.857 -8.838 19.155 1.00 86.44 371 GLY A CA 1
ATOM 3014 C C . GLY A 1 371 ? -0.480 -8.602 18.527 1.00 86.44 371 GLY A C 1
ATOM 3015 O O . GLY A 1 371 ? 0.223 -7.622 18.791 1.00 86.44 371 GLY A O 1
ATOM 3016 N N . ILE A 1 372 ? -0.082 -9.558 17.690 1.00 90.81 372 ILE A N 1
ATOM 3017 C CA . ILE A 1 372 ? 1.242 -9.613 17.066 1.00 90.81 372 ILE A CA 1
ATOM 3018 C C . ILE A 1 372 ? 1.184 -9.247 15.576 1.00 90.81 372 ILE A C 1
ATOM 3020 O O . ILE A 1 372 ? 0.129 -9.191 14.938 1.00 90.81 372 ILE A O 1
ATOM 3024 N N . TRP A 1 373 ? 2.350 -8.978 15.000 1.00 92.38 373 TRP A N 1
ATOM 3025 C CA . TRP A 1 373 ? 2.505 -8.811 13.566 1.00 92.38 373 TRP A CA 1
ATOM 3026 C C . TRP A 1 373 ? 2.323 -10.157 12.858 1.00 92.38 373 TRP A C 1
ATOM 3028 O O . TRP A 1 373 ? 3.041 -11.116 13.138 1.00 92.38 373 TRP A O 1
ATOM 3038 N N . GLY A 1 374 ? 1.394 -10.238 11.906 1.00 91.69 374 GLY A N 1
ATOM 3039 C CA . GLY A 1 374 ? 1.224 -11.444 11.103 1.00 91.69 374 GLY A CA 1
ATOM 3040 C C . GLY A 1 374 ? 0.077 -11.370 10.103 1.00 91.69 374 GLY A C 1
ATOM 3041 O O . GLY A 1 374 ? -0.715 -10.431 10.091 1.00 91.69 374 GLY A O 1
ATOM 3042 N N . GLN A 1 375 ? -0.009 -12.391 9.248 1.00 91.06 375 GLN A N 1
ATOM 3043 C CA . GLN A 1 375 ? -1.051 -12.488 8.219 1.00 91.06 375 GLN A CA 1
ATOM 3044 C C . GLN A 1 375 ? -2.448 -12.744 8.791 1.00 91.06 375 GLN A C 1
ATOM 3046 O O . GLN A 1 375 ? -3.429 -12.407 8.140 1.00 91.06 375 GLN A O 1
ATOM 3051 N N . HIS A 1 376 ? -2.551 -13.302 10.000 1.00 91.19 376 HIS A N 1
ATOM 3052 C CA . HIS A 1 376 ? -3.832 -13.546 10.669 1.00 91.19 376 HIS A CA 1
ATOM 3053 C C . HIS A 1 376 ? -4.649 -12.258 10.860 1.00 91.19 376 HIS A C 1
ATOM 3055 O O . HIS A 1 376 ? -5.871 -12.326 10.798 1.00 91.19 376 HIS A O 1
ATOM 3061 N N . ASN A 1 377 ? -4.002 -11.088 10.967 1.00 91.25 377 ASN A N 1
ATOM 3062 C CA . ASN A 1 377 ? -4.677 -9.783 11.023 1.00 91.25 377 ASN A CA 1
ATOM 3063 C C . ASN A 1 377 ? -5.556 -9.512 9.788 1.00 91.25 377 ASN A C 1
ATOM 3065 O O . ASN A 1 377 ? -6.530 -8.772 9.873 1.00 91.25 377 ASN A O 1
ATOM 3069 N N . LEU A 1 378 ? -5.249 -10.134 8.641 1.00 92.44 378 LEU A N 1
ATOM 3070 C CA . LEU A 1 378 ? -6.034 -9.979 7.416 1.00 92.44 378 LEU A CA 1
ATOM 3071 C C . LEU A 1 378 ? -7.384 -10.702 7.467 1.00 92.44 378 LEU A C 1
ATOM 3073 O O . LEU A 1 378 ? -8.288 -10.300 6.739 1.00 92.44 378 LEU A O 1
ATOM 3077 N N . LYS A 1 379 ? -7.536 -11.727 8.322 1.00 91.38 379 LYS A N 1
ATOM 3078 C CA . LYS A 1 379 ? -8.768 -12.531 8.424 1.00 91.38 379 LYS A CA 1
ATOM 3079 C C . LYS A 1 379 ? -9.987 -11.689 8.815 1.00 91.38 379 LYS A C 1
ATOM 3081 O O . LYS A 1 379 ? -11.084 -11.968 8.361 1.00 91.38 379 LYS A O 1
ATOM 3086 N N . ILE A 1 380 ? -9.770 -10.623 9.585 1.00 90.50 380 ILE A N 1
ATOM 3087 C CA . ILE A 1 380 ? -10.809 -9.691 10.053 1.00 90.50 380 ILE A CA 1
ATOM 3088 C C . ILE A 1 380 ? -11.504 -8.971 8.883 1.00 90.50 380 ILE A C 1
ATOM 3090 O O . ILE A 1 380 ? -12.660 -8.573 8.993 1.00 90.50 380 ILE A O 1
ATOM 3094 N N . TRP A 1 381 ? -10.798 -8.797 7.762 1.00 92.06 381 TRP A N 1
ATOM 3095 C CA . TRP A 1 381 ? -11.218 -7.952 6.641 1.00 92.06 381 TRP A CA 1
ATOM 3096 C C . TRP A 1 381 ? -11.736 -8.737 5.430 1.00 92.06 381 TRP A C 1
ATOM 3098 O O . TRP A 1 381 ? -11.972 -8.144 4.374 1.00 92.06 381 TRP A O 1
ATOM 3108 N N . VAL A 1 382 ? -11.832 -10.063 5.544 1.00 89.69 382 VAL A N 1
ATOM 3109 C CA . VAL A 1 382 ? -12.276 -10.945 4.457 1.00 89.69 382 VAL A CA 1
ATOM 3110 C C . VAL A 1 382 ? -13.754 -10.683 4.157 1.00 89.69 382 VAL A C 1
ATOM 3112 O O . VAL A 1 382 ? -14.545 -10.471 5.071 1.00 89.69 382 VAL A O 1
ATOM 3115 N N . ASP A 1 383 ? -14.093 -10.630 2.866 1.00 85.19 383 ASP A N 1
ATOM 3116 C CA . ASP A 1 383 ? -15.457 -10.458 2.336 1.00 85.19 383 ASP A CA 1
ATOM 3117 C C . ASP A 1 383 ? -16.246 -9.265 2.892 1.00 85.19 383 ASP A C 1
ATOM 3119 O O . ASP A 1 383 ? -17.476 -9.243 2.897 1.00 85.19 383 ASP A O 1
ATOM 3123 N N . MET A 1 384 ? -15.528 -8.220 3.307 1.00 87.44 384 MET A N 1
ATOM 3124 C CA . MET A 1 384 ? -16.126 -7.012 3.854 1.00 87.44 384 MET A CA 1
ATOM 3125 C C . MET A 1 384 ? -16.177 -5.883 2.807 1.00 87.44 384 MET A C 1
ATOM 3127 O O . MET A 1 384 ? -15.132 -5.425 2.324 1.00 87.44 384 MET A O 1
ATOM 3131 N N . PRO A 1 385 ? -17.374 -5.359 2.477 1.00 90.06 385 PRO A N 1
ATOM 3132 C CA . PRO A 1 385 ? -17.542 -4.129 1.721 1.00 90.06 385 PRO A CA 1
ATOM 3133 C C . PRO A 1 385 ? -16.742 -2.958 2.293 1.00 90.06 385 PRO A C 1
ATOM 3135 O O . PRO A 1 385 ? -16.440 -2.874 3.488 1.00 90.06 385 PRO A O 1
ATOM 3138 N N . LYS A 1 386 ? -16.442 -1.989 1.425 1.00 91.19 386 LYS A N 1
ATOM 3139 C CA . LYS A 1 386 ? -15.593 -0.850 1.774 1.00 91.19 386 LYS A CA 1
ATOM 3140 C C . LYS A 1 386 ? -16.128 -0.032 2.955 1.00 91.19 386 LYS A C 1
ATOM 3142 O O . LYS A 1 386 ? -15.357 0.288 3.853 1.00 91.19 386 LYS A O 1
ATOM 3147 N N . ALA A 1 387 ? -17.421 0.287 2.983 1.00 91.06 387 ALA A N 1
ATOM 3148 C CA . ALA A 1 387 ? -18.013 1.063 4.073 1.00 91.06 387 ALA A CA 1
ATOM 3149 C C . ALA A 1 387 ? -17.903 0.342 5.428 1.00 91.06 387 ALA A C 1
ATOM 3151 O O . ALA A 1 387 ? -17.442 0.944 6.397 1.00 91.06 387 ALA A O 1
ATOM 3152 N N . GLN A 1 388 ? -18.237 -0.953 5.467 1.00 92.50 388 GLN A N 1
ATOM 3153 C CA . GLN A 1 388 ? -18.108 -1.789 6.664 1.00 92.50 388 GLN A CA 1
ATOM 3154 C C . GLN A 1 388 ? -16.651 -1.861 7.144 1.00 92.50 388 GLN A C 1
ATOM 3156 O O . GLN A 1 388 ? -16.360 -1.646 8.319 1.00 92.50 388 GLN A O 1
ATOM 3161 N N . SER A 1 389 ? -15.712 -2.047 6.215 1.00 93.81 389 SER A N 1
ATOM 3162 C CA . SER A 1 389 ? -14.281 -2.070 6.534 1.00 93.81 389 SER A CA 1
ATOM 3163 C C . SER A 1 389 ? -13.800 -0.744 7.123 1.00 93.81 389 SER A C 1
ATOM 3165 O O . SER A 1 389 ? -13.028 -0.717 8.079 1.00 93.81 389 SER A O 1
ATOM 3167 N N . THR A 1 390 ? -14.246 0.384 6.568 1.00 94.38 390 THR A N 1
ATOM 3168 C CA . THR A 1 390 ? -13.816 1.703 7.039 1.00 94.38 390 THR A CA 1
ATOM 3169 C C . THR A 1 390 ? -14.349 2.003 8.440 1.00 94.38 390 THR A C 1
ATOM 3171 O O . THR A 1 390 ? -13.575 2.453 9.285 1.00 94.38 390 THR A O 1
ATOM 3174 N N . ILE A 1 391 ? -15.630 1.732 8.723 1.00 93.69 391 ILE A N 1
ATOM 3175 C CA . ILE A 1 391 ? -16.175 1.973 10.069 1.00 93.69 391 ILE A CA 1
ATOM 3176 C C . ILE A 1 391 ? -15.553 1.032 11.104 1.00 93.69 391 ILE A C 1
ATOM 3178 O O . ILE A 1 391 ? -15.214 1.466 12.205 1.00 93.69 391 ILE A O 1
ATOM 3182 N N . LEU A 1 392 ? -15.309 -0.229 10.736 1.00 94.19 392 LEU A N 1
ATOM 3183 C CA . LEU A 1 392 ? -14.630 -1.179 11.608 1.00 94.19 392 LEU A CA 1
ATOM 3184 C C . LEU A 1 392 ? -13.200 -0.720 11.907 1.00 94.19 392 LEU A C 1
ATOM 3186 O O . LEU A 1 392 ? -12.767 -0.775 13.054 1.00 94.19 392 LEU A O 1
ATOM 3190 N N . LEU A 1 393 ? -12.479 -0.194 10.914 1.00 94.69 393 LEU A N 1
ATOM 3191 C CA . LEU A 1 393 ? -11.159 0.402 11.124 1.00 94.69 393 LEU A CA 1
ATOM 3192 C C . LEU A 1 393 ? -11.210 1.582 12.101 1.00 94.69 393 LEU A C 1
ATOM 3194 O O . LEU A 1 393 ? -10.334 1.702 12.959 1.00 94.69 393 LEU A O 1
ATOM 3198 N N . HIS A 1 394 ? -12.227 2.440 12.012 1.00 93.75 394 HIS A N 1
ATOM 3199 C CA . HIS A 1 394 ? -12.419 3.551 12.954 1.00 93.75 394 HIS A CA 1
ATOM 3200 C C . HIS A 1 394 ? -12.655 3.049 14.380 1.00 93.75 394 HIS A C 1
ATOM 3202 O O . HIS A 1 394 ? -12.046 3.556 15.320 1.00 93.75 394 HIS A O 1
ATOM 3208 N N . ILE A 1 395 ? -13.473 2.006 14.537 1.00 93.00 395 ILE A N 1
ATOM 3209 C CA . ILE A 1 395 ? -13.746 1.365 15.830 1.00 93.00 395 ILE A CA 1
ATOM 3210 C C . ILE A 1 395 ? -12.473 0.728 16.401 1.00 93.00 395 ILE A C 1
ATOM 3212 O O . ILE A 1 395 ? -12.109 0.995 17.545 1.00 93.00 395 ILE A O 1
ATOM 3216 N N . ARG A 1 396 ? -11.763 -0.071 15.596 1.00 92.56 396 ARG A N 1
ATOM 3217 C CA . ARG A 1 396 ? -10.549 -0.798 16.003 1.00 92.56 396 ARG A CA 1
ATOM 3218 C C . ARG A 1 396 ? -9.408 0.132 16.392 1.00 92.56 396 ARG A C 1
ATOM 3220 O O . ARG A 1 396 ? -8.684 -0.152 17.341 1.00 92.56 396 ARG A O 1
ATOM 3227 N N . THR A 1 397 ? -9.242 1.233 15.661 1.00 91.31 397 THR A N 1
ATOM 3228 C CA . THR A 1 397 ? -8.205 2.239 15.942 1.00 91.31 397 THR A CA 1
ATOM 3229 C C . THR A 1 397 ? -8.615 3.234 17.024 1.00 91.31 397 THR A C 1
ATOM 3231 O O . THR A 1 397 ? -7.761 3.989 17.475 1.00 91.31 397 THR A O 1
ATOM 3234 N N . GLY A 1 398 ? -9.898 3.272 17.404 1.00 88.50 398 GLY A N 1
ATOM 3235 C CA . GLY A 1 398 ? -10.490 4.229 18.344 1.00 88.50 398 GLY A CA 1
ATOM 3236 C C . GLY A 1 398 ? -10.616 5.667 17.820 1.00 88.50 398 GLY A C 1
ATOM 3237 O O . GLY A 1 398 ? -11.164 6.527 18.511 1.00 88.50 398 GLY A O 1
ATOM 3238 N N . PHE A 1 399 ? -10.154 5.945 16.597 1.00 89.69 399 PHE A N 1
ATOM 3239 C CA . PHE A 1 399 ? -10.355 7.230 15.933 1.00 89.69 399 PHE A CA 1
ATOM 3240 C C . PHE A 1 399 ? -11.590 7.155 15.042 1.00 89.69 399 PHE A C 1
ATOM 3242 O O . PHE A 1 399 ? -11.561 6.538 13.979 1.00 89.69 399 PHE A O 1
ATOM 3249 N N . SER A 1 400 ? -12.665 7.809 15.475 1.00 90.19 400 SER A N 1
ATOM 3250 C CA . SER A 1 400 ? -13.961 7.801 14.795 1.00 90.19 400 SER A CA 1
ATOM 3251 C C . SER A 1 400 ? -14.555 9.208 14.702 1.00 90.19 400 SER A C 1
ATOM 3253 O O . SER A 1 400 ? -14.032 10.156 15.284 1.00 90.19 400 SER A O 1
ATOM 3255 N N . GLY A 1 401 ? -15.670 9.347 13.985 1.00 88.44 401 GLY A N 1
ATOM 3256 C CA . GLY A 1 401 ? -16.432 10.596 13.894 1.00 88.44 401 GLY A CA 1
ATOM 3257 C C . GLY A 1 401 ? -17.304 10.893 15.117 1.00 88.44 401 GLY A C 1
ATOM 3258 O O . GLY A 1 401 ? -18.285 11.612 14.979 1.00 88.44 401 GLY A O 1
ATOM 3259 N N . LEU A 1 402 ? -16.997 10.309 16.279 1.00 91.81 402 LEU A N 1
ATOM 3260 C CA . LEU A 1 402 ? -17.763 10.459 17.517 1.00 91.81 402 LEU A CA 1
ATOM 3261 C C . LEU A 1 402 ? -17.172 11.558 18.410 1.00 91.81 402 LEU A C 1
ATOM 3263 O O . LEU A 1 402 ? -15.982 11.877 18.322 1.00 91.81 402 LEU A O 1
ATOM 3267 N N . ASN A 1 403 ? -17.985 12.113 19.315 1.00 90.06 403 ASN A N 1
ATOM 3268 C CA . ASN A 1 403 ? -17.602 13.310 20.073 1.00 90.06 403 ASN A CA 1
ATOM 3269 C C . ASN A 1 403 ? -16.356 13.116 20.944 1.00 90.06 403 ASN A C 1
ATOM 3271 O O . ASN A 1 403 ? -15.597 14.065 21.092 1.00 90.06 403 ASN A O 1
ATOM 3275 N N . ALA A 1 404 ? -16.092 11.916 21.477 1.00 89.12 404 ALA A N 1
ATOM 3276 C CA . ALA A 1 404 ? -14.882 11.689 22.268 1.00 89.12 404 ALA A CA 1
ATOM 3277 C C . ALA A 1 404 ? -13.615 11.959 21.441 1.00 89.12 404 ALA A C 1
ATOM 3279 O O . ALA A 1 404 ? -12.734 12.707 21.866 1.00 89.12 404 ALA A O 1
ATOM 3280 N N . THR A 1 405 ? -13.549 11.404 20.225 1.00 88.62 405 THR A N 1
ATOM 3281 C CA . THR A 1 405 ? -12.437 11.637 19.295 1.00 88.62 405 THR A CA 1
ATOM 3282 C C . THR A 1 405 ? -12.430 13.079 18.786 1.00 88.62 405 THR A C 1
ATOM 3284 O O . THR A 1 405 ? -11.368 13.696 18.724 1.00 88.62 405 THR A O 1
ATOM 3287 N N . LEU A 1 406 ? -13.591 13.635 18.429 1.00 89.50 406 LEU A N 1
ATOM 3288 C CA . LEU A 1 406 ? -13.687 14.998 17.895 1.00 89.50 406 LEU A CA 1
ATOM 3289 C C . LEU A 1 406 ? -13.284 16.060 18.929 1.00 89.50 406 LEU A C 1
ATOM 3291 O O . LEU A 1 406 ? -12.546 16.979 18.584 1.00 89.50 406 LEU A O 1
ATOM 3295 N N . HIS A 1 407 ? -13.689 15.913 20.190 1.00 89.94 407 HIS A N 1
ATOM 3296 C CA . HIS A 1 407 ? -13.315 16.814 21.283 1.00 89.94 407 HIS A CA 1
ATOM 3297 C C . HIS A 1 407 ? -11.812 16.764 21.564 1.00 89.94 407 HIS A C 1
ATOM 3299 O O . HIS A 1 407 ? -11.171 17.801 21.686 1.00 89.94 407 HIS A O 1
ATOM 3305 N N . PHE A 1 408 ? -11.206 15.573 21.560 1.00 85.94 408 PHE A N 1
ATOM 3306 C CA . PHE A 1 408 ? -9.746 15.437 21.651 1.00 85.94 408 PHE A CA 1
ATOM 3307 C C . PHE A 1 408 ? -8.993 16.104 20.491 1.00 85.94 408 PHE A C 1
ATOM 3309 O O . PHE A 1 408 ? -7.837 16.511 20.625 1.00 85.94 408 PHE A O 1
ATOM 3316 N N . MET A 1 409 ? -9.639 16.227 19.331 1.00 85.00 409 MET A N 1
ATOM 3317 C CA . MET A 1 409 ? -9.108 16.978 18.195 1.00 85.00 409 MET A CA 1
ATOM 3318 C C . MET A 1 409 ? -9.442 18.478 18.243 1.00 85.00 409 MET A C 1
ATOM 3320 O O . MET A 1 409 ? -8.988 19.196 17.357 1.00 85.00 409 MET A O 1
ATOM 3324 N N . GLY A 1 410 ? -10.195 18.949 19.243 1.00 86.94 410 GLY A N 1
ATOM 3325 C CA . GLY A 1 410 ? -10.656 20.337 19.356 1.00 86.94 410 GLY A CA 1
ATOM 3326 C C . GLY A 1 410 ? -11.772 20.708 18.373 1.00 86.94 410 GLY A C 1
ATOM 3327 O O . GLY A 1 410 ? -11.980 21.884 18.105 1.00 86.94 410 GLY A O 1
ATOM 3328 N N . LEU A 1 411 ? -12.462 19.718 17.796 1.00 89.19 411 LEU A N 1
ATOM 3329 C CA . LEU A 1 411 ? -13.509 19.908 16.781 1.00 89.19 411 LEU A CA 1
ATOM 3330 C C . LEU A 1 411 ? -14.935 19.811 17.340 1.00 89.19 411 LEU A C 1
ATOM 3332 O O . LEU A 1 411 ? -15.883 20.140 16.635 1.00 89.19 411 LEU A O 1
ATOM 3336 N N . ALA A 1 412 ? -15.100 19.330 18.573 1.00 89.69 412 ALA A N 1
ATOM 3337 C CA . ALA A 1 412 ? -16.391 19.242 19.248 1.00 89.69 412 ALA A CA 1
ATOM 3338 C C . ALA A 1 412 ? -16.311 19.895 20.637 1.00 89.69 412 ALA A C 1
ATOM 3340 O O . ALA A 1 412 ? -15.266 19.792 21.278 1.00 89.69 412 ALA A O 1
ATOM 3341 N N . PRO A 1 413 ? -17.402 20.517 21.123 1.00 90.25 413 PRO A N 1
ATOM 3342 C CA . PRO A 1 413 ? -17.414 21.257 22.388 1.00 90.25 413 PRO A CA 1
ATOM 3343 C C . PRO A 1 413 ? -17.403 20.361 23.634 1.00 90.25 413 PRO A C 1
ATOM 3345 O O . PRO A 1 413 ? -17.040 20.813 24.711 1.00 90.25 413 PRO A O 1
ATOM 3348 N N . SER A 1 414 ? -17.796 19.090 23.515 1.00 92.56 414 SER A N 1
ATOM 3349 C CA . SER A 1 414 ? -17.781 18.130 24.623 1.00 92.56 414 SER A CA 1
ATOM 3350 C C . SER A 1 414 ? -17.436 16.733 24.123 1.00 92.56 414 SER A C 1
ATOM 3352 O O . SER A 1 414 ? -17.778 16.376 23.000 1.00 92.56 414 SER A O 1
ATOM 3354 N N . HIS A 1 415 ? -16.779 15.933 24.964 1.00 90.44 415 HIS A N 1
ATOM 3355 C CA . HIS A 1 415 ? -16.479 14.521 24.709 1.00 90.44 415 HIS A CA 1
ATOM 3356 C C . HIS A 1 415 ? -17.643 13.583 25.081 1.00 90.44 415 HIS A C 1
ATOM 3358 O O . HIS A 1 415 ? -17.584 12.383 24.794 1.00 90.44 415 HIS A O 1
ATOM 3364 N N . MET A 1 416 ? -18.688 14.107 25.730 1.00 92.25 416 MET A N 1
ATOM 3365 C CA . MET A 1 416 ? -19.791 13.325 26.290 1.00 92.25 416 MET A CA 1
ATOM 3366 C C . MET A 1 416 ? -20.759 12.814 25.220 1.00 92.25 416 MET A C 1
ATOM 3368 O O . MET A 1 416 ? -20.981 13.442 24.178 1.00 92.25 416 MET A O 1
ATOM 3372 N N . CYS A 1 417 ? -21.347 11.646 25.486 1.00 91.75 417 CYS A N 1
ATOM 3373 C CA . CYS A 1 417 ? -22.423 11.096 24.669 1.00 91.75 417 CYS A CA 1
ATOM 3374 C C . CYS A 1 417 ? -23.708 11.923 24.851 1.00 91.75 417 CYS A C 1
ATOM 3376 O O . CYS A 1 417 ? -24.021 12.288 25.985 1.00 91.75 417 CYS A O 1
ATOM 3378 N N . PRO A 1 418 ? -24.523 12.121 23.794 1.00 89.38 418 PRO A N 1
ATOM 3379 C CA . PRO A 1 418 ? -25.843 12.749 23.922 1.00 89.38 418 PRO A CA 1
ATOM 3380 C C . PRO A 1 418 ? -26.784 12.063 24.925 1.00 89.38 418 PRO A C 1
ATOM 3382 O O . PRO A 1 418 ? -27.718 12.684 25.412 1.00 89.38 418 PRO A O 1
ATOM 3385 N N . CYS A 1 419 ? -26.531 10.796 25.282 1.00 88.69 419 CYS A N 1
ATOM 3386 C CA . CYS A 1 419 ? -27.293 10.092 26.316 1.00 88.69 419 CYS A CA 1
ATOM 3387 C C . CYS A 1 419 ? -26.983 10.558 27.755 1.00 88.69 419 CYS A C 1
ATOM 3389 O O . CYS A 1 419 ? -27.582 10.050 28.704 1.00 88.69 419 CYS A O 1
ATOM 3391 N N . GLY A 1 420 ? -26.002 11.450 27.934 1.00 85.50 420 GLY A N 1
ATOM 3392 C CA . GLY A 1 420 ? -25.576 11.988 29.227 1.00 85.50 420 GLY A CA 1
ATOM 3393 C C . GLY A 1 420 ? -24.714 11.045 30.075 1.00 85.50 420 GLY A C 1
ATOM 3394 O O . GLY A 1 420 ? -24.238 11.448 31.130 1.00 85.50 420 GLY A O 1
ATOM 3395 N N . LYS A 1 421 ? -24.475 9.799 29.640 1.00 83.19 421 LYS A N 1
ATOM 3396 C CA . LYS A 1 421 ? -23.678 8.813 30.388 1.00 83.19 421 LYS A CA 1
ATOM 3397 C C . LYS A 1 421 ? -22.366 8.501 29.673 1.00 83.19 421 LYS A C 1
ATOM 3399 O O . LYS A 1 421 ? -22.360 7.755 28.709 1.00 83.19 421 LYS A O 1
ATOM 3404 N N . GLY A 1 422 ? -21.248 9.012 30.182 1.00 86.62 422 GLY A N 1
ATOM 3405 C CA . GLY A 1 422 ? -19.904 8.675 29.700 1.00 86.62 422 GLY A CA 1
ATOM 3406 C C . GLY A 1 422 ? -19.510 9.286 28.347 1.00 86.62 422 GLY A C 1
ATOM 3407 O O . GLY A 1 422 ? -20.260 10.031 27.711 1.00 86.62 422 GLY A O 1
ATOM 3408 N N . ALA A 1 423 ? -18.286 8.970 27.918 1.00 88.81 423 ALA A N 1
ATOM 3409 C CA . ALA A 1 423 ? -17.698 9.492 26.689 1.00 88.81 423 ALA A CA 1
ATOM 3410 C C . ALA A 1 423 ? -18.359 8.901 25.432 1.00 88.81 423 ALA A C 1
ATOM 3412 O O . ALA A 1 423 ? -18.642 7.704 25.358 1.00 88.81 423 ALA A O 1
ATOM 3413 N N . HIS A 1 424 ? -18.554 9.729 24.405 1.00 90.94 424 HIS A N 1
ATOM 3414 C CA . HIS A 1 424 ? -19.127 9.313 23.127 1.00 90.94 424 HIS A CA 1
ATOM 3415 C C . HIS A 1 424 ? -18.100 8.529 22.293 1.00 90.94 424 HIS A C 1
ATOM 3417 O O . HIS A 1 424 ? -17.436 9.087 21.418 1.00 90.94 424 HIS A O 1
ATOM 3423 N N . ASN A 1 425 ? -17.935 7.240 22.585 1.00 90.38 425 ASN A N 1
ATOM 3424 C CA . ASN A 1 425 ? -17.030 6.338 21.874 1.00 90.38 425 ASN A CA 1
ATOM 3425 C C . ASN A 1 425 ? -17.727 5.019 21.494 1.00 90.38 425 ASN A C 1
ATOM 3427 O O . ASN A 1 425 ? -18.819 4.712 21.973 1.00 90.38 425 ASN A O 1
ATOM 3431 N N . ALA A 1 426 ? -17.090 4.225 20.627 1.00 90.62 426 ALA A N 1
ATOM 3432 C CA . ALA A 1 426 ? -17.673 2.982 20.123 1.00 90.62 426 ALA A CA 1
ATOM 3433 C C . ALA A 1 426 ? -18.003 1.985 21.249 1.00 90.62 426 ALA A C 1
ATOM 3435 O O . ALA A 1 426 ? -19.086 1.409 21.251 1.00 90.62 426 ALA A O 1
ATOM 3436 N N . LYS A 1 427 ? -17.112 1.826 22.241 1.00 90.19 427 LYS A N 1
ATOM 3437 C CA . LYS A 1 427 ? -17.328 0.938 23.397 1.00 90.19 427 LYS A CA 1
ATOM 3438 C C . LYS A 1 427 ? -18.591 1.326 24.172 1.00 90.19 427 LYS A C 1
ATOM 3440 O O . LYS A 1 427 ? -19.410 0.466 24.483 1.00 90.19 427 LYS A O 1
ATOM 3445 N N . HIS A 1 428 ? -18.785 2.618 24.428 1.00 90.25 428 HIS A N 1
ATOM 3446 C CA . HIS A 1 428 ? -19.989 3.132 25.067 1.00 90.25 428 HIS A CA 1
ATOM 3447 C C . HIS A 1 428 ? -21.239 2.867 24.218 1.00 90.25 428 HIS A C 1
ATOM 3449 O O . HIS A 1 428 ? -22.227 2.367 24.754 1.00 90.25 428 HIS A O 1
ATOM 3455 N N . LEU A 1 429 ? -21.210 3.147 22.912 1.00 90.50 429 LEU A N 1
ATOM 3456 C CA . LEU A 1 429 ? -22.358 2.913 22.025 1.00 90.50 429 LEU A CA 1
ATOM 3457 C C . LEU A 1 429 ? -22.752 1.427 21.971 1.00 90.50 429 LEU A C 1
ATOM 3459 O O . LEU A 1 429 ? -23.930 1.103 22.133 1.00 90.50 429 LEU A O 1
ATOM 3463 N N . PHE A 1 430 ? -21.777 0.522 21.865 1.00 90.44 430 PHE A N 1
ATOM 3464 C CA . PHE A 1 430 ? -22.031 -0.920 21.850 1.00 90.44 430 PHE A CA 1
ATOM 3465 C C . PHE A 1 430 ? -22.487 -1.495 23.196 1.00 90.44 430 PHE A C 1
ATOM 3467 O O . PHE A 1 430 ? -23.266 -2.439 23.185 1.00 90.44 430 PHE A O 1
ATOM 3474 N N . LEU A 1 431 ? -22.036 -0.962 24.341 1.00 89.69 431 LEU A N 1
ATOM 3475 C CA . LEU A 1 431 ? -22.249 -1.622 25.643 1.00 89.69 431 LEU A CA 1
ATOM 3476 C C . LEU A 1 431 ? -23.126 -0.849 26.640 1.00 89.69 431 LEU A C 1
ATOM 3478 O O . LEU A 1 431 ? -23.866 -1.469 27.399 1.00 89.69 431 LEU A O 1
ATOM 3482 N N . HIS A 1 432 ? -23.072 0.490 26.660 1.00 89.50 432 HIS A N 1
ATOM 3483 C CA . HIS A 1 432 ? -23.654 1.294 27.752 1.00 89.50 432 HIS A CA 1
ATOM 3484 C C . HIS A 1 432 ? -24.636 2.411 27.344 1.00 89.50 432 HIS A C 1
ATOM 3486 O O . HIS A 1 432 ? -25.449 2.828 28.163 1.00 89.50 432 HIS A O 1
ATOM 3492 N N . CYS A 1 433 ? -24.627 2.883 26.094 1.00 90.25 433 CYS A N 1
ATOM 3493 C CA . CYS A 1 433 ? -25.515 3.946 25.612 1.00 90.25 433 CYS A CA 1
ATOM 3494 C C . CYS A 1 433 ? -27.010 3.636 25.768 1.00 90.25 433 CYS A C 1
ATOM 3496 O O . CYS A 1 433 ? -27.515 2.692 25.170 1.00 90.25 433 CYS A O 1
ATOM 3498 N N . LYS A 1 434 ? -27.726 4.478 26.523 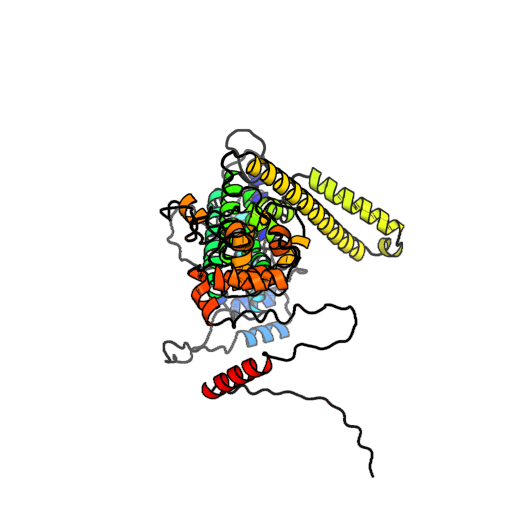1.00 89.06 434 LYS A N 1
ATOM 3499 C CA . LYS A 1 434 ? -29.177 4.347 26.734 1.00 89.06 434 LYS A CA 1
ATOM 3500 C C . LYS A 1 434 ? -29.999 4.568 25.464 1.00 89.06 434 LYS A C 1
ATOM 3502 O O . LYS A 1 434 ? -31.014 3.915 25.281 1.00 89.06 434 LYS A O 1
ATOM 3507 N N . LEU A 1 435 ? -29.553 5.473 24.591 1.00 88.31 435 LEU A N 1
ATOM 3508 C CA . LEU A 1 435 ? -30.267 5.820 23.355 1.00 88.31 435 LEU A CA 1
ATOM 3509 C C . LEU A 1 435 ? -30.301 4.666 22.344 1.00 88.31 435 LEU A C 1
ATOM 3511 O O . LEU A 1 435 ? -31.131 4.666 21.446 1.00 88.31 435 LEU A O 1
ATOM 3515 N N . LEU A 1 436 ? -29.397 3.693 22.486 1.00 88.50 436 LEU A N 1
ATOM 3516 C CA . LEU A 1 436 ? -29.296 2.532 21.607 1.00 88.50 436 LEU A CA 1
ATOM 3517 C C . LEU A 1 436 ? -29.763 1.238 22.287 1.00 88.50 436 LEU A C 1
ATOM 3519 O O . LEU A 1 436 ? -29.474 0.159 21.780 1.00 88.50 436 LEU A O 1
ATOM 3523 N N . GLU A 1 437 ? -30.464 1.305 23.424 1.00 85.44 437 GLU A N 1
ATOM 3524 C CA . GLU A 1 437 ? -30.866 0.101 24.166 1.00 85.44 437 GLU A CA 1
ATOM 3525 C C . GLU A 1 437 ? -31.742 -0.834 23.318 1.00 85.44 437 GLU A C 1
ATOM 3527 O O . GLU A 1 437 ? -31.470 -2.032 23.254 1.00 85.44 437 GLU A O 1
ATOM 3532 N N . ASP A 1 438 ? -32.724 -0.291 22.595 1.00 83.12 438 ASP A N 1
ATOM 3533 C CA . ASP A 1 438 ? -33.613 -1.085 21.738 1.00 83.12 438 ASP A CA 1
ATOM 3534 C C . ASP A 1 438 ? -32.878 -1.712 20.549 1.00 83.12 438 ASP A C 1
ATOM 3536 O O . ASP A 1 438 ? -33.038 -2.901 20.261 1.00 83.12 438 ASP A O 1
ATOM 3540 N N . ALA A 1 439 ? -31.985 -0.949 19.914 1.00 82.75 439 ALA A N 1
ATOM 3541 C CA . ALA A 1 439 ? -31.120 -1.461 18.855 1.00 82.75 439 ALA A CA 1
ATOM 3542 C C . ALA A 1 439 ? -30.200 -2.581 19.379 1.00 82.75 439 ALA A C 1
ATOM 3544 O O . ALA A 1 439 ? -29.950 -3.570 18.689 1.00 82.75 439 ALA A O 1
ATOM 3545 N N . ARG A 1 440 ? -29.731 -2.482 20.629 1.00 87.75 440 ARG A N 1
ATOM 3546 C CA . ARG A 1 440 ? -28.855 -3.488 21.244 1.00 87.75 440 ARG A CA 1
ATOM 3547 C C . ARG A 1 440 ? -29.539 -4.772 21.671 1.00 87.75 440 ARG A C 1
ATOM 3549 O O . ARG A 1 440 ? -28.841 -5.777 21.792 1.00 87.75 440 ARG A O 1
ATOM 3556 N N . LYS A 1 441 ? -30.860 -4.787 21.878 1.00 83.50 441 LYS A N 1
ATOM 3557 C CA . LYS A 1 441 ? -31.596 -6.040 22.146 1.00 83.50 441 LYS A CA 1
ATOM 3558 C C . LYS A 1 441 ? -31.301 -7.087 21.065 1.00 83.50 441 LYS A C 1
ATOM 3560 O O . LYS A 1 441 ? -31.085 -8.253 21.377 1.00 83.50 441 LYS A O 1
ATOM 3565 N N . HIS A 1 442 ? -31.177 -6.636 19.820 1.00 76.56 442 HIS A N 1
ATOM 3566 C CA . HIS A 1 442 ? -30.854 -7.462 18.660 1.00 76.56 442 HIS A CA 1
ATOM 3567 C C . HIS A 1 442 ? -29.404 -7.974 18.711 1.00 76.56 442 HIS A C 1
ATOM 3569 O O . HIS A 1 442 ? -29.164 -9.158 18.501 1.00 76.56 442 HIS A O 1
ATOM 3575 N N . LEU A 1 443 ? -28.447 -7.122 19.103 1.00 81.81 443 LEU A N 1
ATOM 3576 C CA . LEU A 1 443 ? -27.048 -7.512 19.342 1.00 81.81 443 LEU A CA 1
ATOM 3577 C C . LEU A 1 443 ? -26.898 -8.538 20.473 1.00 81.81 443 LEU A C 1
ATOM 3579 O O . LEU A 1 443 ? -26.104 -9.461 20.342 1.00 81.81 443 LEU A O 1
ATOM 3583 N N . ARG A 1 444 ? -27.645 -8.393 21.575 1.00 83.12 444 ARG A N 1
ATOM 3584 C CA . ARG A 1 444 ? -27.611 -9.353 22.695 1.00 83.12 444 ARG A CA 1
ATOM 3585 C C . ARG A 1 444 ? -28.259 -10.688 22.330 1.00 83.12 444 ARG A C 1
ATOM 3587 O O . ARG A 1 444 ? -27.790 -11.724 22.780 1.00 83.12 444 ARG A O 1
ATOM 3594 N N . LYS A 1 445 ? -29.301 -10.671 21.491 1.00 79.06 445 LYS A N 1
ATOM 3595 C CA . LYS A 1 445 ? -29.898 -11.895 20.934 1.00 79.06 445 LYS A CA 1
ATOM 3596 C C . LYS A 1 445 ? -28.908 -12.632 20.025 1.00 79.06 445 LYS A C 1
ATOM 3598 O O . LYS A 1 445 ? -28.813 -13.849 20.082 1.00 79.06 445 LYS A O 1
ATOM 3603 N N . ALA A 1 446 ? -28.161 -11.879 19.222 1.00 73.25 446 ALA A N 1
ATOM 3604 C CA . ALA A 1 446 ? -27.111 -12.373 18.336 1.00 73.25 446 ALA A CA 1
ATOM 3605 C C . ALA A 1 446 ? -25.869 -12.907 19.077 1.00 73.25 446 ALA A C 1
ATOM 3607 O O . ALA A 1 446 ? -25.198 -13.816 18.589 1.00 73.25 446 ALA A O 1
ATOM 3608 N N . LEU A 1 447 ? -25.520 -12.295 20.213 1.00 79.69 447 LEU A N 1
ATOM 3609 C CA . LEU A 1 447 ? -24.304 -12.561 20.981 1.00 79.69 447 LEU A CA 1
ATOM 3610 C C . LEU A 1 447 ? -24.621 -12.552 22.487 1.00 79.69 447 LEU A C 1
ATOM 3612 O O . LEU A 1 447 ? -24.650 -11.471 23.086 1.00 79.69 447 LEU A O 1
ATOM 3616 N N . PRO A 1 448 ? -24.819 -13.736 23.104 1.00 73.31 448 PRO A N 1
ATOM 3617 C CA . PRO A 1 448 ? -25.143 -13.858 24.528 1.00 73.31 448 PRO A CA 1
ATOM 3618 C C . PRO A 1 448 ? -24.073 -13.236 25.439 1.00 73.31 448 PRO A C 1
ATOM 3620 O O . PRO A 1 448 ? -24.396 -12.544 26.402 1.00 73.31 448 PRO A O 1
ATOM 3623 N N . GLU A 1 449 ? -22.794 -13.399 25.086 1.00 80.00 449 GLU A N 1
ATOM 3624 C CA . GLU A 1 449 ? -21.654 -12.788 25.779 1.00 80.00 449 GLU A CA 1
ATOM 3625 C C . GLU A 1 449 ? -21.137 -11.553 25.024 1.00 80.00 449 GLU A C 1
ATOM 3627 O O . GLU A 1 449 ? -20.127 -11.582 24.311 1.00 80.00 449 GLU A O 1
ATOM 3632 N N . LEU A 1 450 ? -21.849 -10.431 25.159 1.00 82.62 450 LEU A N 1
ATOM 3633 C CA . LEU A 1 450 ? -21.501 -9.185 24.475 1.00 82.62 450 LEU A CA 1
ATOM 3634 C C . LEU A 1 450 ? -20.314 -8.473 25.149 1.00 82.62 450 LEU A C 1
ATOM 3636 O O . LEU A 1 450 ? -20.489 -7.578 25.979 1.00 82.62 450 LEU A O 1
ATOM 3640 N N . THR A 1 451 ? -19.093 -8.813 24.736 1.00 86.88 451 THR A N 1
ATOM 3641 C CA . THR A 1 451 ? -17.886 -8.031 25.049 1.00 86.88 451 THR A CA 1
ATOM 3642 C C . THR A 1 451 ? -17.423 -7.224 23.833 1.00 86.88 451 THR A C 1
ATOM 3644 O O . THR A 1 451 ? -17.598 -7.626 22.681 1.00 86.88 451 THR A O 1
ATOM 3647 N N . PHE A 1 452 ? -16.820 -6.055 24.075 1.00 87.06 452 PHE A N 1
ATOM 3648 C CA . PHE A 1 452 ? -16.329 -5.193 22.991 1.00 87.06 452 PHE A CA 1
ATOM 3649 C C . PHE A 1 452 ? -15.246 -5.885 22.148 1.00 87.06 452 PHE A C 1
ATOM 3651 O O . PHE A 1 452 ? -15.239 -5.752 20.926 1.00 87.06 452 PHE A O 1
ATOM 3658 N N . GLU A 1 453 ? -14.358 -6.649 22.785 1.00 86.38 453 GLU A N 1
ATOM 3659 C CA . GLU A 1 453 ? -13.285 -7.364 22.093 1.00 86.38 453 GLU A CA 1
ATOM 3660 C C . GLU A 1 453 ? -13.825 -8.522 21.252 1.00 86.38 453 GLU A C 1
ATOM 3662 O O . GLU A 1 453 ? -13.458 -8.623 20.080 1.00 86.38 453 GLU A O 1
ATOM 3667 N N . ASN A 1 454 ? -14.753 -9.329 21.785 1.00 84.38 454 ASN A N 1
ATOM 3668 C CA . ASN A 1 454 ? -15.338 -10.431 21.017 1.00 84.38 454 ASN A CA 1
ATOM 3669 C C . ASN A 1 454 ? -16.100 -9.917 19.797 1.00 84.38 454 ASN A C 1
ATOM 3671 O O . ASN A 1 454 ? -15.946 -10.447 18.695 1.00 84.38 454 ASN A O 1
ATOM 3675 N N . LEU A 1 455 ? -16.859 -8.833 19.962 1.00 87.81 455 LEU A N 1
ATOM 3676 C CA . LEU A 1 455 ? -17.606 -8.229 18.865 1.00 87.81 455 LEU A CA 1
ATOM 3677 C C . LEU A 1 455 ? -16.674 -7.732 17.749 1.00 87.81 455 LEU A C 1
ATOM 3679 O O . LEU A 1 455 ? -16.894 -8.018 16.576 1.00 87.81 455 LEU A O 1
ATOM 3683 N N . VAL A 1 456 ? -15.609 -7.011 18.101 1.00 88.31 456 VAL A N 1
ATOM 3684 C CA . VAL A 1 456 ? -14.737 -6.348 17.119 1.00 88.31 456 VAL A CA 1
ATOM 3685 C C . VAL A 1 456 ? -13.697 -7.295 16.497 1.00 88.31 456 VAL A C 1
ATOM 3687 O O . VAL A 1 456 ? -13.275 -7.063 15.360 1.00 88.31 456 VAL A O 1
ATOM 3690 N N . ASN A 1 457 ? -13.269 -8.342 17.211 1.00 86.62 457 ASN A N 1
ATOM 3691 C CA . ASN A 1 457 ? -12.267 -9.301 16.729 1.00 86.62 457 ASN A CA 1
ATOM 3692 C C . ASN A 1 457 ? -12.887 -10.556 16.093 1.00 86.62 457 ASN A C 1
ATOM 3694 O O . ASN A 1 457 ? -12.377 -11.012 15.070 1.00 86.62 457 ASN A O 1
ATOM 3698 N N . HIS A 1 458 ? -13.964 -11.106 16.666 1.00 85.62 458 HIS A N 1
ATOM 3699 C CA . HIS A 1 458 ? -14.550 -12.381 16.225 1.00 85.62 458 HIS A CA 1
ATOM 3700 C C . HIS A 1 458 ? -15.807 -12.214 15.366 1.00 85.62 458 HIS A C 1
ATOM 3702 O O . HIS A 1 458 ? -16.068 -13.060 14.515 1.00 85.62 458 HIS A O 1
ATOM 3708 N N . ARG A 1 459 ? -16.566 -11.119 15.523 1.00 87.88 459 ARG A N 1
ATOM 3709 C CA . ARG A 1 459 ? -17.765 -10.827 14.708 1.00 87.88 459 ARG A CA 1
ATOM 3710 C C . ARG A 1 459 ? -17.711 -9.433 14.050 1.00 87.88 459 ARG A C 1
ATOM 3712 O O . ARG A 1 459 ? -18.639 -8.632 14.196 1.00 87.88 459 ARG A O 1
ATOM 3719 N N . PRO A 1 460 ? -16.653 -9.134 13.269 1.00 89.31 460 PRO A N 1
ATOM 3720 C CA . PRO A 1 460 ? -16.385 -7.792 12.745 1.00 89.31 460 PRO A CA 1
ATOM 3721 C C . PRO A 1 460 ? -17.479 -7.251 11.811 1.00 89.31 460 PRO A C 1
ATOM 3723 O O . PRO A 1 460 ? -17.732 -6.046 11.792 1.00 89.31 460 PRO A O 1
ATOM 3726 N N . ARG A 1 461 ? -18.151 -8.129 11.054 1.00 88.69 461 ARG A N 1
ATOM 3727 C CA . ARG A 1 461 ? -19.244 -7.751 10.146 1.00 88.69 461 ARG A CA 1
ATOM 3728 C C . ARG A 1 461 ? -20.476 -7.269 10.912 1.00 88.69 461 ARG A C 1
ATOM 3730 O O . ARG A 1 461 ? -20.957 -6.175 10.649 1.00 88.69 461 ARG A O 1
ATOM 3737 N N . VAL A 1 462 ? -20.882 -8.013 11.942 1.00 87.31 462 VAL A N 1
ATOM 3738 C CA . VAL A 1 462 ? -21.980 -7.642 12.853 1.00 87.31 462 VAL A CA 1
ATOM 3739 C C . VAL A 1 462 ? -21.698 -6.292 13.519 1.00 87.31 462 VAL A C 1
ATOM 3741 O O . VAL A 1 462 ? -22.574 -5.431 13.592 1.00 87.31 462 VAL A O 1
ATOM 3744 N N . ALA A 1 463 ? -20.452 -6.069 13.954 1.00 90.31 463 ALA A N 1
ATOM 3745 C CA . ALA A 1 463 ? -20.034 -4.794 14.534 1.00 90.31 463 ALA A CA 1
ATOM 3746 C C . ALA A 1 463 ? -20.201 -3.626 13.544 1.00 90.31 463 ALA A C 1
ATOM 3748 O O . ALA A 1 463 ? -20.708 -2.564 13.910 1.00 90.31 463 ALA A O 1
ATOM 3749 N N . ALA A 1 464 ? -19.783 -3.816 12.290 1.00 91.00 464 ALA A N 1
ATOM 3750 C CA . ALA A 1 464 ? -19.881 -2.797 11.252 1.00 91.00 464 ALA A CA 1
ATOM 3751 C C . ALA A 1 464 ? -21.335 -2.515 10.839 1.00 91.00 464 ALA A C 1
ATOM 3753 O O . ALA A 1 464 ? -21.714 -1.348 10.717 1.00 91.00 464 ALA A O 1
ATOM 3754 N N . ASP A 1 465 ? -22.145 -3.562 10.682 1.00 88.12 465 ASP A N 1
ATOM 3755 C CA . ASP A 1 465 ? -23.555 -3.467 10.286 1.00 88.12 465 ASP A CA 1
ATOM 3756 C C . ASP A 1 465 ? -24.418 -2.793 11.351 1.00 88.12 465 ASP A C 1
ATOM 3758 O O . ASP A 1 465 ? -25.341 -2.056 11.014 1.00 88.12 465 ASP A O 1
ATOM 3762 N N . PHE A 1 466 ? -24.073 -2.947 12.631 1.00 89.06 466 PHE A N 1
ATOM 3763 C CA . PHE A 1 466 ? -24.665 -2.139 13.693 1.00 89.06 466 PHE A CA 1
ATOM 3764 C C . PHE A 1 466 ? -24.156 -0.689 13.665 1.00 89.06 466 PHE A C 1
ATOM 3766 O O . PHE A 1 466 ? -24.924 0.264 13.794 1.00 89.06 466 PHE A O 1
ATOM 3773 N N . ALA A 1 467 ? -22.851 -0.478 13.496 1.00 91.25 467 ALA A N 1
ATOM 3774 C CA . ALA A 1 467 ? -22.280 0.858 13.616 1.00 91.25 467 ALA A CA 1
ATOM 3775 C C . ALA A 1 467 ? -22.736 1.821 12.504 1.00 91.25 467 ALA A C 1
ATOM 3777 O O . ALA A 1 467 ? -22.965 2.998 12.782 1.00 91.25 467 ALA A O 1
ATOM 3778 N N . ILE A 1 468 ? -22.890 1.346 11.261 1.00 90.31 468 ILE A N 1
ATOM 3779 C CA . ILE A 1 468 ? -23.261 2.187 10.105 1.00 90.31 468 ILE A CA 1
ATOM 3780 C C . ILE A 1 468 ? -24.580 2.951 10.332 1.00 90.31 468 ILE A C 1
ATOM 3782 O O . ILE A 1 468 ? -24.581 4.174 10.165 1.00 90.31 468 ILE A O 1
ATOM 3786 N N . PRO A 1 469 ? -25.698 2.300 10.700 1.00 88.00 469 PRO A N 1
ATOM 3787 C CA . PRO A 1 469 ? -26.959 2.993 10.931 1.00 88.00 469 PRO A CA 1
ATOM 3788 C C . PRO A 1 469 ? -27.014 3.733 12.270 1.00 88.00 469 PRO A C 1
ATOM 3790 O O . PRO A 1 469 ? -27.562 4.833 12.324 1.00 88.00 469 PRO A O 1
ATOM 3793 N N . TYR A 1 470 ? -26.438 3.175 13.341 1.00 88.81 470 TYR A N 1
ATOM 3794 C CA . TYR A 1 470 ? -26.715 3.653 14.701 1.00 88.81 470 TYR A CA 1
ATOM 3795 C C . TYR A 1 470 ? -25.710 4.670 15.253 1.00 88.81 470 TYR A C 1
ATOM 3797 O O . TYR A 1 470 ? -26.045 5.407 16.178 1.00 88.81 470 TYR A O 1
ATOM 3805 N N . PHE A 1 471 ? -24.486 4.762 14.718 1.00 89.94 471 PHE A N 1
ATOM 3806 C CA . PHE A 1 471 ? -23.483 5.694 15.264 1.00 89.94 471 PHE A CA 1
ATOM 3807 C C . PHE A 1 471 ? -23.695 7.148 14.818 1.00 89.94 471 PHE A C 1
ATOM 3809 O O . PHE A 1 471 ? -23.040 8.047 15.340 1.00 89.94 471 PHE A O 1
ATOM 3816 N N . GLY A 1 472 ? -24.575 7.395 13.842 1.00 86.12 472 GLY A N 1
ATOM 3817 C CA . GLY A 1 472 ? -24.912 8.749 13.393 1.00 86.12 472 GLY A CA 1
ATOM 3818 C C . GLY A 1 472 ? -23.755 9.512 12.735 1.00 86.12 472 GLY A C 1
ATOM 3819 O O . GLY A 1 472 ? -23.773 10.739 12.693 1.00 86.12 472 GLY A O 1
ATOM 3820 N N . ILE A 1 473 ? -22.735 8.817 12.220 1.00 89.25 473 ILE A N 1
ATOM 3821 C CA . ILE A 1 473 ? -21.557 9.452 11.616 1.00 89.25 473 ILE A CA 1
ATOM 3822 C C . ILE A 1 473 ? -21.909 9.954 10.197 1.00 89.25 473 ILE A C 1
ATOM 3824 O O . ILE A 1 473 ? -22.230 9.130 9.333 1.00 89.25 473 ILE A O 1
ATOM 3828 N N . PRO A 1 474 ? -21.772 11.266 9.892 1.00 87.38 474 PRO A N 1
ATOM 3829 C CA . PRO A 1 474 ? -22.179 11.847 8.605 1.00 87.38 474 PRO A CA 1
ATOM 3830 C C . PRO A 1 474 ? -21.584 11.155 7.374 1.00 87.38 474 PRO A C 1
ATOM 3832 O O . PRO A 1 474 ? -22.257 10.973 6.363 1.00 87.38 474 PRO A O 1
ATOM 3835 N N . GLN A 1 475 ? -20.334 10.697 7.485 1.00 88.50 475 GLN A N 1
ATOM 3836 C CA . GLN A 1 475 ? -19.613 9.975 6.434 1.00 88.50 475 GLN A CA 1
ATOM 3837 C C . GLN A 1 475 ? -20.366 8.737 5.909 1.00 88.50 475 GLN A C 1
ATOM 3839 O O . GLN A 1 475 ? -20.198 8.377 4.743 1.00 88.50 475 GLN A O 1
ATOM 3844 N N . PHE A 1 476 ? -21.180 8.086 6.744 1.00 89.56 476 PHE A N 1
ATOM 3845 C CA . PHE A 1 476 ? -21.872 6.842 6.405 1.00 89.56 476 PHE A CA 1
ATOM 3846 C C . PHE A 1 476 ? -23.354 7.035 6.069 1.00 89.56 476 PHE A C 1
ATOM 3848 O O . PHE A 1 476 ? -23.975 6.080 5.620 1.00 89.56 476 PHE A O 1
ATOM 3855 N N . GLN A 1 477 ? -23.906 8.253 6.161 1.00 85.69 477 GLN A N 1
ATOM 3856 C CA . GLN A 1 477 ? -25.337 8.521 5.933 1.00 85.69 477 GLN A CA 1
ATOM 3857 C C . GLN A 1 477 ? -25.860 7.996 4.592 1.00 85.69 477 GLN A C 1
ATOM 3859 O O . GLN A 1 477 ? -26.958 7.450 4.523 1.00 85.69 477 GLN A O 1
ATOM 3864 N N . TRP A 1 478 ? -25.080 8.143 3.516 1.00 85.50 478 TRP A N 1
ATOM 3865 C CA . TRP A 1 478 ? -25.466 7.592 2.217 1.00 85.50 478 TRP A CA 1
ATOM 3866 C C . TRP A 1 478 ? -25.565 6.064 2.267 1.00 85.50 478 TRP A C 1
ATOM 3868 O O . TRP A 1 478 ? -26.522 5.496 1.753 1.00 85.50 478 TRP A O 1
ATOM 3878 N N . THR A 1 479 ? -24.611 5.410 2.938 1.00 84.50 479 THR A N 1
ATOM 3879 C CA . THR A 1 479 ? -24.591 3.949 3.102 1.00 84.50 479 THR A CA 1
ATOM 3880 C C . THR A 1 479 ? -25.775 3.499 3.950 1.00 84.50 479 THR A C 1
ATOM 3882 O O . THR A 1 479 ? -26.490 2.601 3.537 1.00 84.50 479 THR A O 1
ATOM 3885 N N . THR A 1 480 ? -26.055 4.181 5.060 1.00 82.56 480 THR A N 1
ATOM 3886 C CA . THR A 1 480 ? -27.214 3.921 5.926 1.00 82.56 480 THR A CA 1
ATOM 3887 C C . THR A 1 480 ? -28.546 3.960 5.174 1.00 82.56 480 THR A C 1
ATOM 3889 O O . THR A 1 480 ? -29.437 3.181 5.478 1.00 82.56 480 THR A O 1
ATOM 3892 N N . LYS A 1 481 ? -28.694 4.854 4.187 1.00 80.00 481 LYS A N 1
ATOM 3893 C CA . LYS A 1 481 ? -29.933 4.981 3.399 1.00 80.00 481 LYS A CA 1
ATOM 3894 C C . LYS A 1 481 ? -30.115 3.892 2.336 1.00 80.00 481 LYS A C 1
ATOM 3896 O O . LYS A 1 481 ? -31.242 3.657 1.922 1.00 80.00 481 LYS A O 1
ATOM 3901 N N . HIS A 1 482 ? -29.028 3.287 1.854 1.00 74.38 482 HIS A N 1
ATOM 3902 C CA . HIS A 1 482 ? -29.047 2.397 0.680 1.00 74.38 482 HIS A CA 1
ATOM 3903 C C . HIS A 1 482 ? -28.624 0.958 0.993 1.00 74.38 482 HIS A C 1
ATOM 3905 O O . HIS A 1 482 ? -28.845 0.058 0.184 1.00 74.38 482 HIS A O 1
ATOM 3911 N N . VAL A 1 483 ? -28.009 0.724 2.149 1.00 63.91 483 VAL A N 1
ATOM 3912 C CA . VAL A 1 483 ? -27.824 -0.612 2.705 1.00 63.91 483 VAL A CA 1
ATOM 3913 C C . VAL A 1 483 ? -29.099 -0.924 3.475 1.00 63.91 483 VAL A C 1
ATOM 3915 O O . VAL A 1 483 ? -29.421 -0.239 4.443 1.00 63.91 483 VAL A O 1
ATOM 3918 N N . LEU A 1 484 ? -29.851 -1.909 2.977 1.00 49.06 484 LEU A N 1
ATOM 3919 C CA . LEU A 1 484 ? -31.040 -2.444 3.637 1.00 49.06 484 LEU A CA 1
ATOM 3920 C C . LEU A 1 484 ? -30.711 -2.759 5.101 1.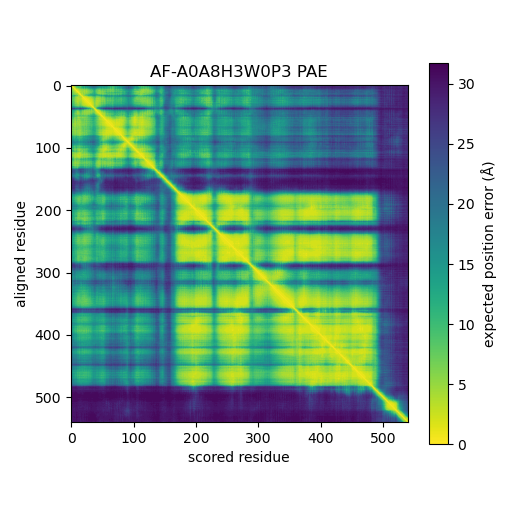00 49.06 484 LEU A C 1
ATOM 3922 O O . LEU A 1 484 ? -29.596 -3.189 5.400 1.00 49.06 484 LEU A O 1
ATOM 3926 N N . SER A 1 485 ? -31.690 -2.505 5.976 1.00 50.34 485 SER A N 1
ATOM 3927 C CA . SER A 1 485 ? -31.673 -2.821 7.409 1.00 50.34 485 SER A CA 1
ATOM 3928 C C . SER A 1 485 ? -30.916 -4.126 7.675 1.00 50.34 485 SER A C 1
ATOM 3930 O O . SER A 1 485 ? -31.107 -5.064 6.898 1.00 50.34 485 SER A O 1
ATOM 3932 N N . PRO A 1 486 ? -30.072 -4.219 8.721 1.00 48.72 486 PRO A N 1
ATOM 3933 C CA . PRO A 1 486 ? -29.393 -5.464 9.041 1.00 48.72 486 PRO A CA 1
ATOM 3934 C C . PRO A 1 486 ? -30.455 -6.527 9.339 1.00 48.72 486 PRO A C 1
ATOM 3936 O O . PRO A 1 486 ? -31.004 -6.584 10.437 1.00 48.72 486 PRO A O 1
ATOM 3939 N N . LEU A 1 487 ? -30.780 -7.349 8.342 1.00 45.31 487 LEU A N 1
ATOM 3940 C CA . LEU A 1 487 ? -31.422 -8.632 8.561 1.00 45.31 487 LEU A CA 1
ATOM 3941 C C . LEU A 1 487 ? -30.359 -9.446 9.293 1.00 45.31 487 LEU A C 1
ATOM 3943 O O . LEU A 1 487 ? -29.443 -9.996 8.690 1.00 45.31 487 LEU A O 1
ATOM 3947 N N . PHE A 1 488 ? -30.430 -9.440 10.623 1.00 53.31 488 PHE A N 1
ATOM 3948 C CA . PHE A 1 488 ? -29.662 -10.329 11.494 1.00 53.31 488 PHE A CA 1
ATOM 3949 C C . PHE A 1 488 ? -30.222 -11.767 11.425 1.00 53.31 488 PHE A C 1
ATOM 3951 O O . PHE A 1 488 ? -30.176 -12.488 12.420 1.00 53.31 488 PHE A O 1
ATOM 3958 N N . ASP A 1 489 ? -30.792 -12.156 10.281 1.00 42.28 489 ASP A N 1
ATOM 3959 C CA . ASP A 1 489 ? -31.487 -13.429 10.082 1.00 42.28 489 ASP A CA 1
ATOM 3960 C C . ASP A 1 489 ? -30.497 -14.605 10.023 1.00 42.28 489 ASP A C 1
ATOM 3962 O O . ASP A 1 489 ? -30.839 -15.713 10.420 1.00 42.28 489 ASP A O 1
ATOM 3966 N N . ASP A 1 490 ? -29.231 -14.351 9.675 1.00 41.12 490 ASP A N 1
ATOM 3967 C CA . ASP A 1 490 ? -28.203 -15.386 9.480 1.00 41.12 490 ASP A CA 1
ATOM 3968 C C . ASP A 1 490 ? -27.444 -15.776 10.769 1.00 41.12 490 ASP A C 1
ATOM 3970 O O . ASP A 1 490 ? -26.276 -16.158 10.726 1.00 41.12 490 ASP A O 1
ATOM 3974 N N . LEU A 1 491 ? -28.053 -15.636 11.950 1.00 44.22 491 LEU A N 1
ATOM 3975 C CA . LEU A 1 491 ? -27.420 -16.033 13.222 1.00 44.22 491 LEU A CA 1
ATOM 3976 C C . LEU A 1 491 ? -28.031 -17.283 13.861 1.00 44.22 491 LEU A C 1
ATOM 3978 O O . LEU A 1 491 ? -27.764 -17.567 15.030 1.00 44.22 491 LEU A O 1
ATOM 3982 N N . GLN A 1 492 ? -28.807 -18.052 13.098 1.00 34.44 492 GLN A N 1
ATOM 3983 C CA . GLN A 1 492 ? -29.162 -19.419 13.466 1.00 34.44 492 GLN A CA 1
ATOM 3984 C C . GLN A 1 492 ? -28.113 -20.386 12.898 1.00 34.44 492 GLN A C 1
ATOM 3986 O O . GLN A 1 492 ? -28.008 -20.527 11.690 1.00 34.44 492 GLN A O 1
ATOM 3991 N N . GLY A 1 493 ? -27.338 -20.997 13.802 1.00 34.19 493 GLY A N 1
ATOM 3992 C CA . GLY A 1 493 ? -26.620 -22.266 13.627 1.00 34.19 493 GLY A CA 1
ATOM 3993 C C . GLY A 1 493 ? -25.742 -22.430 12.384 1.00 34.19 493 GLY A C 1
ATOM 3994 O O . GLY A 1 493 ? -26.204 -22.920 11.364 1.00 34.19 493 GLY A O 1
ATOM 3995 N N . GLU A 1 494 ? -24.436 -22.177 12.513 1.00 29.84 494 GLU A N 1
ATOM 3996 C CA . GLU A 1 494 ? -23.466 -22.985 11.761 1.00 29.84 494 GLU A CA 1
ATOM 3997 C C . GLU A 1 494 ? -23.379 -24.344 12.476 1.00 29.84 494 GLU A C 1
ATOM 3999 O O . GLU A 1 494 ? -22.533 -24.540 13.348 1.00 29.84 494 GLU A O 1
ATOM 4004 N N . GLU A 1 495 ? -24.317 -25.246 12.179 1.00 27.81 495 GLU A N 1
ATOM 4005 C CA . GLU A 1 495 ? -24.057 -26.679 12.318 1.00 27.81 495 GLU A CA 1
ATOM 4006 C C . GLU A 1 495 ? -23.181 -27.096 11.135 1.00 27.81 495 GLU A C 1
ATOM 4008 O O . GLU A 1 495 ? -23.432 -26.736 9.981 1.00 27.81 495 GLU A O 1
ATOM 4013 N N . GLU A 1 496 ? -22.089 -27.783 11.459 1.00 36.84 496 GLU A N 1
ATOM 4014 C CA . GLU A 1 496 ? -21.280 -28.514 10.499 1.00 36.84 496 GLU A CA 1
ATOM 4015 C C . GLU A 1 496 ? -22.198 -29.474 9.747 1.00 36.84 496 GLU A C 1
ATOM 4017 O O . GLU A 1 496 ? -22.732 -30.377 10.366 1.00 36.84 496 GLU A O 1
ATOM 4022 N N . ASP A 1 497 ? -22.371 -29.281 8.441 1.00 25.45 497 ASP A N 1
ATOM 4023 C CA . ASP A 1 497 ? -22.504 -30.379 7.490 1.00 25.45 497 ASP A CA 1
ATOM 4024 C C . ASP A 1 497 ? -22.248 -29.867 6.072 1.00 25.45 497 ASP A C 1
ATOM 4026 O O . ASP A 1 497 ? -22.698 -28.801 5.644 1.00 25.45 497 ASP A O 1
ATOM 4030 N N . GLY A 1 498 ? -21.406 -30.608 5.357 1.00 35.03 498 GLY A N 1
ATOM 4031 C CA . GLY A 1 498 ? -21.001 -30.267 4.009 1.00 35.03 498 GLY A CA 1
ATOM 4032 C C . GLY A 1 498 ? -22.134 -30.484 3.021 1.00 35.03 498 GLY A C 1
ATOM 4033 O O . GLY A 1 498 ? -22.631 -31.589 2.901 1.00 35.03 498 GLY A O 1
ATOM 4034 N N . GLU A 1 499 ? -22.436 -29.466 2.224 1.00 26.88 499 GLU A N 1
ATOM 4035 C CA . GLU A 1 499 ? -22.682 -29.631 0.796 1.00 26.88 499 GLU A CA 1
ATOM 4036 C C . GLU A 1 499 ? -22.639 -28.279 0.085 1.00 26.88 499 GLU A C 1
ATOM 4038 O O . GLU A 1 499 ? -23.005 -27.221 0.595 1.00 26.88 499 GLU A O 1
ATOM 4043 N N . SER A 1 500 ? -22.089 -28.311 -1.119 1.00 36.41 500 SER A N 1
ATOM 4044 C CA . SER A 1 500 ? -21.892 -27.164 -1.985 1.00 36.41 500 SER A CA 1
ATOM 4045 C C . SER A 1 500 ? -23.219 -26.542 -2.424 1.00 36.41 500 SER A C 1
ATOM 4047 O O . SER A 1 500 ? -23.907 -27.096 -3.279 1.00 36.41 500 SER A O 1
ATOM 4049 N N . SER A 1 501 ? -23.507 -25.321 -1.981 1.00 25.58 501 SER A N 1
ATOM 4050 C CA . SER A 1 501 ? -24.491 -24.458 -2.643 1.00 25.58 501 SER A CA 1
ATOM 4051 C C . SER A 1 501 ? -23.937 -23.044 -2.821 1.00 25.58 501 SER A C 1
ATOM 4053 O O . SER A 1 501 ? -23.705 -22.296 -1.875 1.00 25.58 501 SER A O 1
ATOM 4055 N N . SER A 1 502 ? -23.673 -22.703 -4.082 1.00 29.72 502 SER A N 1
ATOM 4056 C CA . SER A 1 502 ? -23.122 -21.421 -4.537 1.00 29.72 502 SER A CA 1
ATOM 4057 C C . SER A 1 502 ? -24.122 -20.269 -4.339 1.00 29.72 502 SER A C 1
ATOM 4059 O O . SER A 1 502 ? -25.294 -20.455 -4.672 1.00 29.72 502 SER A O 1
ATOM 4061 N N . PRO A 1 503 ? -23.716 -19.040 -3.950 1.00 30.23 503 PRO A N 1
ATOM 4062 C CA . PRO A 1 503 ? -24.639 -17.909 -3.926 1.00 30.23 503 PRO A CA 1
ATOM 4063 C C . PRO A 1 503 ? -24.838 -17.354 -5.344 1.00 30.23 503 PRO A C 1
ATOM 4065 O O . PRO A 1 503 ? -24.100 -16.500 -5.841 1.00 30.23 503 PRO A O 1
ATOM 4068 N N . SER A 1 504 ? -25.867 -17.871 -6.006 1.00 37.56 504 SER A N 1
ATOM 4069 C CA . SER A 1 504 ? -26.471 -17.320 -7.214 1.00 37.56 504 SER A CA 1
ATOM 4070 C C . SER A 1 504 ? -27.366 -16.136 -6.845 1.00 37.56 504 SER A C 1
ATOM 4072 O O . SER A 1 504 ? -28.549 -16.340 -6.601 1.00 37.56 504 SER A O 1
ATOM 4074 N N . TRP A 1 505 ? -26.839 -14.908 -6.814 1.00 40.31 505 TRP A N 1
ATOM 4075 C CA . TRP A 1 505 ? -27.622 -13.689 -7.085 1.00 40.31 505 TRP A CA 1
ATOM 4076 C C . TRP A 1 505 ? -26.725 -12.435 -7.134 1.00 40.31 505 TRP A C 1
ATOM 4078 O O . TRP A 1 505 ? -25.783 -12.294 -6.364 1.00 40.31 505 TRP A O 1
ATOM 4088 N N . ARG A 1 506 ? -27.053 -11.510 -8.053 1.00 33.41 506 ARG A N 1
ATOM 4089 C CA . ARG A 1 506 ? -26.450 -10.183 -8.370 1.00 33.41 506 ARG A CA 1
ATOM 4090 C C . ARG A 1 506 ? -25.445 -10.047 -9.517 1.00 33.41 506 ARG A C 1
ATOM 4092 O O . ARG A 1 506 ? -25.299 -8.933 -10.013 1.00 33.41 506 ARG A O 1
ATOM 4099 N N . THR A 1 507 ? -24.827 -11.100 -10.047 1.00 36.78 507 THR A N 1
ATOM 4100 C CA . THR A 1 507 ? -23.953 -10.942 -11.236 1.00 36.78 507 THR A CA 1
ATOM 4101 C C . THR A 1 507 ? -24.726 -10.921 -12.557 1.00 36.78 507 THR A C 1
ATOM 4103 O O . THR A 1 507 ? -24.334 -10.198 -13.468 1.00 36.78 507 THR A O 1
ATOM 4106 N N . LYS A 1 508 ? -25.850 -11.646 -12.669 1.00 35.41 508 LYS A N 1
ATOM 4107 C CA . LYS A 1 508 ? -26.633 -11.728 -13.920 1.00 35.41 508 LYS A CA 1
ATOM 4108 C C . LYS A 1 508 ? -27.427 -10.452 -14.234 1.00 35.41 508 LYS A C 1
ATOM 4110 O O . LYS A 1 508 ? -27.441 -10.028 -15.384 1.00 35.41 508 LYS A O 1
ATOM 4115 N N . GLU A 1 509 ? -28.009 -9.790 -13.235 1.00 39.03 509 GLU A N 1
ATOM 4116 C CA . GLU A 1 509 ? -28.779 -8.551 -13.452 1.00 39.03 509 GLU A CA 1
ATOM 4117 C C . GLU A 1 509 ? -27.890 -7.346 -13.767 1.00 39.03 509 GLU A C 1
ATOM 4119 O O . GLU A 1 509 ? -28.210 -6.560 -14.655 1.00 39.03 509 GLU A O 1
ATOM 4124 N N . ILE A 1 510 ? -26.726 -7.228 -13.118 1.00 43.28 510 ILE A N 1
ATOM 4125 C CA . ILE A 1 510 ? -25.762 -6.160 -13.425 1.00 43.28 510 ILE A CA 1
ATOM 4126 C C . ILE A 1 510 ? -25.184 -6.356 -14.833 1.00 43.28 510 ILE A C 1
ATOM 4128 O O . ILE A 1 510 ? -24.991 -5.381 -15.559 1.00 43.28 510 ILE A O 1
ATOM 4132 N N . PHE A 1 511 ? -24.962 -7.605 -15.258 1.00 37.50 511 PHE A N 1
ATOM 4133 C CA . PHE A 1 511 ? -24.503 -7.905 -16.614 1.00 37.50 511 PHE A CA 1
ATOM 4134 C C . PHE A 1 511 ? -25.578 -7.597 -17.668 1.00 37.50 511 PHE A C 1
ATOM 4136 O O . PHE A 1 511 ? -25.254 -7.006 -18.695 1.00 37.50 511 PHE A O 1
ATOM 4143 N N . HIS A 1 512 ? -26.855 -7.891 -17.394 1.00 39.94 512 HIS A N 1
ATOM 4144 C CA . HIS A 1 512 ? -27.972 -7.536 -18.279 1.00 39.94 512 HIS A CA 1
ATOM 4145 C C . HIS A 1 512 ? -28.223 -6.024 -18.367 1.00 39.94 512 HIS A C 1
ATOM 4147 O O . HIS A 1 512 ? -28.452 -5.513 -19.465 1.00 39.94 512 HIS A O 1
ATOM 4153 N N . LEU A 1 513 ? -28.115 -5.292 -17.254 1.00 44.78 513 LEU A N 1
ATOM 4154 C CA . LEU A 1 513 ? -28.238 -3.829 -17.236 1.00 44.78 513 LEU A CA 1
ATOM 4155 C C . LEU A 1 513 ? -27.071 -3.148 -17.964 1.00 44.78 513 LEU A C 1
ATOM 4157 O O . LEU A 1 513 ? -27.277 -2.173 -18.688 1.00 44.78 513 LEU A O 1
ATOM 4161 N N . LEU A 1 514 ? -25.854 -3.689 -17.839 1.00 41.31 514 LEU A N 1
ATOM 4162 C CA . LEU A 1 514 ? -24.704 -3.223 -18.614 1.00 41.31 514 LEU A CA 1
ATOM 4163 C C . LEU A 1 514 ? -24.866 -3.549 -20.104 1.00 41.31 514 LEU A C 1
ATOM 4165 O O . LEU A 1 514 ? -24.612 -2.675 -20.929 1.00 41.31 514 LEU A O 1
ATOM 4169 N N . LEU A 1 515 ? -25.357 -4.738 -20.472 1.00 39.50 515 LEU A N 1
ATOM 4170 C CA . LEU A 1 515 ? -25.630 -5.084 -21.874 1.00 39.50 515 LEU A CA 1
ATOM 4171 C C . LEU A 1 515 ? -26.706 -4.188 -22.501 1.00 39.50 515 LEU A C 1
ATOM 4173 O O . LEU A 1 515 ? -26.537 -3.737 -23.634 1.00 39.50 515 LEU A O 1
ATOM 4177 N N . GLN A 1 516 ? -27.778 -3.874 -21.767 1.00 43.25 516 GLN A N 1
ATOM 4178 C CA . GLN A 1 516 ? -28.814 -2.942 -22.227 1.00 43.25 516 GLN A CA 1
ATOM 4179 C C . GLN A 1 516 ? -28.284 -1.508 -22.367 1.00 43.25 516 GLN A C 1
ATOM 4181 O O . GLN A 1 516 ? -28.647 -0.812 -23.318 1.00 43.25 516 GLN A O 1
ATOM 4186 N N . ALA A 1 517 ? -27.385 -1.070 -21.478 1.00 41.22 517 ALA A N 1
ATOM 4187 C CA . ALA A 1 517 ? -26.708 0.221 -21.604 1.00 41.22 517 ALA A CA 1
ATOM 4188 C C . ALA A 1 517 ? -25.752 0.264 -22.813 1.00 41.22 517 ALA A C 1
ATOM 4190 O O . ALA A 1 517 ? -25.690 1.278 -23.508 1.00 41.22 517 ALA A O 1
ATOM 4191 N N . PHE A 1 518 ? -25.061 -0.841 -23.115 1.00 42.91 518 PHE A N 1
ATOM 4192 C CA . PHE A 1 518 ? -24.204 -0.965 -24.300 1.00 42.91 518 PHE A CA 1
ATOM 4193 C C . PHE A 1 518 ? -25.008 -0.975 -25.611 1.00 42.91 518 PHE A C 1
ATOM 4195 O O . PHE A 1 518 ? -24.596 -0.325 -26.573 1.00 42.91 518 PHE A O 1
ATOM 4202 N N . TYR A 1 519 ? -26.180 -1.619 -25.636 1.00 41.75 519 TYR A N 1
ATOM 4203 C CA . TYR A 1 519 ? -27.079 -1.609 -26.798 1.00 41.75 519 TYR A CA 1
ATOM 4204 C C . TYR A 1 519 ? -27.675 -0.218 -27.070 1.00 41.75 519 TYR A C 1
ATOM 4206 O O . TYR A 1 519 ? -27.744 0.206 -28.223 1.00 41.75 519 TYR A O 1
ATOM 4214 N N . ARG A 1 520 ? -28.035 0.539 -26.021 1.00 43.03 520 ARG A N 1
ATOM 4215 C CA . ARG A 1 520 ? -28.541 1.922 -26.156 1.00 43.03 520 ARG A CA 1
ATOM 4216 C C . ARG A 1 520 ? -27.484 2.930 -26.631 1.00 43.03 520 ARG A C 1
ATOM 4218 O O . ARG A 1 520 ? -27.852 3.994 -27.113 1.00 43.03 520 ARG A O 1
ATOM 4225 N N . LEU A 1 521 ? -26.193 2.605 -26.521 1.00 45.72 521 LEU A N 1
ATOM 4226 C CA . LEU A 1 521 ? -25.076 3.459 -26.951 1.00 45.72 521 LEU A CA 1
ATOM 4227 C C . LEU A 1 521 ? -24.533 3.121 -28.355 1.00 45.72 521 LEU A C 1
ATOM 4229 O O . LEU A 1 521 ? -23.539 3.711 -28.776 1.00 45.72 521 LEU A O 1
ATOM 4233 N N . GLY A 1 522 ? -25.173 2.207 -29.097 1.00 35.25 522 GLY A N 1
ATOM 4234 C CA . GLY A 1 522 ? -24.911 1.994 -30.529 1.00 35.25 522 GLY A CA 1
ATOM 4235 C C . GLY A 1 522 ? -23.523 1.441 -30.884 1.00 35.25 522 GLY A C 1
ATOM 4236 O O . GLY A 1 522 ? -23.075 1.587 -32.020 1.00 35.25 522 GLY A O 1
ATOM 4237 N N . LEU A 1 523 ? -22.819 0.804 -29.944 1.00 37.84 523 LEU A N 1
ATOM 4238 C CA . LEU A 1 523 ? -21.501 0.214 -30.191 1.00 37.84 523 LEU A CA 1
ATOM 4239 C C . LEU A 1 523 ? -21.636 -1.289 -30.482 1.00 37.84 523 LEU A C 1
ATOM 4241 O O . LEU A 1 523 ? -21.652 -2.114 -29.573 1.00 37.84 523 LEU A O 1
ATOM 4245 N N . SER A 1 524 ? -21.721 -1.646 -31.766 1.00 30.27 524 SER A N 1
ATOM 4246 C CA . SER A 1 524 ? -21.710 -3.040 -32.238 1.00 30.27 524 SER A CA 1
ATOM 4247 C C . SER A 1 524 ? -20.318 -3.665 -32.047 1.00 30.27 524 SER A C 1
ATOM 4249 O O . SER A 1 524 ? -19.370 -3.298 -32.746 1.00 30.27 524 SER A O 1
ATOM 4251 N N . LEU A 1 525 ? -20.199 -4.657 -31.162 1.00 30.50 525 LEU A N 1
ATOM 4252 C CA . LEU A 1 525 ? -19.059 -5.576 -31.105 1.00 30.50 525 LEU A CA 1
ATOM 4253 C C . LEU A 1 525 ? -19.416 -6.853 -31.879 1.00 30.50 525 LEU A C 1
ATOM 4255 O O . LEU A 1 525 ? -20.215 -7.660 -31.416 1.00 30.50 525 LEU A O 1
ATOM 4259 N N . ARG A 1 526 ? -18.811 -7.048 -33.058 1.00 29.77 526 ARG A N 1
ATOM 4260 C CA . ARG A 1 526 ? -18.810 -8.348 -33.747 1.00 29.77 526 ARG A CA 1
ATOM 4261 C C . ARG A 1 526 ? -17.974 -9.332 -32.925 1.00 29.77 526 ARG A C 1
ATOM 4263 O O . ARG A 1 526 ? -16.757 -9.172 -32.851 1.00 29.77 526 ARG A O 1
ATOM 4270 N N . SER A 1 527 ? -18.607 -10.343 -32.339 1.00 29.86 527 SER A N 1
ATOM 4271 C CA . SER A 1 527 ? -17.934 -11.497 -31.742 1.00 29.86 527 SER A CA 1
ATOM 4272 C C . SER A 1 527 ? -18.025 -12.698 -32.683 1.00 29.86 527 SER A C 1
ATOM 4274 O O . SER A 1 527 ? -19.071 -13.330 -32.793 1.00 29.86 527 SER A O 1
ATOM 4276 N N . THR A 1 528 ? -16.924 -13.032 -33.349 1.00 27.64 528 THR A N 1
ATOM 4277 C CA . THR A 1 528 ? -16.684 -14.381 -33.875 1.00 27.64 528 THR A CA 1
ATOM 4278 C C . THR A 1 528 ? -16.303 -15.286 -32.706 1.00 27.64 528 THR A C 1
ATOM 4280 O O . THR A 1 528 ? -15.191 -15.181 -32.187 1.00 27.64 528 THR A O 1
ATOM 4283 N N . VAL A 1 529 ? -17.225 -16.150 -32.282 1.00 26.86 529 VAL A N 1
ATOM 4284 C CA . VAL A 1 529 ? -16.950 -17.290 -31.399 1.00 26.86 529 VAL A CA 1
ATOM 4285 C C . VAL A 1 529 ? -17.034 -18.539 -32.267 1.00 26.86 529 VAL A C 1
ATOM 4287 O O . VAL A 1 529 ? -18.097 -18.870 -32.778 1.00 26.86 529 VAL A O 1
ATOM 4290 N N . VAL A 1 530 ? -15.888 -19.184 -32.475 1.00 26.62 530 VAL A N 1
ATOM 4291 C CA . VAL A 1 530 ? -15.778 -20.526 -33.053 1.00 26.62 530 VAL A CA 1
ATOM 4292 C C . VAL A 1 530 ? -16.078 -21.512 -31.927 1.00 26.62 530 VAL A C 1
ATOM 4294 O O . VAL A 1 530 ? -15.313 -21.598 -30.966 1.00 26.62 530 VAL A O 1
ATOM 4297 N N . SER A 1 531 ? -17.208 -22.208 -32.020 1.00 26.59 531 SER A N 1
ATOM 4298 C CA . SER A 1 531 ? -17.589 -23.317 -31.147 1.00 26.59 531 SER A CA 1
ATOM 4299 C C . SER A 1 531 ? -17.155 -24.638 -31.780 1.00 26.59 531 SER A C 1
ATOM 4301 O O . SER A 1 531 ? -17.691 -25.037 -32.809 1.00 26.59 531 SER A O 1
ATOM 4303 N N . ASN A 1 532 ? -16.194 -25.313 -31.148 1.00 24.66 532 ASN A N 1
ATOM 4304 C CA . ASN A 1 532 ? -15.959 -26.739 -31.344 1.00 24.66 532 ASN A CA 1
ATOM 4305 C C . ASN A 1 532 ? -16.865 -27.510 -30.377 1.00 24.66 532 ASN A C 1
ATOM 4307 O O . ASN A 1 532 ? -16.654 -27.444 -29.166 1.00 24.66 532 ASN A O 1
ATOM 4311 N N . SER A 1 533 ? -17.806 -28.277 -30.913 1.00 26.70 533 SER A N 1
ATOM 4312 C CA . SER A 1 533 ? -18.394 -29.441 -30.251 1.00 26.70 533 SER A CA 1
ATOM 4313 C C . SER A 1 533 ? -18.693 -30.480 -31.327 1.00 26.70 533 SER A C 1
ATOM 4315 O O . SER A 1 533 ? -19.449 -30.221 -32.256 1.00 26.70 533 SER A O 1
ATOM 4317 N N . HIS A 1 534 ? -17.999 -31.612 -31.228 1.00 26.52 534 HIS A N 1
ATOM 4318 C CA . HIS A 1 534 ? -18.265 -32.825 -31.987 1.00 26.52 534 HIS A CA 1
ATOM 4319 C C . HIS A 1 534 ? -19.577 -33.431 -31.486 1.00 26.52 534 HIS A C 1
ATOM 4321 O O . HIS A 1 534 ? -19.633 -33.837 -30.326 1.00 26.52 534 HIS A O 1
ATOM 4327 N N . ASP A 1 535 ? -20.577 -33.512 -32.360 1.00 26.34 535 ASP A N 1
ATOM 4328 C CA . ASP A 1 535 ? -21.744 -34.369 -32.178 1.00 26.34 535 ASP A CA 1
ATOM 4329 C C . ASP A 1 535 ? -21.495 -35.722 -32.859 1.00 26.34 535 ASP A C 1
ATOM 4331 O O . ASP A 1 535 ? -21.055 -35.811 -34.008 1.00 26.34 535 ASP A O 1
ATOM 4335 N N . LEU A 1 536 ? -21.721 -36.771 -32.072 1.00 27.14 536 LEU A N 1
ATOM 4336 C CA . LEU A 1 536 ? -21.898 -38.157 -32.479 1.00 27.14 536 LEU A CA 1
ATOM 4337 C C . LEU A 1 536 ? -23.358 -38.312 -32.912 1.00 27.14 536 LEU A C 1
ATOM 4339 O O . LEU A 1 536 ? -24.232 -38.351 -32.050 1.00 27.14 536 LEU A O 1
ATOM 4343 N N . ASP A 1 537 ? -23.606 -38.441 -34.2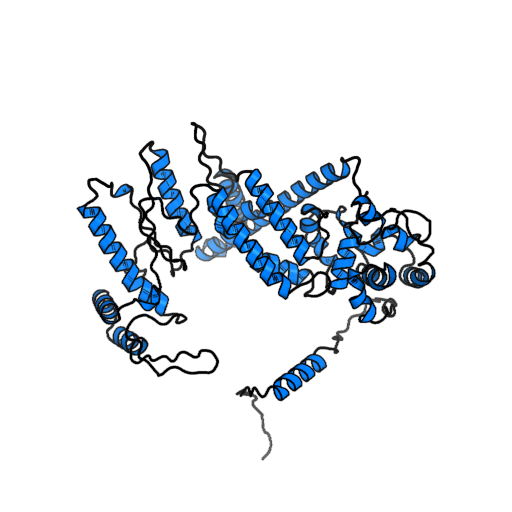14 1.00 24.17 537 ASP A N 1
ATOM 4344 C CA . ASP A 1 537 ? -24.906 -38.863 -34.737 1.00 24.17 537 ASP A CA 1
ATOM 4345 C C . ASP A 1 537 ? -24.887 -40.364 -35.053 1.00 24.17 537 ASP A C 1
ATOM 4347 O O . ASP A 1 537 ? -24.168 -40.849 -35.928 1.00 24.17 537 ASP A O 1
ATOM 4351 N N . LEU A 1 538 ? -25.705 -41.092 -34.294 1.00 27.34 538 LEU A N 1
ATOM 4352 C CA . LEU A 1 538 ? -26.246 -42.411 -34.599 1.00 27.34 538 LEU A CA 1
ATOM 4353 C C . LEU A 1 538 ? -27.666 -42.189 -35.135 1.00 27.34 538 LEU A C 1
ATOM 4355 O O . LEU A 1 538 ? -28.541 -41.858 -34.341 1.00 27.34 538 LEU A O 1
ATOM 4359 N N . ALA A 1 539 ? -27.891 -42.386 -36.436 1.00 26.25 539 ALA A N 1
ATOM 4360 C CA . ALA A 1 539 ? -29.089 -43.023 -37.004 1.00 26.25 539 ALA A CA 1
ATOM 4361 C C . ALA A 1 539 ? -29.093 -42.929 -38.543 1.00 26.25 539 ALA A C 1
ATOM 4363 O O . ALA A 1 539 ? -29.121 -41.831 -39.094 1.00 26.25 539 ALA A O 1
ATOM 4364 N N . ASN A 1 540 ? -29.196 -44.116 -39.156 1.00 27.41 540 ASN A N 1
ATOM 4365 C CA . ASN A 1 540 ? -29.458 -44.463 -40.562 1.00 27.41 540 ASN A CA 1
ATOM 4366 C C . ASN A 1 540 ? -28.325 -44.315 -41.580 1.00 27.41 540 ASN A C 1
ATOM 4368 O O . ASN A 1 540 ? -28.033 -43.187 -42.029 1.00 27.41 540 ASN A O 1
#

Solvent-accessible surface area (backbone atoms only — not comparable to full-atom values): 32597 Å² total; per-residue (Å²): 94,80,92,69,66,61,52,57,87,59,61,34,71,94,51,105,47,52,73,67,55,52,51,48,52,56,52,51,53,52,49,58,43,61,72,67,80,51,77,90,87,81,84,88,83,80,79,70,79,65,56,52,60,66,41,52,57,69,63,44,51,55,51,41,54,77,69,68,52,56,66,72,60,52,52,52,52,47,59,73,54,43,96,38,67,50,64,54,76,58,97,91,45,73,49,75,78,42,74,51,82,49,28,48,63,87,89,47,86,60,35,58,52,56,48,47,66,47,49,54,32,50,52,46,53,52,50,52,50,49,41,70,75,58,15,90,85,46,58,67,95,75,65,80,78,73,65,69,94,80,90,88,79,88,80,80,94,62,104,56,88,77,80,51,92,88,60,55,100,43,58,65,56,47,50,52,54,42,50,49,52,47,52,54,51,53,59,58,45,55,78,63,34,45,56,51,47,47,65,34,59,64,58,50,51,50,48,41,59,70,67,48,47,53,53,69,53,68,58,52,74,53,40,34,56,48,88,61,97,68,98,53,80,76,49,79,52,56,53,65,74,57,52,52,53,51,43,52,52,50,31,53,51,52,26,55,68,55,36,49,56,90,83,61,57,47,69,49,54,25,40,52,65,62,43,78,54,58,70,54,47,51,43,69,68,33,94,81,35,43,62,53,75,61,49,43,46,49,47,48,45,56,25,42,54,56,47,50,55,48,33,74,75,36,68,71,51,68,77,35,72,68,61,44,54,54,50,42,56,48,40,41,51,52,52,49,51,53,51,46,50,54,52,49,35,54,52,47,52,57,48,50,54,56,48,70,67,38,96,74,48,88,59,77,85,31,67,55,74,56,80,79,70,44,72,72,48,48,64,67,48,62,96,35,55,24,41,44,47,19,52,36,50,21,55,31,64,56,51,46,87,36,33,34,42,30,24,78,69,71,75,36,97,49,34,54,25,95,70,76,66,59,55,20,44,65,66,34,57,76,74,67,36,68,86,41,46,75,68,41,52,57,52,43,73,74,31,84,80,79,42,71,63,53,36,60,66,76,36,35,64,63,46,16,60,51,42,47,64,70,65,70,37,76,91,34,50,69,52,44,75,70,50,74,77,80,75,74,73,87,71,71,73,92,68,93,73,93,76,95,75,80,91,86,78,69,67,66,60,54,51,50,53,50,50,54,53,43,61,76,66,73,67,86,77,88,78,90,76,89,82,90,76,90,80,85,85,88,82,136

Foldseek 3Di:
DVVLCLFPPLAAPPDPHDVVVNVVVVVVLVVVCVVVVDDDADDDADEDAPLQLAAQLVQLLVLCVVSVPDPVVSVVVCVQQPPDWDWDADPNDIDPIDGRRGGHDPPDSCSSVSSSSRPRSVVVVVVLVVCVVVVVVPPPSNDDDHHDYDDDDDDDDDPDRPPDLQDDPALVVNLVVLLVVLVVQLVVCCVADALFAHDFLLVLLVCCVPPRLVSLLVCLVRQQADDDPDDDDRRRAGDVVSLVVVQLSVLVSLCGSQVHDPPFDSLLSCQLSVNFRSRLVSCLPDPSNPPDVVSVCVLLVVLVVVLVVVCVVPVVCVVDPVSSVVSSVVSSNVSSVVVSQVVSQVVLVVVLVVLVPPPPNLDDDQQSNDDTRDPVSCVLRPPDRSNLSSVLNCRRSFNDLWLLNCVVVVNHPDQPDPQRDDGGTLQCLQPPRPVCPVVNVLVCVLPVPDDSNCCSPVVSSVSSLSCLQRSPRPVSVVVNVPVPRPPPVPSPDPDDDDDDDDPPDDPVVVVVVVVVVVVVVPDDDDDDDDDDDDDDDDDD